Protein AF-W9C7U8-F1 (afdb_monomer_lite)

Foldseek 3Di:
DDPVVVVLVVLQLVLLVQLLLLLQQDDPDCLVVSLVSLLVSCVVNLVHQNDPNNLLSCLVSLDLSSNVSNCVSPLCLLQDADPVQAHSLLSSLLLVHDLVSNLSSLVSPRDQQRHSPPGQRNLLSCLQPPLDVSSVVSSVVSPDDLPPRCSLVSNVLNVNVSSVVVSVVVVDDDDPDDDDDDDDDDDDPPVPVVVVVVVVVVVVVVVVVVVVVVPVVPPPPDDDDDDDDDDDDDDDDDDDDDDDDDPDPCPCPPPPPDPDADDPVPADEDLAFDWDHHPPQKTKHWHKACLDPVCRVDDIKTKIKIWRAADPPFPVDAAAEAAEEPDDDGRNHTDMYIAQAQDDPMPPHLPLDDPDDDDDDDDDDPDDDADADPVVVVVVVVVVVVSVVSSCPPCVHPSNNVVSRDLLNSLVVQQSVLVNSCPDPRLVVHPLSQAYHYEAEDVGLVSQVSNCVVCVVRHDHDDYYNHDDPVCVVVVPCVSVVVVLVVLVLVLLVVLLVCPVVQFLQDDDNGSVRSVVLLVVLCVVLRLNVCVVVVPPCSVLSPLLVVLLVVLSSVCSVPVVPRSSQNRQLSVQSVVCVVVRDNVSSVVSSCRPVPDPPPPPPDPDPDDDDPDDNHDDDDDPPPPDPPDDDDDDDDD

Radius of gyration: 31.41 Å; chains: 1; bounding box: 77×72×109 Å

pLDDT: mean 70.96, std 24.02, range [21.62, 98.06]

Organism: Sclerotinia borealis (strain F-4128) (NCBI:txid1432307)

Secondary structure (DSSP, 8-state):
--HHHHHHHHHHHHHHHHHHHHHTT-SSSSHHHHHHHHHHHHHH-TTSPPPHHHHHHHHHT--HHHHHHHHHH-GGGGGPEETTTEEHHHHHHHTT--HHHHHHHHHTT--TT---TTSPPHHHHHHHH---HHHHHHHHHTT---TTS-HHHHHHHHT-HHHHHHHHHTT---------S-S------STHHHHHHHHHHHHHHHHHHHHHHHHHTTSSSS---------------------------------------B-GGG---BSS---EEETTTEEEEEEEEESSTTSTTS-EEEEEEEEEPPPTT-TT-S---EEEESS---SSSEEEEE--TBSTT-BSB----SS------------------HHHHHHHHHHHHHHHHHHHHHTSSTT--GGG-SHHHHHHHHHHHHHHHTTSHHHHTSTTTTSEEEEEETHHHHHHHHHHHH-GGGEEEEEEESPPPHHHHHHT--HHHHHHHHHHHHHHHHHHHHH-TTT-TT--SSSHHHHHHHHHHHHGGG-HHHHHHTT-TTHHHHHHHHHHHHHHHHHHHTSHHHHHHHHHHHHHHHHHHHTT--HHHHHHHHTTTTS-----------S---S-SSS----SS--S------------

InterPro domains:
  IPR000073 Alpha/beta hydrolase fold-1 [PF00561] (331-470)
  IPR029058 Alpha/Beta hydrolase fold [G3DSA:3.40.50.1820] (293-581)
  IPR029058 Alpha/Beta hydrolase fold [SSF53474] (332-541)
  IPR036770 Ankyrin repeat-containing domain superfamily [G3DSA:1.25.40.20] (29-198)
  IPR036770 Ankyrin repeat-containing domain superfamily [SSF48403] (55-173)
  IPR051601 Serine protease/Carboxylesterase S33 [PTHR43248] (328-468)

Sequence (636 aa):
MDASQISRMVEADILEQSLDQINQNSPNAAALEETIQIDYLLSKFPSVPIPEGSIRAAIYSTSTDVFSALLRKDATIINRQFDRRRTSIALAYMNKQPVEFLEFMLKAGADPNQDPDTAPPPLISVAAFYNVIRVADVLLEYGTKLEGSGALEMAVGRGNEVMVRYFTDHNLHVLDHEYSSTGSCMHVSHASRRSRKKRAEARDLRKIAETQETQEATTSAQLSVMYHHISAFSTFAVLGTSLAIASALSSNSQSSNSTKQWTFDEISSSTSLIWYPCFSDFFCAMLDVPLDYSKTNGTRASVPLIMIAAQNNSTDGPYQGMILTNPVVGTNYDIVSFDPRGMGRSIPLADCSSSLSSKIRRRNFGLSGPEFDSSYWTEEFQKSFDFGAECNAKIGGSDQAGPHMSMAVVATDMLSIVDAFAKTERGQSVETLSLLNYWGFSYGSFLGQTFASMYPDRVGRFAIDGVVDPDDYISGAELDDIYLEDAVIDSFFTYCHLAGTSLCDFYTGNSSEDIRHRFENIFLPLNASYAFAQNWTNATTIQHSLESIKSTIRLTAYTPITSFPILATQLVAYEAALSNLTIAAIESASNIGTTTTNIIGTLPELPEWLPGVFLRRNTFNLWTDVRGTQARYRND

Structure (mmCIF, N/CA/C/O backbone):
data_AF-W9C7U8-F1
#
_entry.id   AF-W9C7U8-F1
#
loop_
_atom_site.group_PDB
_atom_site.id
_atom_site.type_symbol
_atom_site.label_atom_id
_atom_site.label_alt_id
_atom_site.label_comp_id
_atom_site.label_asym_id
_atom_site.label_entity_id
_atom_site.label_seq_id
_atom_site.pdbx_PDB_ins_code
_atom_site.Cartn_x
_atom_site.Cartn_y
_atom_site.Cartn_z
_atom_site.occupancy
_atom_site.B_iso_or_equiv
_atom_site.auth_seq_id
_atom_site.auth_comp_id
_atom_site.auth_asym_id
_atom_site.auth_atom_id
_atom_site.pdbx_PDB_model_num
ATOM 1 N N . MET A 1 1 ? 3.294 8.762 -45.143 1.00 47.16 1 MET A N 1
ATOM 2 C CA . MET A 1 1 ? 2.029 8.000 -45.128 1.00 47.16 1 MET A CA 1
ATOM 3 C C . MET A 1 1 ? 1.038 8.689 -46.043 1.00 47.16 1 MET A C 1
ATOM 5 O O . MET A 1 1 ? 1.155 9.896 -46.221 1.00 47.16 1 MET A O 1
ATOM 9 N N . ASP A 1 2 ? 0.110 7.942 -46.630 1.00 42.47 2 ASP A N 1
ATOM 10 C CA . ASP A 1 2 ? -1.055 8.507 -47.319 1.00 42.47 2 ASP A CA 1
ATOM 11 C C . ASP A 1 2 ? -2.142 8.926 -46.305 1.00 42.47 2 ASP A C 1
ATOM 13 O O . ASP A 1 2 ? -2.201 8.392 -45.195 1.00 42.47 2 ASP A O 1
ATOM 17 N N . ALA A 1 3 ? -3.033 9.844 -46.689 1.00 37.72 3 ALA A N 1
ATOM 18 C CA . ALA A 1 3 ? -4.152 10.284 -45.856 1.00 37.72 3 ALA A CA 1
ATOM 19 C C . ALA A 1 3 ? -5.073 9.118 -45.444 1.00 37.72 3 ALA A C 1
ATOM 21 O O . ALA A 1 3 ? -5.572 9.106 -44.319 1.00 37.72 3 ALA A O 1
ATOM 22 N N . SER A 1 4 ? -5.232 8.087 -46.289 1.00 42.44 4 SER A N 1
ATOM 23 C CA . SER A 1 4 ? -5.998 6.884 -45.926 1.00 42.44 4 SER A CA 1
ATOM 24 C C . SER A 1 4 ? -5.332 6.029 -44.843 1.00 42.44 4 SER A C 1
ATOM 26 O O . SER A 1 4 ? -6.005 5.193 -44.244 1.00 42.44 4 SER A O 1
ATOM 28 N N . GLN A 1 5 ? -4.026 6.175 -44.596 1.00 41.69 5 GLN A N 1
ATOM 29 C CA . GLN A 1 5 ? -3.352 5.525 -43.467 1.00 41.69 5 GLN A CA 1
ATOM 30 C C . GLN A 1 5 ? -3.550 6.348 -42.193 1.00 41.69 5 GLN A C 1
ATOM 32 O O . GLN A 1 5 ? -3.904 5.786 -41.165 1.00 41.69 5 GLN A O 1
ATOM 37 N N . ILE A 1 6 ? -3.408 7.675 -42.290 1.00 41.84 6 ILE A N 1
ATOM 38 C CA . ILE A 1 6 ? -3.585 8.601 -41.162 1.00 41.84 6 ILE A CA 1
ATOM 39 C C . ILE A 1 6 ? -5.015 8.512 -40.606 1.00 41.84 6 ILE A C 1
ATOM 41 O O . ILE A 1 6 ? -5.177 8.388 -39.398 1.00 41.84 6 ILE A O 1
ATOM 45 N N . SER A 1 7 ? -6.041 8.477 -41.470 1.00 46.12 7 SER A N 1
ATOM 46 C CA . SER A 1 7 ? -7.439 8.279 -41.043 1.00 46.12 7 SER A CA 1
ATOM 47 C C . SER A 1 7 ? -7.602 6.989 -40.232 1.00 46.12 7 SER A C 1
ATOM 49 O O . SER A 1 7 ? -8.073 7.032 -39.103 1.00 46.12 7 SER A O 1
ATOM 51 N N . ARG A 1 8 ? -7.089 5.857 -40.739 1.00 51.78 8 ARG A N 1
ATOM 52 C CA . ARG A 1 8 ? -7.156 4.556 -40.047 1.00 51.78 8 ARG A CA 1
ATOM 53 C C . ARG A 1 8 ? -6.368 4.502 -38.736 1.00 51.78 8 ARG A C 1
ATOM 55 O O . ARG A 1 8 ? -6.753 3.742 -37.859 1.00 51.78 8 ARG A O 1
ATOM 62 N N . MET A 1 9 ? -5.292 5.278 -38.594 1.00 52.19 9 MET A N 1
ATOM 63 C CA . MET A 1 9 ? -4.566 5.399 -37.323 1.00 52.19 9 MET A CA 1
ATOM 64 C C . MET A 1 9 ? -5.374 6.197 -36.295 1.00 52.19 9 MET A C 1
ATOM 66 O O . MET A 1 9 ? -5.506 5.751 -35.164 1.00 52.19 9 MET A O 1
ATOM 70 N N . VAL A 1 10 ? -5.984 7.315 -36.699 1.00 52.78 10 VAL A N 1
ATOM 71 C CA . VAL A 1 10 ? -6.866 8.112 -35.826 1.00 52.78 10 VAL A CA 1
ATOM 72 C C . VAL A 1 10 ? -8.140 7.335 -35.460 1.00 52.78 10 VAL A C 1
ATOM 74 O O . VAL A 1 10 ? -8.578 7.370 -34.318 1.00 52.78 10 VAL A O 1
ATOM 77 N N . GLU A 1 11 ? -8.715 6.575 -36.395 1.00 56.88 11 GLU A N 1
ATOM 78 C CA . GLU A 1 11 ? -9.841 5.662 -36.141 1.00 56.88 11 GLU A CA 1
ATOM 79 C C . GLU A 1 11 ? -9.471 4.514 -35.180 1.00 56.88 11 GLU A C 1
ATOM 81 O O . GLU A 1 11 ? -10.334 4.044 -34.440 1.00 56.88 11 GLU A O 1
ATOM 86 N N . ALA A 1 12 ? -8.209 4.064 -35.176 1.00 57.06 12 ALA A N 1
ATOM 87 C CA . ALA A 1 12 ? -7.708 3.056 -34.241 1.00 57.06 12 ALA A CA 1
ATOM 88 C C . ALA A 1 12 ? -7.479 3.627 -32.838 1.00 57.06 12 ALA A C 1
ATOM 90 O O . ALA A 1 12 ? -7.960 3.046 -31.872 1.00 57.06 12 ALA A O 1
ATOM 91 N N . ASP A 1 13 ? -6.827 4.784 -32.743 1.00 59.50 13 ASP A N 1
ATOM 92 C CA . ASP A 1 13 ? -6.552 5.494 -31.490 1.00 59.50 13 ASP A CA 1
ATOM 93 C C . ASP A 1 13 ? -7.852 5.911 -30.770 1.00 59.50 13 ASP A C 1
ATOM 95 O O . ASP A 1 13 ? -8.036 5.637 -29.585 1.00 59.50 13 ASP A O 1
ATOM 99 N N . ILE A 1 14 ? -8.832 6.446 -31.514 1.00 59.50 14 ILE A N 1
ATOM 100 C CA . ILE A 1 14 ? -10.182 6.727 -30.993 1.00 59.50 14 ILE A CA 1
ATOM 101 C C . ILE A 1 14 ? -10.864 5.448 -30.487 1.00 59.50 14 ILE A C 1
ATOM 103 O O . ILE A 1 14 ? -11.555 5.492 -29.465 1.00 59.50 14 ILE A O 1
ATOM 107 N N . LEU A 1 15 ? -10.704 4.314 -31.181 1.00 59.53 15 LEU A N 1
ATOM 108 C CA . LEU A 1 15 ? -11.304 3.050 -30.753 1.00 59.53 15 LEU A CA 1
ATOM 109 C C . LEU A 1 15 ? -10.632 2.504 -29.484 1.00 59.53 15 LEU A C 1
ATOM 111 O O . LEU A 1 15 ? -11.352 2.113 -28.570 1.00 59.53 15 LEU A O 1
ATOM 115 N N . GLU A 1 16 ? -9.299 2.504 -29.410 1.00 61.75 16 GLU A N 1
ATOM 116 C CA . GLU A 1 16 ? -8.534 2.032 -28.245 1.00 61.75 16 GLU A CA 1
ATOM 117 C C . GLU A 1 16 ? -8.881 2.853 -26.999 1.00 61.75 16 GLU A C 1
ATOM 119 O O . GLU A 1 16 ? -9.359 2.295 -26.013 1.00 61.75 16 GLU A O 1
ATOM 124 N N . GLN A 1 17 ? -8.802 4.186 -27.081 1.00 60.78 17 GLN A N 1
ATOM 125 C CA . GLN A 1 17 ? -9.172 5.079 -25.977 1.00 60.78 17 GLN A CA 1
ATOM 126 C C . GLN A 1 17 ? -10.629 4.886 -25.523 1.00 60.78 17 GLN A C 1
ATOM 128 O O . GLN A 1 17 ? -10.906 4.888 -24.324 1.00 60.78 17 GLN A O 1
ATOM 133 N N . SER A 1 18 ? -11.566 4.694 -26.460 1.00 60.03 18 SER A N 1
ATOM 134 C CA . SER A 1 18 ? -12.987 4.508 -26.127 1.00 60.03 18 SER A CA 1
ATOM 135 C C . SER A 1 18 ? -13.268 3.156 -25.462 1.00 60.03 18 SER A C 1
ATOM 137 O O . SER A 1 18 ? -14.085 3.086 -24.546 1.00 60.03 18 SER A O 1
ATOM 139 N N . LEU A 1 19 ? -12.616 2.078 -25.910 1.00 63.09 19 LEU A N 1
ATOM 140 C CA . LEU A 1 19 ? -12.763 0.747 -25.312 1.00 63.09 19 LEU A CA 1
ATOM 141 C C . LEU A 1 19 ? -12.092 0.680 -23.937 1.00 63.09 19 LEU A C 1
ATOM 143 O O . LEU A 1 19 ? -12.685 0.165 -22.990 1.00 63.09 19 LEU A O 1
ATOM 147 N N . ASP A 1 20 ? -10.896 1.249 -23.800 1.00 59.53 20 ASP A N 1
ATOM 148 C CA . ASP A 1 20 ? -10.146 1.247 -22.545 1.00 59.53 20 ASP A CA 1
ATOM 149 C C . ASP A 1 20 ? -10.843 2.112 -21.482 1.00 59.53 20 ASP A C 1
ATOM 151 O O . ASP A 1 20 ? -10.937 1.704 -20.323 1.00 59.53 20 ASP A O 1
ATOM 155 N N . GLN A 1 21 ? -11.448 3.241 -21.879 1.00 60.31 21 GLN A N 1
ATOM 156 C CA . GLN A 1 21 ? -12.298 4.041 -20.993 1.00 60.31 21 GLN A CA 1
ATOM 157 C C . GLN A 1 21 ? -13.529 3.261 -20.500 1.00 60.31 21 GLN A C 1
ATOM 159 O O . GLN A 1 21 ? -13.914 3.417 -19.340 1.00 60.31 21 GLN A O 1
ATOM 164 N N . ILE A 1 22 ? -14.150 2.418 -21.334 1.00 59.91 22 ILE A N 1
ATOM 165 C CA . ILE A 1 22 ? -15.260 1.552 -20.898 1.00 59.91 22 ILE A CA 1
ATOM 166 C C . ILE A 1 22 ? -14.740 0.486 -19.920 1.00 59.91 22 ILE A C 1
ATOM 168 O O . ILE A 1 22 ? -15.287 0.340 -18.829 1.00 59.91 22 ILE A O 1
ATOM 172 N N . ASN A 1 23 ? -13.638 -0.191 -20.256 1.00 56.31 23 ASN A N 1
ATOM 173 C CA . ASN A 1 23 ? -13.049 -1.258 -19.439 1.00 56.31 23 ASN A CA 1
ATOM 174 C C . ASN A 1 23 ? -12.673 -0.809 -18.014 1.00 56.31 23 ASN A C 1
ATOM 176 O O . ASN A 1 23 ? -12.829 -1.582 -17.071 1.00 56.31 23 ASN A O 1
ATOM 180 N N . GLN A 1 24 ? -12.204 0.431 -17.845 1.00 56.16 24 GLN A N 1
ATOM 181 C CA . GLN A 1 24 ? -11.783 0.979 -16.546 1.00 56.16 24 GLN A CA 1
ATOM 182 C C . GLN A 1 24 ? -12.940 1.299 -15.579 1.00 56.16 24 GLN A C 1
ATOM 184 O O . GLN A 1 24 ? -12.693 1.500 -14.393 1.00 56.16 24 GLN A O 1
ATOM 189 N N . ASN A 1 25 ? -14.194 1.363 -16.045 1.00 53.03 25 ASN A N 1
ATOM 190 C CA . ASN A 1 25 ? -15.338 1.815 -15.236 1.00 53.03 25 ASN A CA 1
ATOM 191 C C . ASN A 1 25 ? -16.139 0.685 -14.553 1.00 53.03 25 ASN A C 1
ATOM 193 O O . ASN A 1 25 ? -17.127 0.985 -13.881 1.00 53.03 25 ASN A O 1
ATOM 197 N N . SER A 1 26 ? -15.755 -0.588 -14.719 1.00 49.06 26 SER A N 1
ATOM 198 C CA . SER A 1 26 ? -16.692 -1.713 -14.565 1.00 49.06 26 SER A CA 1
ATOM 199 C C . SER A 1 26 ? -16.481 -2.588 -13.310 1.00 49.06 26 SER A C 1
ATOM 201 O O . SER A 1 26 ? -15.650 -3.495 -13.312 1.00 49.06 26 SER A O 1
ATOM 203 N N . PRO A 1 27 ? -17.287 -2.392 -12.245 1.00 45.16 27 PRO A N 1
ATOM 204 C CA . PRO A 1 27 ? -17.535 -3.394 -11.212 1.00 45.16 27 PRO A CA 1
ATOM 205 C C . PRO A 1 27 ? -18.942 -4.009 -11.366 1.00 45.16 27 PRO A C 1
ATOM 207 O O . PRO A 1 27 ? -19.896 -3.600 -10.703 1.00 45.16 27 PRO A O 1
ATOM 210 N N . ASN A 1 28 ? -19.070 -5.017 -12.237 1.00 45.00 28 ASN A N 1
ATOM 211 C CA . ASN A 1 28 ? -20.161 -6.013 -12.328 1.00 45.00 28 ASN A CA 1
ATOM 212 C C . ASN A 1 28 ? -21.636 -5.555 -12.479 1.00 45.00 28 ASN A C 1
ATOM 214 O O . ASN A 1 28 ? -22.500 -6.409 -12.671 1.00 45.00 28 ASN A O 1
ATOM 218 N N . ALA A 1 29 ? -21.967 -4.261 -12.423 1.00 34.53 29 ALA A N 1
ATOM 219 C CA . ALA A 1 29 ? -23.358 -3.775 -12.433 1.00 34.53 29 ALA A CA 1
ATOM 220 C C . ALA A 1 29 ? -23.800 -3.062 -13.731 1.00 34.53 29 ALA A C 1
ATOM 222 O O . ALA A 1 29 ? -25.000 -2.885 -13.945 1.00 34.53 29 ALA A O 1
ATOM 223 N N . ALA A 1 30 ? -22.863 -2.650 -14.593 1.00 46.72 30 ALA A N 1
ATOM 224 C CA . ALA A 1 30 ? -23.130 -1.820 -15.780 1.00 46.72 30 ALA A CA 1
ATOM 225 C C . ALA A 1 30 ? -23.035 -2.569 -17.129 1.00 46.72 30 ALA A C 1
ATOM 227 O O . ALA A 1 30 ? -23.346 -1.997 -18.178 1.00 46.72 30 ALA A O 1
ATOM 228 N N . ALA A 1 31 ? -22.661 -3.854 -17.105 1.00 49.66 31 ALA A N 1
ATOM 229 C CA . ALA A 1 31 ? -22.184 -4.614 -18.264 1.00 49.66 31 ALA A CA 1
ATOM 230 C C . ALA A 1 31 ? -23.105 -4.597 -19.502 1.00 49.66 31 ALA A C 1
ATOM 232 O O . ALA A 1 31 ? -22.613 -4.610 -20.629 1.00 49.66 31 ALA A O 1
ATOM 233 N N . LEU A 1 32 ? -24.433 -4.515 -19.336 1.00 49.62 32 LEU A N 1
ATOM 234 C CA . LEU A 1 32 ? -25.369 -4.458 -20.467 1.00 49.62 32 LEU A CA 1
ATOM 235 C C . LEU A 1 32 ? -25.301 -3.122 -21.233 1.00 49.62 32 LEU A C 1
ATOM 237 O O . LEU A 1 32 ? -25.376 -3.121 -22.461 1.00 49.62 32 LEU A O 1
ATOM 241 N N . GLU A 1 33 ? -25.149 -1.990 -20.538 1.00 56.12 33 GLU A N 1
ATOM 242 C CA . GLU A 1 33 ? -25.020 -0.673 -21.183 1.00 56.12 33 GLU A CA 1
ATOM 243 C C . GLU A 1 33 ? -23.632 -0.523 -21.825 1.00 56.12 33 GLU A C 1
ATOM 245 O O . GLU A 1 33 ? -23.514 -0.043 -22.953 1.00 56.12 33 GLU A O 1
ATOM 250 N N . GLU A 1 34 ? -22.596 -1.021 -21.146 1.00 62.53 34 GLU A N 1
ATOM 251 C CA . GLU A 1 34 ? -21.212 -1.059 -21.633 1.00 62.53 34 GLU A CA 1
ATOM 252 C C . GLU A 1 34 ? -21.078 -1.944 -22.882 1.00 62.53 34 GLU A C 1
ATOM 254 O O . GLU A 1 34 ? -20.494 -1.522 -23.878 1.00 62.53 34 GLU A O 1
ATOM 259 N N . THR A 1 35 ? -21.716 -3.119 -22.899 1.00 64.06 35 THR A N 1
ATOM 260 C CA . THR A 1 35 ? -21.758 -4.008 -24.073 1.00 64.06 35 THR A CA 1
ATOM 261 C C . THR A 1 35 ? -22.404 -3.333 -25.282 1.00 64.06 35 THR A C 1
ATOM 263 O O . THR A 1 35 ? -21.887 -3.442 -26.392 1.00 64.06 35 THR A O 1
ATOM 266 N N . ILE A 1 36 ? -23.496 -2.584 -25.083 1.00 67.81 36 ILE A N 1
ATOM 267 C CA . ILE A 1 36 ? -24.154 -1.823 -26.157 1.00 67.81 36 ILE A CA 1
ATOM 268 C C . ILE A 1 36 ? -23.234 -0.710 -26.686 1.00 67.81 36 ILE A C 1
ATOM 270 O O . ILE A 1 36 ? -23.198 -0.475 -27.895 1.00 67.81 36 ILE A O 1
ATOM 274 N N . GLN A 1 37 ? -22.470 -0.044 -25.815 1.00 67.88 37 GLN A N 1
ATOM 275 C CA . GLN A 1 37 ? -21.492 0.972 -26.220 1.00 67.88 37 GLN A CA 1
ATOM 276 C C . GLN A 1 37 ? -20.312 0.354 -26.988 1.00 67.88 37 GLN A C 1
ATOM 278 O O . GLN A 1 37 ? -19.921 0.897 -28.022 1.00 67.88 37 GLN A O 1
ATOM 283 N N . ILE A 1 38 ? -19.805 -0.806 -26.556 1.00 73.12 38 ILE A N 1
ATOM 284 C CA . ILE A 1 38 ? -18.759 -1.557 -27.263 1.00 73.12 38 ILE A CA 1
ATOM 285 C C . ILE A 1 38 ? -19.266 -2.020 -28.631 1.00 73.12 38 ILE A C 1
ATOM 287 O O . ILE A 1 38 ? -18.684 -1.627 -29.638 1.00 73.12 38 ILE A O 1
ATOM 291 N N . ASP A 1 39 ? -20.372 -2.771 -28.716 1.00 75.81 39 ASP A N 1
ATOM 292 C CA . ASP A 1 39 ? -20.929 -3.227 -30.002 1.00 75.81 39 ASP A CA 1
ATOM 293 C C . ASP A 1 39 ? -21.205 -2.035 -30.949 1.00 75.81 39 ASP A C 1
ATOM 295 O O . ASP A 1 39 ? -20.949 -2.120 -32.154 1.00 75.81 39 ASP A O 1
ATOM 299 N N . TYR A 1 40 ? -21.644 -0.883 -30.420 1.00 74.81 40 TYR A N 1
ATOM 300 C CA . TYR A 1 40 ? -21.793 0.352 -31.195 1.00 74.81 40 TYR A CA 1
ATOM 301 C C . TYR A 1 40 ? -20.452 0.881 -31.730 1.00 74.81 40 TYR A C 1
ATOM 303 O O . TYR A 1 40 ? -20.345 1.104 -32.938 1.00 74.81 40 TYR A O 1
ATOM 311 N N . LEU A 1 41 ? -19.422 1.043 -30.892 1.00 72.81 41 LEU A N 1
ATOM 312 C CA . LEU A 1 41 ? -18.079 1.481 -31.310 1.00 72.81 41 LEU A CA 1
ATOM 313 C C . LEU A 1 41 ? -17.469 0.521 -32.341 1.00 72.81 41 LEU A C 1
ATOM 315 O O . LEU A 1 41 ? -17.002 0.948 -33.400 1.00 72.81 41 LEU A O 1
ATOM 319 N N . LEU A 1 42 ? -17.556 -0.785 -32.088 1.00 79.75 42 LEU A N 1
ATOM 320 C CA . LEU A 1 42 ? -17.099 -1.831 -32.998 1.00 79.75 42 LEU A CA 1
ATOM 321 C C . LEU A 1 42 ? -17.842 -1.785 -34.347 1.00 79.75 42 LEU A C 1
ATOM 323 O O . LEU A 1 42 ? -17.211 -1.988 -35.386 1.00 79.75 42 LEU A O 1
ATOM 327 N N . SER A 1 43 ? -19.137 -1.434 -34.358 1.00 78.25 43 SER A N 1
ATOM 328 C CA . SER A 1 43 ? -19.919 -1.218 -35.589 1.00 78.25 43 SER A CA 1
ATOM 329 C C . SER A 1 43 ? -19.565 0.071 -36.346 1.00 78.25 43 SER A C 1
ATOM 331 O O . SER A 1 43 ? -19.757 0.136 -37.562 1.00 78.25 43 SER A O 1
ATOM 333 N N . LYS A 1 44 ? -19.041 1.099 -35.658 1.00 78.38 44 LYS A N 1
ATOM 334 C CA . LYS A 1 44 ? -18.562 2.348 -36.280 1.00 78.38 44 LYS A CA 1
ATOM 335 C C . LYS A 1 44 ? -17.192 2.195 -36.921 1.00 78.38 44 LYS A C 1
ATOM 337 O O . LYS A 1 44 ? -16.953 2.805 -37.960 1.00 78.38 44 LYS A O 1
ATOM 342 N N . PHE A 1 45 ? -16.342 1.349 -36.346 1.00 78.31 45 PHE A N 1
ATOM 343 C CA . PHE A 1 45 ? -14.978 1.102 -36.808 1.00 78.31 45 PHE A CA 1
ATOM 344 C C . PHE A 1 45 ? -14.782 -0.376 -37.223 1.00 78.31 45 PHE A C 1
ATOM 346 O O . PHE A 1 45 ? -13.976 -1.094 -36.621 1.00 78.31 45 PHE A O 1
ATOM 353 N N . PRO A 1 46 ? -15.511 -0.878 -38.245 1.00 77.81 46 PRO A N 1
ATOM 354 C CA . PRO A 1 46 ? -15.476 -2.292 -38.633 1.00 77.81 46 PRO A CA 1
ATOM 355 C C . PRO A 1 46 ? -14.172 -2.688 -39.344 1.00 77.81 46 PRO A C 1
ATOM 357 O O . PRO A 1 46 ? -13.773 -3.846 -39.293 1.00 77.81 46 PRO A O 1
ATOM 360 N N . SER A 1 47 ? -13.495 -1.736 -39.992 1.00 78.00 47 SER A N 1
ATOM 361 C CA . SER A 1 47 ? -12.221 -1.919 -40.708 1.00 78.00 47 SER A CA 1
ATOM 362 C C . SER A 1 47 ? -10.973 -1.779 -39.829 1.00 78.00 47 SER A C 1
ATOM 364 O O . SER A 1 47 ? -9.858 -1.944 -40.323 1.00 78.00 47 SER A O 1
ATOM 366 N N . VAL A 1 48 ? -11.150 -1.451 -38.549 1.00 75.50 48 VAL A N 1
ATOM 367 C CA . VAL A 1 48 ? -10.079 -1.276 -37.562 1.00 75.50 48 VAL A CA 1
ATOM 368 C C . VAL A 1 48 ? -9.920 -2.590 -36.782 1.00 75.50 48 VAL A C 1
ATOM 370 O O . VAL A 1 48 ? -10.913 -3.043 -36.207 1.00 75.50 48 VAL A O 1
ATOM 373 N N . PRO A 1 49 ? -8.735 -3.232 -36.746 1.00 80.00 49 PRO A N 1
ATOM 374 C CA . PRO A 1 49 ? -8.485 -4.401 -35.895 1.00 80.00 49 PRO A CA 1
ATOM 375 C C . PRO A 1 49 ? -8.724 -4.091 -34.412 1.00 80.00 49 PRO A C 1
ATOM 377 O O . PRO A 1 49 ? -8.654 -2.934 -34.009 1.00 80.00 49 PRO A O 1
ATOM 380 N N . ILE A 1 50 ? -8.987 -5.102 -33.580 1.00 82.19 50 ILE A N 1
ATOM 381 C CA . ILE A 1 50 ? -9.090 -4.861 -32.132 1.00 82.19 50 ILE A CA 1
ATOM 382 C C . ILE A 1 50 ? -7.685 -4.517 -31.591 1.00 82.19 50 ILE A C 1
ATOM 384 O O . ILE A 1 50 ? -6.752 -5.293 -31.845 1.00 82.19 50 ILE A O 1
ATOM 388 N N . PRO A 1 51 ? -7.505 -3.382 -30.887 1.00 77.50 51 PRO A N 1
ATOM 389 C CA . PRO A 1 51 ? -6.212 -3.001 -30.324 1.00 77.50 51 PRO A CA 1
ATOM 390 C C . PRO A 1 51 ? -5.711 -3.999 -29.273 1.00 77.50 51 PRO A C 1
ATOM 392 O O . PRO A 1 51 ? -6.500 -4.742 -28.687 1.00 77.50 51 PRO A O 1
ATOM 395 N N . GLU A 1 52 ? -4.397 -4.048 -29.035 1.00 78.19 52 GLU A N 1
ATOM 396 C CA . GLU A 1 52 ? -3.847 -4.938 -28.003 1.00 78.19 52 GLU A CA 1
ATOM 397 C C . GLU A 1 52 ? -4.225 -4.463 -26.592 1.00 78.19 52 GLU A C 1
ATOM 399 O O . GLU A 1 52 ? -4.614 -5.299 -25.771 1.00 78.19 52 GLU A O 1
ATOM 404 N N . GLY A 1 53 ? -4.186 -3.147 -26.328 1.00 70.50 53 GLY A N 1
ATOM 405 C CA . GLY A 1 53 ? -4.540 -2.565 -25.030 1.00 70.50 53 GLY A CA 1
ATOM 406 C C . GLY A 1 53 ? -5.923 -3.013 -24.571 1.00 70.50 53 GLY A C 1
ATOM 407 O O . GLY A 1 53 ? -6.057 -3.611 -23.503 1.00 70.50 53 GLY A O 1
ATOM 408 N N . SER A 1 54 ? -6.920 -2.889 -25.445 1.00 74.00 54 SER A N 1
ATOM 409 C CA . SER A 1 54 ? -8.310 -3.236 -25.139 1.00 74.00 54 SER A CA 1
ATOM 410 C C . SER A 1 54 ? -8.562 -4.729 -24.898 1.00 74.00 54 SER A C 1
ATOM 412 O O . SER A 1 54 ? -9.456 -5.071 -24.125 1.00 74.00 54 SER A O 1
ATOM 414 N N . ILE A 1 55 ? -7.773 -5.633 -25.498 1.00 81.81 55 ILE A N 1
ATOM 415 C CA . ILE A 1 55 ? -7.852 -7.078 -25.198 1.00 81.81 55 ILE A CA 1
ATOM 416 C C . ILE A 1 55 ? -7.235 -7.355 -23.822 1.00 81.81 55 ILE A C 1
ATOM 418 O O . ILE A 1 55 ? -7.816 -8.095 -23.027 1.00 81.81 55 ILE A O 1
ATOM 422 N N . ARG A 1 56 ? -6.083 -6.740 -23.514 1.00 79.00 56 ARG A N 1
ATOM 423 C CA . ARG A 1 56 ? -5.433 -6.861 -22.199 1.00 79.00 56 ARG A CA 1
ATOM 424 C C . ARG A 1 56 ? -6.331 -6.290 -21.095 1.00 79.00 56 ARG A C 1
ATOM 426 O O . ARG A 1 56 ? -6.571 -6.973 -20.106 1.00 79.00 56 ARG A O 1
ATOM 433 N N . ALA A 1 57 ? -6.904 -5.105 -21.296 1.00 69.19 57 ALA A N 1
ATOM 434 C CA . ALA A 1 57 ? -7.831 -4.454 -20.371 1.00 69.19 57 ALA A CA 1
ATOM 435 C C . ALA A 1 57 ? -9.100 -5.288 -20.104 1.00 69.19 57 ALA A C 1
ATOM 437 O O . ALA A 1 57 ? -9.515 -5.399 -18.953 1.00 69.19 57 ALA A O 1
ATOM 438 N N . ALA A 1 58 ? -9.666 -5.946 -21.123 1.00 78.56 58 ALA A N 1
ATOM 439 C CA . ALA A 1 58 ? -10.801 -6.859 -20.954 1.00 78.56 58 ALA A CA 1
ATOM 440 C C . ALA A 1 58 ? -10.445 -8.169 -20.213 1.00 78.56 58 ALA A C 1
ATOM 442 O O . ALA A 1 58 ? -11.316 -8.782 -19.599 1.00 78.56 58 ALA A O 1
ATOM 443 N N . ILE A 1 59 ? -9.176 -8.601 -20.243 1.00 81.75 59 ILE A N 1
ATOM 444 C CA . ILE A 1 59 ? -8.668 -9.704 -19.404 1.00 81.75 59 ILE A CA 1
ATOM 445 C C . ILE A 1 59 ? -8.464 -9.226 -17.962 1.00 81.75 59 ILE A C 1
ATOM 447 O O . ILE A 1 59 ? -8.811 -9.947 -17.031 1.00 81.75 59 ILE A O 1
ATOM 451 N N . TYR A 1 60 ? -7.927 -8.017 -17.771 1.00 77.38 60 TYR A N 1
ATOM 452 C CA . TYR A 1 60 ? -7.694 -7.431 -16.448 1.00 77.38 60 TYR A CA 1
ATOM 453 C C . TYR A 1 60 ? -8.990 -7.113 -15.687 1.00 77.38 60 TYR A C 1
ATOM 455 O O . TYR A 1 60 ? -9.019 -7.285 -14.473 1.00 77.38 60 TYR A O 1
ATOM 463 N N . SER A 1 61 ? -10.063 -6.705 -16.375 1.00 71.69 61 SER A N 1
ATOM 464 C CA . SER A 1 61 ? -11.363 -6.409 -15.751 1.00 71.69 61 SER A CA 1
ATOM 465 C C . SER A 1 61 ? -12.231 -7.642 -15.471 1.00 71.69 61 SER A C 1
ATOM 467 O O . SER A 1 61 ? -13.283 -7.512 -14.849 1.00 71.69 61 SER A O 1
ATOM 469 N N . THR A 1 62 ? -11.837 -8.839 -15.928 1.00 79.62 62 THR A N 1
ATOM 470 C CA . THR A 1 62 ? -12.600 -10.107 -15.815 1.00 79.62 62 THR A CA 1
ATOM 471 C C . THR A 1 62 ? -14.001 -10.098 -16.445 1.00 79.62 62 THR A C 1
ATOM 473 O O . THR A 1 62 ? -14.781 -11.035 -16.262 1.00 79.62 62 THR A O 1
ATOM 476 N N . SER A 1 63 ? -14.347 -9.060 -17.211 1.00 78.88 63 SER A N 1
ATOM 477 C CA . SER A 1 63 ? -15.702 -8.886 -17.731 1.00 78.88 63 SER A CA 1
ATOM 478 C C . SER A 1 63 ? -15.958 -9.802 -18.932 1.00 78.88 63 SER A C 1
ATOM 480 O O . SER A 1 63 ? -15.535 -9.543 -20.063 1.00 78.88 63 SER A O 1
ATOM 482 N N . THR A 1 64 ? -16.676 -10.899 -18.683 1.00 86.50 64 THR A N 1
ATOM 483 C CA . THR A 1 64 ? -17.062 -11.889 -19.701 1.00 86.50 64 THR A CA 1
ATOM 484 C C . THR A 1 64 ? -17.939 -11.284 -20.798 1.00 86.50 64 THR A C 1
ATOM 486 O O . THR A 1 64 ? -17.805 -11.675 -21.957 1.00 86.50 64 THR A O 1
ATOM 489 N N . ASP A 1 65 ? -18.788 -10.304 -20.475 1.00 81.12 65 ASP A N 1
ATOM 490 C CA . ASP A 1 65 ? -19.648 -9.598 -21.434 1.00 81.12 65 ASP A CA 1
ATOM 491 C C . ASP A 1 65 ? -18.836 -8.705 -22.387 1.00 81.12 65 ASP A C 1
ATOM 493 O O . ASP A 1 65 ? -18.993 -8.793 -23.611 1.00 81.12 65 ASP A O 1
ATOM 497 N N . VAL A 1 66 ? -17.897 -7.919 -21.842 1.00 79.81 66 VAL A N 1
ATOM 498 C CA . VAL A 1 66 ? -16.928 -7.115 -22.611 1.00 79.81 66 VAL A CA 1
ATOM 499 C C . VAL A 1 66 ? -16.098 -8.017 -23.520 1.00 79.81 66 VAL A C 1
ATOM 501 O O . VAL A 1 66 ? -16.036 -7.795 -24.731 1.00 79.81 66 VAL A O 1
ATOM 504 N N . PHE A 1 67 ? -15.486 -9.067 -22.965 1.00 87.06 67 PHE A N 1
ATOM 505 C CA . PHE A 1 67 ? -14.638 -9.966 -23.743 1.00 87.06 67 PHE A CA 1
ATOM 506 C C . PHE A 1 67 ? -15.455 -10.712 -24.816 1.00 87.06 67 PHE A C 1
ATOM 508 O O . PHE A 1 67 ? -14.994 -10.881 -25.944 1.00 87.06 67 PHE A O 1
ATOM 515 N N . SER A 1 68 ? -16.717 -11.055 -24.528 1.00 89.19 68 SER A N 1
ATOM 516 C CA . SER A 1 68 ? -17.665 -11.585 -25.520 1.00 89.19 68 SER A CA 1
ATOM 517 C C . SER A 1 68 ? -17.982 -10.592 -26.642 1.00 89.19 68 SER A C 1
ATOM 519 O O . SER A 1 68 ? -18.181 -11.019 -27.778 1.00 89.19 68 SER A O 1
ATOM 521 N N . ALA A 1 69 ? -18.042 -9.285 -26.367 1.00 86.00 69 ALA A N 1
ATOM 522 C CA . ALA A 1 69 ? -18.243 -8.260 -27.394 1.00 86.00 69 ALA A CA 1
ATOM 523 C C . ALA A 1 69 ? -17.029 -8.136 -28.326 1.00 86.00 69 ALA A C 1
ATOM 525 O O . ALA A 1 69 ? -17.188 -8.083 -29.547 1.00 86.00 69 ALA A O 1
ATOM 526 N N . LEU A 1 70 ? -15.812 -8.204 -27.777 1.00 88.88 70 LEU A N 1
ATOM 527 C CA . LEU A 1 70 ? -14.591 -8.264 -28.582 1.00 88.88 70 LEU A CA 1
ATOM 528 C C . LEU A 1 70 ? -14.561 -9.543 -29.452 1.00 88.88 70 LEU A C 1
ATOM 530 O O . LEU A 1 70 ? -14.358 -9.455 -30.665 1.00 88.88 70 LEU A O 1
ATOM 534 N N . LEU A 1 71 ? -14.878 -10.711 -28.875 1.00 91.62 71 LEU A N 1
ATOM 535 C CA . LEU A 1 71 ? -14.953 -11.994 -29.597 1.00 91.62 71 LEU A CA 1
ATOM 536 C C . LEU A 1 71 ? -15.995 -12.008 -30.728 1.00 91.62 71 LEU A C 1
ATOM 538 O O . LEU A 1 71 ? -15.786 -12.682 -31.736 1.00 91.62 71 LEU A O 1
ATOM 542 N N . ARG A 1 72 ? -17.106 -11.263 -30.597 1.00 90.38 72 ARG A N 1
ATOM 543 C CA . ARG A 1 72 ? -18.118 -11.124 -31.665 1.00 90.38 72 ARG A CA 1
ATOM 544 C C . ARG A 1 72 ? -17.575 -10.430 -32.916 1.00 90.38 72 ARG A C 1
ATOM 546 O O . ARG A 1 72 ? -18.049 -10.733 -34.010 1.00 90.38 72 ARG A O 1
ATOM 553 N N . LYS A 1 73 ? -16.614 -9.510 -32.773 1.00 87.69 73 LYS A N 1
ATOM 554 C CA . LYS A 1 73 ? -15.950 -8.844 -33.907 1.00 87.69 73 LYS A CA 1
ATOM 555 C C . LYS A 1 73 ? -14.781 -9.664 -34.445 1.00 87.69 73 LYS A C 1
ATOM 557 O O . LYS A 1 73 ? -14.640 -9.777 -35.660 1.00 87.69 73 LYS A O 1
ATOM 562 N N . ASP A 1 74 ? -13.950 -10.209 -33.562 1.00 90.44 74 ASP A N 1
ATOM 563 C CA . ASP A 1 74 ? -12.777 -10.994 -33.938 1.00 90.44 74 ASP A CA 1
ATOM 564 C C . ASP A 1 74 ? -12.556 -12.145 -32.950 1.00 90.44 74 ASP A C 1
ATOM 566 O O . ASP A 1 74 ? -11.994 -11.974 -31.871 1.00 90.44 74 ASP A O 1
ATOM 570 N N . ALA A 1 75 ? -12.972 -13.349 -33.343 1.00 92.94 75 ALA A N 1
ATOM 571 C CA . ALA A 1 75 ? -12.787 -14.550 -32.536 1.00 92.94 75 ALA A CA 1
ATOM 572 C C . ALA A 1 75 ? -11.308 -14.968 -32.394 1.00 92.94 75 ALA A C 1
ATOM 574 O O . ALA A 1 75 ? -10.992 -15.779 -31.526 1.00 92.94 75 ALA A O 1
ATOM 575 N N . THR A 1 76 ? -10.379 -14.439 -33.205 1.00 91.25 76 THR A N 1
ATOM 576 C CA . THR A 1 76 ? -8.958 -14.826 -33.128 1.00 91.25 76 THR A CA 1
ATOM 577 C C . THR A 1 76 ? -8.262 -14.285 -31.879 1.00 91.25 76 THR A C 1
ATOM 579 O O . THR A 1 76 ? -7.269 -14.869 -31.439 1.00 91.25 76 THR A O 1
ATOM 582 N N . ILE A 1 77 ? -8.818 -13.247 -31.234 1.00 91.56 77 ILE A N 1
ATOM 583 C CA . ILE A 1 77 ? -8.260 -12.665 -30.002 1.00 91.56 77 ILE A CA 1
ATOM 584 C C . ILE A 1 77 ? -8.157 -13.669 -28.848 1.00 91.56 77 ILE A C 1
ATOM 586 O O . ILE A 1 77 ? -7.328 -13.474 -27.963 1.00 91.56 77 ILE A O 1
ATOM 590 N N . ILE A 1 78 ? -8.947 -14.751 -28.851 1.00 93.50 78 ILE A N 1
ATOM 591 C CA . ILE A 1 78 ? -8.935 -15.755 -27.776 1.00 93.50 78 ILE A CA 1
ATOM 592 C C . ILE A 1 78 ? -7.583 -16.480 -27.655 1.00 93.50 78 ILE A C 1
ATOM 594 O O . ILE A 1 78 ? -7.165 -16.819 -26.552 1.00 93.50 78 ILE A O 1
ATOM 598 N N . ASN A 1 79 ? -6.878 -16.642 -28.780 1.00 90.06 79 ASN A N 1
ATOM 599 C CA . ASN A 1 79 ? -5.569 -17.296 -28.889 1.00 90.06 79 ASN A CA 1
ATOM 600 C C . ASN A 1 79 ? -4.499 -16.356 -29.475 1.00 90.06 79 ASN A C 1
ATOM 602 O O . ASN A 1 79 ? -3.449 -16.815 -29.931 1.00 90.06 79 ASN A O 1
ATOM 606 N N . ARG A 1 80 ? -4.750 -15.041 -29.508 1.00 87.44 80 ARG A N 1
ATOM 607 C CA . ARG A 1 80 ? -3.811 -14.061 -30.064 1.00 87.44 80 ARG A CA 1
ATOM 608 C C . ARG A 1 80 ? -2.523 -14.037 -29.240 1.00 87.44 80 ARG A C 1
ATOM 610 O O . ARG A 1 80 ? -2.565 -13.923 -28.016 1.00 87.44 80 ARG A O 1
ATOM 617 N N . GLN A 1 81 ? -1.388 -14.132 -29.931 1.00 83.44 81 GLN A N 1
ATOM 618 C CA . GLN A 1 81 ? -0.104 -13.714 -29.380 1.00 83.44 81 GLN A CA 1
ATOM 619 C C . GLN A 1 81 ? -0.019 -12.185 -29.396 1.00 83.44 81 GLN A C 1
ATOM 621 O O . GLN A 1 81 ? -0.437 -11.532 -30.354 1.00 83.44 81 GLN A O 1
ATOM 626 N N . PHE A 1 82 ? 0.523 -11.645 -28.315 1.00 75.88 82 PHE A N 1
ATOM 627 C CA . PHE A 1 82 ? 0.820 -10.235 -28.109 1.00 75.88 82 PHE A CA 1
ATOM 628 C C . PHE A 1 82 ? 2.290 -9.951 -28.425 1.00 75.88 82 PHE A C 1
ATOM 630 O O . PHE A 1 82 ? 3.142 -10.817 -28.196 1.00 75.88 82 PHE A O 1
ATOM 637 N N . ASP A 1 83 ? 2.613 -8.736 -28.876 1.00 60.56 83 ASP A N 1
ATOM 638 C CA . ASP A 1 83 ? 3.983 -8.386 -29.303 1.00 60.56 83 ASP A CA 1
ATOM 639 C C . ASP A 1 83 ? 5.008 -8.543 -28.158 1.00 60.56 83 ASP A C 1
ATOM 641 O O . ASP A 1 83 ? 6.175 -8.880 -28.376 1.00 60.56 83 ASP A O 1
ATOM 645 N N . ARG A 1 84 ? 4.551 -8.422 -26.902 1.00 55.03 84 ARG A N 1
ATOM 646 C CA . ARG A 1 84 ? 5.332 -8.699 -25.679 1.00 55.03 84 ARG A CA 1
ATOM 647 C C . ARG A 1 84 ? 5.350 -10.185 -25.265 1.00 55.03 84 ARG A C 1
ATOM 649 O O . ARG A 1 84 ? 5.484 -10.487 -24.079 1.00 55.03 84 ARG A O 1
ATOM 656 N N . ARG A 1 85 ? 5.263 -11.110 -26.235 1.00 58.53 85 ARG A N 1
ATOM 657 C CA . ARG A 1 85 ? 5.487 -12.569 -26.097 1.00 58.53 85 ARG A CA 1
ATOM 658 C C . ARG A 1 85 ? 4.671 -13.222 -24.973 1.00 58.53 85 ARG A C 1
ATOM 660 O O . ARG A 1 85 ? 5.213 -13.841 -24.050 1.00 58.53 85 ARG A O 1
ATOM 667 N N . ARG A 1 86 ? 3.355 -13.024 -25.040 1.00 74.31 86 ARG A N 1
ATOM 668 C CA . ARG A 1 86 ? 2.335 -13.684 -24.209 1.00 74.31 86 ARG A CA 1
ATOM 669 C C . ARG A 1 86 ? 1.122 -14.002 -25.080 1.00 74.31 86 ARG A C 1
ATOM 671 O O . ARG A 1 86 ? 0.975 -13.418 -26.149 1.00 74.31 86 ARG A O 1
ATOM 678 N N . THR A 1 87 ? 0.236 -14.876 -24.619 1.00 85.25 87 THR A N 1
ATOM 679 C CA . THR A 1 87 ? -1.077 -15.106 -25.246 1.00 85.25 87 THR A CA 1
ATOM 680 C C . THR A 1 87 ? -2.195 -14.640 -24.322 1.00 85.25 87 THR A C 1
ATOM 682 O O . THR A 1 87 ? -1.974 -14.507 -23.117 1.00 85.25 87 THR A O 1
ATOM 685 N N . SER A 1 88 ? -3.398 -14.416 -24.853 1.00 89.00 88 SER A N 1
ATOM 686 C CA . SER A 1 88 ? -4.577 -14.028 -24.060 1.00 89.00 88 SER A CA 1
ATOM 687 C C . SER A 1 88 ? -4.824 -14.955 -22.862 1.00 89.00 88 SER A C 1
ATOM 689 O O . SER A 1 88 ? -4.971 -14.479 -21.736 1.00 89.00 88 SER A O 1
ATOM 691 N N . ILE A 1 89 ? -4.789 -16.277 -23.068 1.00 90.06 89 ILE A N 1
ATOM 692 C CA . ILE A 1 89 ? -4.941 -17.252 -21.979 1.00 90.06 89 ILE A CA 1
ATOM 693 C C . ILE A 1 89 ? -3.757 -17.226 -21.003 1.00 90.06 89 ILE A C 1
ATOM 695 O O . ILE A 1 89 ? -3.973 -17.162 -19.794 1.00 90.06 89 ILE A O 1
ATOM 699 N N . ALA A 1 90 ? -2.508 -17.204 -21.485 1.00 84.38 90 ALA A N 1
ATOM 700 C CA . ALA A 1 90 ? -1.346 -17.143 -20.597 1.00 84.38 90 ALA A CA 1
ATOM 701 C C . ALA A 1 90 ? -1.347 -15.860 -19.747 1.00 84.38 90 ALA A C 1
ATOM 703 O O . ALA A 1 90 ? -0.985 -15.902 -18.574 1.00 84.38 90 ALA A O 1
ATOM 704 N N . LEU A 1 91 ? -1.818 -14.734 -20.296 1.00 84.69 91 LEU A N 1
ATOM 705 C CA . LEU A 1 91 ? -1.989 -13.490 -19.551 1.00 84.69 91 LEU A CA 1
ATOM 706 C C . LEU A 1 91 ? -3.036 -13.640 -18.437 1.00 84.69 91 LEU A C 1
ATOM 708 O O . LEU A 1 91 ? -2.758 -13.236 -17.311 1.00 84.69 91 LEU A O 1
ATOM 712 N N . ALA A 1 92 ? -4.191 -14.254 -18.707 1.00 88.81 92 ALA A N 1
ATOM 713 C CA . ALA A 1 92 ? -5.217 -14.480 -17.686 1.00 88.81 92 ALA A CA 1
ATOM 714 C C . ALA A 1 92 ? -4.708 -15.370 -16.532 1.00 88.81 92 ALA A C 1
ATOM 716 O O . ALA A 1 92 ? -4.873 -15.016 -15.365 1.00 88.81 92 ALA A O 1
ATOM 717 N N . TYR A 1 93 ? -3.999 -16.463 -16.841 1.00 87.56 93 TYR A N 1
ATOM 718 C CA . TYR A 1 93 ? -3.392 -17.324 -15.816 1.00 87.56 93 TYR A CA 1
ATOM 719 C C . TYR A 1 93 ? -2.235 -16.647 -15.059 1.00 87.56 93 TYR A C 1
ATOM 721 O O . TYR A 1 93 ? -2.078 -16.860 -13.861 1.00 87.56 93 TYR A O 1
ATOM 729 N N . MET A 1 94 ? -1.420 -15.807 -15.705 1.00 78.56 94 MET A N 1
ATOM 730 C CA . MET A 1 94 ? -0.357 -15.070 -15.003 1.00 78.56 94 MET A CA 1
ATOM 731 C C . MET A 1 94 ? -0.897 -14.029 -14.011 1.00 78.56 94 MET A C 1
ATOM 733 O O . MET A 1 94 ? -0.223 -13.745 -13.028 1.00 78.56 94 MET A O 1
ATOM 737 N N . ASN A 1 95 ? -2.090 -13.476 -14.251 1.00 77.19 95 ASN A N 1
ATOM 738 C CA . ASN A 1 95 ? -2.706 -12.439 -13.413 1.00 77.19 95 ASN A CA 1
ATOM 739 C C . ASN A 1 95 ? -3.783 -13.011 -12.471 1.00 77.19 95 ASN A C 1
ATOM 741 O O . ASN A 1 95 ? -4.740 -12.319 -12.144 1.00 77.19 95 ASN A O 1
ATOM 745 N N . LYS A 1 96 ? -3.644 -14.283 -12.062 1.00 84.19 96 LYS A N 1
ATOM 746 C CA . LYS A 1 96 ? -4.482 -14.957 -11.049 1.00 84.19 96 LYS A CA 1
ATOM 747 C C . LYS A 1 96 ? -6.005 -14.893 -11.297 1.00 84.19 96 LYS A C 1
ATOM 749 O O . LYS A 1 96 ? -6.770 -15.015 -10.344 1.00 84.19 96 LYS A O 1
ATOM 754 N N . GLN A 1 97 ? -6.461 -14.718 -12.543 1.00 86.12 97 GLN A N 1
ATOM 755 C CA . GLN A 1 97 ? -7.861 -14.347 -12.798 1.00 86.12 97 GLN A CA 1
ATOM 756 C C . GLN A 1 97 ? -8.873 -15.400 -12.289 1.00 86.12 97 GLN A C 1
ATOM 758 O O . GLN A 1 97 ? -8.526 -16.587 -12.237 1.00 86.12 97 GLN A O 1
ATOM 763 N N . PRO A 1 98 ? -10.111 -14.998 -11.914 1.00 86.75 98 PRO A N 1
ATOM 764 C CA . PRO A 1 98 ? -11.115 -15.884 -11.323 1.00 86.75 98 PRO A CA 1
ATOM 765 C C . PRO A 1 98 ? -11.408 -17.116 -12.178 1.00 86.75 98 PRO A C 1
ATOM 767 O O . PRO A 1 98 ? -11.422 -17.051 -13.411 1.00 86.75 98 PRO A O 1
ATOM 770 N N . VAL A 1 99 ? -11.679 -18.248 -11.525 1.00 90.75 99 VAL A N 1
ATOM 771 C CA . VAL A 1 99 ? -11.831 -19.540 -12.209 1.00 90.75 99 VAL A CA 1
ATOM 772 C C . VAL A 1 99 ? -13.006 -19.545 -13.189 1.00 90.75 99 VAL A C 1
ATOM 774 O O . VAL A 1 99 ? -12.932 -20.183 -14.233 1.00 90.75 99 VAL A O 1
ATOM 777 N N . GLU A 1 100 ? -14.040 -18.756 -12.910 1.00 90.69 100 GLU A N 1
ATOM 778 C CA . GLU A 1 100 ? -15.202 -18.522 -13.762 1.00 90.69 100 GLU A CA 1
ATOM 779 C C . GLU A 1 100 ? -14.820 -17.822 -15.077 1.00 90.69 100 GLU A C 1
ATOM 781 O O . GLU A 1 100 ? -15.329 -18.184 -16.141 1.00 90.69 100 GLU A O 1
ATOM 786 N N . PHE A 1 101 ? -13.896 -16.853 -15.024 1.00 91.88 101 PHE A N 1
ATOM 787 C CA . PHE A 1 101 ? -13.389 -16.145 -16.204 1.00 91.88 101 PHE A CA 1
ATOM 788 C C . PHE A 1 101 ? -12.436 -17.029 -17.018 1.00 91.88 101 PHE A C 1
ATOM 790 O O . PHE A 1 101 ? -12.525 -17.076 -18.246 1.00 91.88 101 PHE A O 1
ATOM 797 N N . LEU A 1 102 ? -11.575 -17.798 -16.345 1.00 93.88 102 LEU A N 1
ATOM 798 C CA . LEU A 1 102 ? -10.693 -18.774 -16.993 1.00 93.88 102 LEU A CA 1
ATOM 799 C C . LEU A 1 102 ? -11.497 -19.877 -17.703 1.00 93.88 102 LEU A C 1
ATOM 801 O O . LEU A 1 102 ? -11.243 -20.176 -18.870 1.00 93.88 102 LEU A O 1
ATOM 805 N N . GLU A 1 103 ? -12.520 -20.433 -17.045 1.00 94.62 103 GLU A N 1
ATOM 806 C CA . GLU A 1 103 ? -13.417 -21.422 -17.650 1.00 94.62 103 GLU A CA 1
ATOM 807 C C . GLU A 1 103 ? -14.240 -20.809 -18.800 1.00 94.62 103 GLU A C 1
ATOM 809 O O . GLU A 1 103 ? -14.490 -21.478 -19.801 1.00 94.62 103 GLU A O 1
ATOM 814 N N . PHE A 1 104 ? -14.621 -19.528 -18.715 1.00 95.62 104 PHE A N 1
ATOM 815 C CA . PHE A 1 104 ? -15.223 -18.794 -19.834 1.00 95.62 104 PHE A CA 1
ATOM 816 C C . PHE A 1 104 ? -14.273 -18.687 -21.042 1.00 95.62 104 PHE A C 1
ATOM 818 O O . PHE A 1 104 ? -14.697 -18.984 -22.160 1.00 95.62 104 PHE A O 1
ATOM 825 N N . MET A 1 105 ? -12.996 -18.336 -20.847 1.00 95.44 105 MET A N 1
ATOM 826 C CA . MET A 1 105 ? -12.024 -18.272 -21.950 1.00 95.44 105 MET A CA 1
ATOM 827 C C . MET A 1 105 ? -11.818 -19.646 -22.608 1.00 95.44 105 MET A C 1
ATOM 829 O O . MET A 1 105 ? -11.778 -19.751 -23.835 1.00 95.44 105 MET A O 1
ATOM 833 N N . LEU A 1 106 ? -11.760 -20.715 -21.812 1.00 95.62 106 LEU A N 1
ATOM 834 C CA . LEU A 1 106 ? -11.662 -22.088 -22.316 1.00 95.62 106 LEU A CA 1
ATOM 835 C C . LEU A 1 106 ? -12.920 -22.511 -23.096 1.00 95.62 106 LEU A C 1
ATOM 837 O O . LEU A 1 106 ? -12.806 -23.047 -24.200 1.00 95.62 106 LEU A O 1
ATOM 841 N N . LYS A 1 107 ? -14.124 -22.179 -22.606 1.00 95.25 107 LYS A N 1
ATOM 842 C CA . LYS A 1 107 ? -15.395 -22.357 -23.342 1.00 95.25 107 LYS A CA 1
ATOM 843 C C . LYS A 1 107 ? -15.443 -21.566 -24.652 1.00 95.25 107 LYS A C 1
ATOM 845 O O . LYS A 1 107 ? -16.058 -22.027 -25.611 1.00 95.25 107 LYS A O 1
ATOM 850 N N . ALA A 1 108 ? -14.792 -20.405 -24.705 1.00 94.75 108 ALA A N 1
ATOM 851 C CA . ALA A 1 108 ? -14.660 -19.582 -25.906 1.00 94.75 108 ALA A CA 1
ATOM 852 C C . ALA A 1 108 ? -13.603 -20.101 -26.909 1.00 94.75 108 ALA A C 1
ATOM 854 O O . ALA A 1 108 ? -13.457 -19.524 -27.986 1.00 94.75 108 ALA A O 1
ATOM 855 N N . GLY A 1 109 ? -12.895 -21.194 -26.597 1.00 94.50 109 GLY A N 1
ATOM 856 C CA . GLY A 1 109 ? -11.929 -21.832 -27.496 1.00 94.50 109 GLY A CA 1
ATOM 857 C C . GLY A 1 109 ? -10.474 -21.400 -27.299 1.00 94.50 109 GLY A C 1
ATOM 858 O O . GLY A 1 109 ? -9.674 -21.546 -28.226 1.00 94.50 109 GLY A O 1
ATOM 859 N N . ALA A 1 110 ? -10.115 -20.877 -26.122 1.00 93.81 110 ALA A N 1
ATOM 860 C CA . ALA A 1 110 ? -8.713 -20.712 -25.746 1.00 93.81 110 ALA A CA 1
ATOM 861 C C . ALA A 1 110 ? -8.005 -22.078 -25.667 1.00 93.81 110 ALA A C 1
ATOM 863 O O . ALA A 1 110 ? -8.569 -23.025 -25.124 1.00 93.81 110 ALA A O 1
ATOM 864 N N . ASP A 1 111 ? -6.778 -22.190 -26.182 1.00 91.62 111 ASP A N 1
ATOM 865 C CA . ASP A 1 111 ? -5.997 -23.431 -26.127 1.00 91.62 111 ASP A CA 1
ATOM 866 C C . ASP A 1 111 ? -5.341 -23.607 -24.736 1.00 91.62 111 ASP A C 1
ATOM 868 O O . ASP A 1 111 ? -4.415 -22.865 -24.391 1.00 91.62 111 ASP A O 1
ATOM 872 N N . PRO A 1 112 ? -5.755 -24.607 -23.929 1.00 91.31 112 PRO A N 1
ATOM 873 C CA . PRO A 1 112 ? -5.222 -24.843 -22.583 1.00 91.31 112 PRO A CA 1
ATOM 874 C C . PRO A 1 112 ? -3.776 -25.373 -22.567 1.00 91.31 112 PRO A C 1
ATOM 876 O O . PRO A 1 112 ? -3.197 -25.575 -21.496 1.00 91.31 112 PRO A O 1
ATOM 879 N N . ASN A 1 113 ? -3.185 -25.622 -23.739 1.00 87.88 113 ASN A N 1
ATOM 880 C CA . ASN A 1 113 ? -1.787 -26.001 -23.923 1.00 87.88 113 ASN A CA 1
ATOM 881 C C . ASN A 1 113 ? -0.993 -24.947 -24.720 1.00 87.88 113 ASN A C 1
ATOM 883 O O . ASN A 1 113 ? 0.137 -25.244 -25.111 1.00 87.88 113 ASN A O 1
ATOM 887 N N . GLN A 1 114 ? -1.552 -23.755 -24.981 1.00 86.12 114 GLN A N 1
ATOM 888 C CA . GLN A 1 114 ? -0.914 -22.777 -25.862 1.00 86.12 114 GLN A CA 1
ATOM 889 C C . GLN A 1 114 ? 0.467 -22.369 -25.335 1.00 86.12 114 GLN A C 1
ATOM 891 O O . GLN A 1 114 ? 0.586 -21.888 -24.206 1.00 86.12 114 GLN A O 1
ATOM 896 N N . ASP A 1 115 ? 1.495 -22.527 -26.169 1.00 80.19 115 ASP A N 1
ATOM 897 C CA . ASP A 1 115 ? 2.841 -22.031 -25.887 1.00 80.19 115 ASP A CA 1
ATOM 898 C C . ASP A 1 115 ? 2.892 -20.510 -26.148 1.00 80.19 115 ASP A C 1
ATOM 900 O O . ASP A 1 115 ? 2.591 -20.068 -27.264 1.00 80.19 115 ASP A O 1
ATOM 904 N N . PRO A 1 116 ? 3.216 -19.682 -25.138 1.00 71.62 116 PRO A N 1
ATOM 905 C CA . PRO A 1 116 ? 3.256 -18.234 -25.272 1.00 71.62 116 PRO A CA 1
ATOM 906 C C . PRO A 1 116 ? 4.681 -17.691 -25.520 1.00 71.62 116 PRO A C 1
ATOM 908 O O . PRO A 1 116 ? 4.932 -16.524 -25.223 1.00 71.62 116 PRO A O 1
ATOM 911 N N . ASP A 1 117 ? 5.612 -18.519 -26.012 1.00 70.88 117 ASP A N 1
ATOM 912 C CA . ASP A 1 117 ? 7.031 -18.247 -26.328 1.00 70.88 117 ASP A CA 1
ATOM 913 C C . ASP A 1 117 ? 7.940 -17.855 -25.144 1.00 70.88 117 ASP A C 1
ATOM 915 O O . ASP A 1 117 ? 9.067 -18.345 -25.054 1.00 70.88 117 ASP A O 1
ATOM 919 N N . THR A 1 118 ? 7.514 -16.964 -24.236 1.00 66.12 118 THR A N 1
ATOM 920 C CA . THR A 1 118 ? 8.313 -16.593 -23.042 1.00 66.12 118 THR A CA 1
ATOM 921 C C . THR A 1 118 ? 7.548 -16.418 -21.730 1.00 66.12 118 THR A C 1
ATOM 923 O O . THR A 1 118 ? 8.180 -16.236 -20.689 1.00 66.12 118 THR A O 1
ATOM 926 N N . ALA A 1 119 ? 6.217 -16.510 -21.728 1.00 66.75 119 ALA A N 1
ATOM 927 C CA . ALA A 1 119 ? 5.479 -16.756 -20.487 1.00 66.75 119 ALA A CA 1
ATOM 928 C C . ALA A 1 119 ? 5.497 -18.260 -20.123 1.00 66.75 119 ALA A C 1
ATOM 930 O O . ALA A 1 119 ? 5.761 -19.103 -20.981 1.00 66.75 119 ALA A O 1
ATOM 931 N N . PRO A 1 120 ? 5.209 -18.646 -18.868 1.00 74.31 120 PRO A N 1
ATOM 932 C CA . PRO A 1 120 ? 4.976 -20.047 -18.539 1.00 74.31 120 PRO A CA 1
ATOM 933 C C . PRO A 1 120 ? 3.631 -20.508 -19.139 1.00 74.31 120 PRO A C 1
ATOM 935 O O . PRO A 1 120 ? 2.643 -19.780 -18.997 1.00 74.31 120 PRO A O 1
ATOM 938 N N . PRO A 1 121 ? 3.540 -21.711 -19.744 1.00 83.94 121 PRO A N 1
ATOM 939 C CA . PRO A 1 121 ? 2.265 -22.278 -20.193 1.00 83.94 121 PRO A CA 1
ATOM 940 C C . PRO A 1 121 ? 1.212 -22.320 -19.068 1.00 83.94 121 PRO A C 1
ATOM 942 O O . PRO A 1 121 ? 1.598 -22.378 -17.893 1.00 83.94 121 PRO A O 1
ATOM 945 N N . PRO A 1 122 ? -0.102 -22.347 -19.376 1.00 89.19 122 PRO A N 1
ATOM 946 C CA . PRO A 1 122 ? -1.169 -22.213 -18.378 1.00 89.19 122 PRO A CA 1
ATOM 947 C C . PRO A 1 122 ? -0.998 -23.104 -17.137 1.00 89.19 122 PRO A C 1
ATOM 949 O O . PRO A 1 122 ? -1.014 -22.600 -16.016 1.00 89.19 122 PRO A O 1
ATOM 952 N N . LEU A 1 123 ? -0.708 -24.400 -17.311 1.00 90.19 123 LEU A N 1
ATOM 953 C CA . LEU A 1 123 ? -0.514 -25.327 -16.186 1.00 90.19 123 LEU A CA 1
ATOM 954 C C . LEU A 1 123 ? 0.722 -25.010 -15.326 1.00 90.19 123 LEU A C 1
ATOM 956 O O . LEU A 1 123 ? 0.700 -25.228 -14.116 1.00 90.19 123 LEU A O 1
ATOM 960 N N . ILE A 1 124 ? 1.791 -24.475 -15.923 1.00 87.12 124 ILE A N 1
ATOM 961 C CA . ILE A 1 124 ? 2.987 -24.045 -15.185 1.00 87.12 124 ILE A CA 1
ATOM 962 C C . ILE A 1 124 ? 2.682 -22.791 -14.365 1.00 87.12 124 ILE A C 1
ATOM 964 O O . ILE A 1 124 ? 3.144 -22.683 -13.230 1.00 87.12 124 ILE A O 1
ATOM 968 N N . SER A 1 125 ? 1.857 -21.885 -14.893 1.00 85.50 125 SER A N 1
ATOM 969 C CA . SER A 1 125 ? 1.352 -20.732 -14.140 1.00 85.50 125 SER A CA 1
ATOM 970 C C . SER A 1 125 ? 0.441 -21.171 -12.981 1.00 85.50 125 SER A C 1
ATOM 972 O O . SER A 1 125 ? 0.622 -20.694 -11.862 1.00 85.50 125 SER A O 1
ATOM 974 N N . VAL A 1 126 ? -0.442 -22.159 -13.183 1.00 89.12 126 VAL A N 1
ATOM 975 C CA . VAL A 1 126 ? -1.236 -22.770 -12.094 1.00 89.12 126 VAL A CA 1
ATOM 976 C C . VAL A 1 126 ? -0.341 -23.381 -11.015 1.00 89.12 126 VAL A C 1
ATOM 978 O O . VAL A 1 126 ? -0.460 -23.028 -9.843 1.00 89.12 126 VAL A O 1
ATOM 981 N N . ALA A 1 127 ? 0.616 -24.223 -11.408 1.00 86.31 127 ALA A N 1
ATOM 982 C CA . ALA A 1 127 ? 1.577 -24.842 -10.499 1.00 86.31 127 ALA A CA 1
ATOM 983 C C . ALA A 1 127 ? 2.412 -23.825 -9.696 1.00 86.31 127 ALA A C 1
ATOM 985 O O . ALA A 1 127 ? 2.759 -24.076 -8.538 1.00 86.31 127 ALA A O 1
ATOM 986 N N . ALA A 1 128 ? 2.754 -22.689 -10.311 1.00 76.88 128 ALA A N 1
ATOM 987 C CA . ALA A 1 128 ? 3.609 -21.672 -9.713 1.00 76.88 128 ALA A CA 1
ATOM 988 C C . ALA A 1 128 ? 2.880 -20.694 -8.783 1.00 76.88 128 ALA A C 1
ATOM 990 O O . ALA A 1 128 ? 3.501 -20.237 -7.821 1.00 76.88 128 ALA A O 1
ATOM 991 N N . PHE A 1 129 ? 1.622 -20.348 -9.085 1.00 77.75 129 PHE A N 1
ATOM 992 C CA . PHE A 1 129 ? 0.966 -19.157 -8.525 1.00 77.75 129 PHE A CA 1
ATOM 993 C C . PHE A 1 129 ? -0.414 -19.396 -7.892 1.00 77.75 129 PHE A C 1
ATOM 995 O O . PHE A 1 129 ? -0.885 -18.521 -7.170 1.00 77.75 129 PHE A O 1
ATOM 1002 N N . TYR A 1 130 ? -1.062 -20.546 -8.117 1.00 84.06 130 TYR A N 1
ATOM 1003 C CA . TYR A 1 130 ? -2.403 -20.814 -7.585 1.00 84.06 130 TYR A CA 1
ATOM 1004 C C . TYR A 1 130 ? -2.383 -21.820 -6.431 1.00 84.06 130 TYR A C 1
ATOM 1006 O O . TYR A 1 130 ? -1.782 -22.889 -6.525 1.00 84.06 130 TYR A O 1
ATOM 1014 N N . ASN A 1 131 ? -3.147 -21.517 -5.380 1.00 84.88 131 ASN A N 1
ATOM 1015 C CA . ASN A 1 131 ? -3.443 -22.438 -4.274 1.00 84.88 131 ASN A CA 1
ATOM 1016 C C . ASN A 1 131 ? -4.844 -23.082 -4.398 1.00 84.88 131 ASN A C 1
ATOM 1018 O O . ASN A 1 131 ? -5.253 -23.851 -3.532 1.00 84.88 131 ASN A O 1
ATOM 1022 N N . VAL A 1 132 ? -5.593 -22.778 -5.467 1.00 83.94 132 VAL A N 1
ATOM 1023 C CA . VAL A 1 132 ? -6.977 -23.236 -5.680 1.00 83.94 132 VAL A CA 1
ATOM 1024 C C . VAL A 1 132 ? -7.004 -24.413 -6.655 1.00 83.94 132 VAL A C 1
ATOM 1026 O O . VAL A 1 132 ? -6.843 -24.233 -7.861 1.00 83.94 132 VAL A O 1
ATOM 1029 N N . ILE A 1 133 ? -7.252 -25.618 -6.133 1.00 89.44 133 ILE A N 1
ATOM 1030 C CA . ILE A 1 133 ? -7.287 -26.881 -6.898 1.00 89.44 133 ILE A CA 1
ATOM 1031 C C . ILE A 1 133 ? -8.216 -26.810 -8.123 1.00 89.44 133 ILE A C 1
ATOM 1033 O O . ILE A 1 133 ? -7.816 -27.227 -9.207 1.00 89.44 133 ILE A O 1
ATOM 1037 N N . ARG A 1 134 ? -9.392 -26.173 -7.996 1.00 90.25 134 ARG A N 1
ATOM 1038 C CA . ARG A 1 134 ? -10.379 -26.049 -9.087 1.00 90.25 134 ARG A CA 1
ATOM 1039 C C . ARG A 1 134 ? -9.816 -25.416 -10.367 1.00 90.25 134 ARG A C 1
ATOM 1041 O O . ARG A 1 134 ? -10.288 -25.727 -11.454 1.00 90.25 134 ARG A O 1
ATOM 1048 N N . VAL A 1 135 ? -8.796 -24.561 -10.262 1.00 89.88 135 VAL A N 1
ATOM 1049 C CA . VAL A 1 135 ? -8.148 -23.935 -11.428 1.00 89.88 135 VAL A CA 1
ATOM 1050 C C . VAL A 1 135 ? -7.280 -24.940 -12.201 1.00 89.88 135 VAL A C 1
ATOM 1052 O O . VAL A 1 135 ? -7.187 -24.862 -13.426 1.00 89.88 135 VAL A O 1
ATOM 1055 N N . ALA A 1 136 ? -6.685 -25.914 -11.505 1.00 90.38 136 ALA A N 1
ATOM 1056 C CA . ALA A 1 136 ? -5.993 -27.034 -12.132 1.00 90.38 136 ALA A CA 1
ATOM 1057 C C . ALA A 1 136 ? -6.989 -28.041 -12.730 1.00 90.38 136 ALA A C 1
ATOM 1059 O O . ALA A 1 136 ? -6.782 -28.474 -13.863 1.00 90.38 136 ALA A O 1
ATOM 1060 N N . ASP A 1 137 ? -8.084 -28.352 -12.020 1.00 90.50 137 ASP A N 1
ATOM 1061 C CA . ASP A 1 137 ? -9.160 -29.218 -12.532 1.00 90.50 137 ASP A CA 1
ATOM 1062 C C . ASP A 1 137 ? -9.699 -28.686 -13.870 1.00 90.50 137 ASP A C 1
ATOM 1064 O O . ASP A 1 137 ? -9.759 -29.422 -14.850 1.00 90.50 137 ASP A O 1
ATOM 1068 N N . VAL A 1 138 ? -10.019 -27.386 -13.939 1.00 92.19 138 VAL A N 1
ATOM 1069 C CA . VAL A 1 138 ? -10.549 -26.727 -15.146 1.00 92.19 138 VAL A CA 1
ATOM 1070 C C . VAL A 1 138 ? -9.572 -26.790 -16.327 1.00 92.19 138 VAL A C 1
ATOM 1072 O O . VAL A 1 138 ? -10.002 -26.992 -17.458 1.00 92.19 138 VAL A O 1
ATOM 1075 N N . LEU A 1 139 ? -8.257 -26.697 -16.112 1.00 91.31 139 LEU A N 1
ATOM 1076 C CA . LEU A 1 139 ? -7.292 -26.917 -17.199 1.00 91.31 139 LEU A CA 1
ATOM 1077 C C . LEU A 1 139 ? -7.322 -28.367 -17.716 1.00 91.31 139 LEU A C 1
ATOM 1079 O O . LEU A 1 139 ? -7.314 -28.601 -18.928 1.00 91.31 139 LEU A O 1
ATOM 1083 N N . LEU A 1 140 ? -7.388 -29.350 -16.814 1.00 90.00 140 LEU A N 1
ATOM 1084 C CA . LEU A 1 140 ? -7.440 -30.767 -17.188 1.00 90.00 140 LEU A CA 1
ATOM 1085 C C . LEU A 1 140 ? -8.771 -31.143 -17.864 1.00 90.00 140 LEU A C 1
ATOM 1087 O O . LEU A 1 140 ? -8.754 -31.881 -18.849 1.00 90.00 140 LEU A O 1
ATOM 1091 N N . GLU A 1 141 ? -9.899 -30.586 -17.410 1.00 93.25 141 GLU A N 1
ATOM 1092 C CA . GLU A 1 141 ? -11.234 -30.761 -18.008 1.00 93.25 141 GLU A CA 1
ATOM 1093 C C . GLU A 1 141 ? -11.276 -30.353 -19.490 1.00 93.25 141 GLU A C 1
ATOM 1095 O O . GLU A 1 141 ? -11.949 -31.009 -20.287 1.00 93.25 141 GLU A O 1
ATOM 1100 N N . TYR A 1 142 ? -10.522 -29.317 -19.878 1.00 93.81 142 TYR A N 1
ATOM 1101 C CA . TYR A 1 142 ? -10.457 -28.821 -21.260 1.00 93.81 142 TYR A CA 1
ATOM 1102 C C . TYR A 1 142 ? -9.272 -29.397 -22.062 1.00 93.81 142 TYR A C 1
ATOM 1104 O O . TYR A 1 142 ? -9.104 -29.074 -23.238 1.00 93.81 142 TYR A O 1
ATOM 1112 N N . GLY A 1 143 ? -8.489 -30.315 -21.480 1.00 88.75 143 GLY A N 1
ATOM 1113 C CA . GLY A 1 143 ? -7.482 -31.100 -22.203 1.00 88.75 143 GLY A CA 1
ATOM 1114 C C . GLY A 1 143 ? -6.037 -30.604 -22.096 1.00 88.75 143 GLY A C 1
ATOM 1115 O O . GLY A 1 143 ? -5.227 -30.894 -22.983 1.00 88.75 143 GLY A O 1
ATOM 1116 N N . THR A 1 144 ? -5.670 -29.887 -21.030 1.00 89.38 144 THR A N 1
ATOM 1117 C CA . THR A 1 144 ? -4.255 -29.714 -20.659 1.00 89.38 144 THR A CA 1
ATOM 1118 C C . THR A 1 144 ? -3.568 -31.070 -20.468 1.00 89.38 144 THR A C 1
ATOM 1120 O O . THR A 1 144 ? -4.081 -31.963 -19.792 1.00 89.38 144 THR A O 1
ATOM 1123 N N . LYS A 1 145 ? -2.351 -31.213 -21.000 1.00 82.94 145 LYS A N 1
ATOM 1124 C CA . LYS A 1 145 ? -1.501 -32.388 -20.762 1.00 82.94 145 LYS A CA 1
ATOM 1125 C C . LYS A 1 145 ? -0.762 -32.265 -19.432 1.00 82.94 145 LYS A C 1
ATOM 1127 O O . LYS A 1 145 ? 0.059 -31.371 -19.250 1.00 82.94 145 LYS A O 1
ATOM 1132 N N . LEU A 1 146 ? -1.042 -33.193 -18.518 1.00 82.62 146 LEU A N 1
ATOM 1133 C CA . LEU A 1 146 ? -0.413 -33.242 -17.198 1.00 82.62 146 LEU A CA 1
ATOM 1134 C C . LEU A 1 146 ? 0.997 -33.864 -17.249 1.00 82.62 146 LEU A C 1
ATOM 1136 O O . LEU A 1 146 ? 1.946 -33.297 -16.706 1.00 82.62 146 LEU A O 1
ATOM 1140 N N . GLU A 1 147 ? 1.155 -34.997 -17.941 1.00 79.69 147 GLU A N 1
ATOM 1141 C CA . GLU A 1 147 ? 2.454 -35.653 -18.154 1.00 79.69 147 GLU A CA 1
ATOM 1142 C C . GLU A 1 147 ? 3.398 -34.801 -19.016 1.00 79.69 147 GLU A C 1
ATOM 1144 O O . GLU A 1 147 ? 2.986 -34.188 -20.000 1.00 79.69 147 GLU A O 1
ATOM 1149 N N . GLY A 1 148 ? 4.686 -34.770 -18.655 1.00 74.19 148 GLY A N 1
ATOM 1150 C CA . GLY A 1 148 ? 5.722 -34.031 -19.393 1.00 74.19 148 GLY A CA 1
ATOM 1151 C C . GLY A 1 148 ? 5.638 -32.501 -19.295 1.00 74.19 148 GLY A C 1
ATOM 1152 O O . GLY A 1 148 ? 6.496 -31.820 -19.847 1.00 74.19 148 GLY A O 1
ATOM 1153 N N . SER A 1 149 ? 4.649 -31.958 -18.579 1.00 81.25 149 SER A N 1
ATOM 1154 C CA . SER A 1 149 ? 4.412 -30.514 -18.449 1.00 81.25 149 SER A CA 1
ATOM 1155 C C . SER A 1 149 ? 5.502 -29.751 -17.686 1.00 81.25 149 SER A C 1
ATOM 1157 O O . SER A 1 149 ? 5.711 -28.573 -17.951 1.00 81.25 149 SER A O 1
ATOM 1159 N N . GLY A 1 150 ? 6.166 -30.394 -16.717 1.00 84.88 150 GLY A N 1
ATOM 1160 C CA . GLY A 1 150 ? 7.025 -29.730 -15.725 1.00 84.88 150 GLY A CA 1
ATOM 1161 C C . GLY A 1 150 ? 6.261 -29.086 -14.555 1.00 84.88 150 GLY A C 1
ATOM 1162 O O . GLY A 1 150 ? 6.851 -28.352 -13.760 1.00 84.88 150 GLY A O 1
ATOM 1163 N N . ALA A 1 151 ? 4.947 -29.322 -14.442 1.00 86.81 151 ALA A N 1
ATOM 1164 C CA . ALA A 1 151 ? 4.096 -28.692 -13.431 1.00 86.81 151 ALA A CA 1
ATOM 1165 C C . ALA A 1 151 ? 4.456 -29.110 -11.996 1.00 86.81 151 ALA A C 1
ATOM 1167 O O . ALA A 1 151 ? 4.532 -28.263 -11.106 1.00 86.81 151 ALA A O 1
ATOM 1168 N N . LEU A 1 152 ? 4.755 -30.394 -11.767 1.00 85.00 152 LEU A N 1
ATOM 1169 C CA . LEU A 1 152 ? 5.186 -30.876 -10.454 1.00 85.00 152 LEU A CA 1
ATOM 1170 C C . LEU A 1 152 ? 6.552 -30.288 -10.067 1.00 85.00 152 LEU A C 1
ATOM 1172 O O . LEU A 1 152 ? 6.729 -29.827 -8.941 1.00 85.00 152 LEU A O 1
ATOM 1176 N N . GLU A 1 153 ? 7.499 -30.234 -11.002 1.00 81.31 153 GLU A N 1
ATOM 1177 C CA . GLU A 1 153 ? 8.817 -29.625 -10.811 1.00 81.31 153 GLU A CA 1
ATOM 1178 C C . GLU A 1 153 ? 8.709 -28.128 -10.480 1.00 81.31 153 GLU A C 1
ATOM 1180 O O . GLU A 1 153 ? 9.421 -27.645 -9.596 1.00 81.31 153 GLU A O 1
ATOM 1185 N N . MET A 1 154 ? 7.788 -27.403 -11.129 1.00 84.06 154 MET A N 1
ATOM 1186 C CA . MET A 1 154 ? 7.501 -26.000 -10.821 1.00 84.06 154 MET A CA 1
ATOM 1187 C C . MET A 1 154 ? 6.877 -25.836 -9.429 1.00 84.06 154 MET A C 1
ATOM 1189 O O . MET A 1 154 ? 7.363 -25.018 -8.647 1.00 84.06 154 MET A O 1
ATOM 1193 N N . ALA A 1 155 ? 5.861 -26.632 -9.080 1.00 79.56 155 ALA A N 1
ATOM 1194 C CA . ALA A 1 155 ? 5.214 -26.575 -7.767 1.00 79.56 155 ALA A CA 1
ATOM 1195 C C . ALA A 1 155 ? 6.205 -26.896 -6.629 1.00 79.56 155 ALA A C 1
ATOM 1197 O O . ALA A 1 155 ? 6.277 -26.162 -5.641 1.00 79.56 155 ALA A O 1
ATOM 1198 N N . VAL A 1 156 ? 7.048 -27.925 -6.798 1.00 74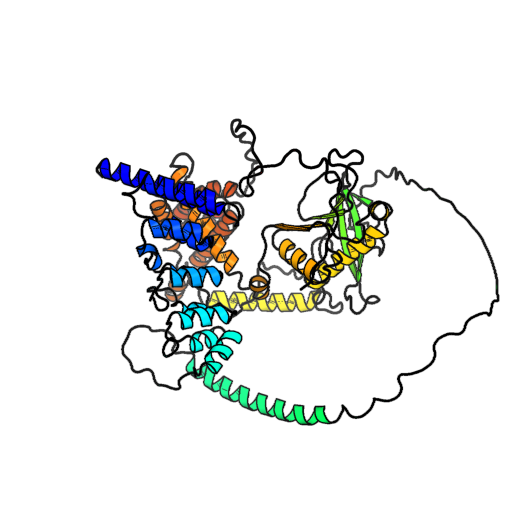.31 156 VAL A N 1
ATOM 1199 C CA . VAL A 1 156 ? 8.140 -28.263 -5.864 1.00 74.31 156 VAL A CA 1
ATOM 1200 C C . VAL A 1 156 ? 9.194 -27.150 -5.806 1.00 74.31 156 VAL A C 1
ATOM 1202 O O . VAL A 1 156 ? 9.687 -26.829 -4.724 1.00 74.31 156 VAL A O 1
ATOM 1205 N N . GLY A 1 157 ? 9.541 -26.542 -6.944 1.00 67.69 157 GLY A N 1
ATOM 1206 C CA . GLY A 1 157 ? 10.510 -25.445 -7.028 1.00 67.69 157 GLY A CA 1
ATOM 1207 C C . GLY A 1 157 ? 10.033 -24.143 -6.374 1.00 67.69 157 GLY A C 1
ATOM 1208 O O . GLY A 1 157 ? 10.844 -23.425 -5.788 1.00 67.69 157 GLY A O 1
ATOM 1209 N N . ARG A 1 158 ? 8.726 -23.863 -6.440 1.00 75.06 158 ARG A N 1
ATOM 1210 C CA . ARG A 1 158 ? 8.051 -22.708 -5.820 1.00 75.06 158 ARG A CA 1
ATOM 1211 C C . ARG A 1 158 ? 7.641 -22.953 -4.362 1.00 75.06 158 ARG A C 1
ATOM 1213 O O . ARG A 1 158 ? 7.402 -21.990 -3.644 1.00 75.06 158 ARG A O 1
ATOM 1220 N N . GLY A 1 159 ? 7.593 -24.209 -3.913 1.00 74.06 159 GLY A N 1
ATOM 1221 C CA . GLY A 1 159 ? 7.147 -24.580 -2.565 1.00 74.06 159 GLY A CA 1
ATOM 1222 C C . GLY A 1 159 ? 5.623 -24.598 -2.392 1.00 74.06 159 GLY A C 1
ATOM 1223 O O . GLY A 1 159 ? 5.141 -24.507 -1.266 1.00 74.06 159 GLY A O 1
ATOM 1224 N N . ASN A 1 160 ? 4.866 -24.713 -3.486 1.00 77.62 160 ASN A N 1
ATOM 1225 C CA . ASN A 1 160 ? 3.404 -24.756 -3.479 1.00 77.62 160 ASN A CA 1
ATOM 1226 C C . ASN A 1 160 ? 2.914 -26.133 -2.995 1.00 77.62 160 ASN A C 1
ATOM 1228 O O . ASN A 1 160 ? 2.646 -27.029 -3.795 1.00 77.62 160 ASN A O 1
ATOM 1232 N N . GLU A 1 161 ? 2.828 -26.328 -1.675 1.00 83.94 161 GLU A N 1
ATOM 1233 C CA . GLU A 1 161 ? 2.433 -27.618 -1.089 1.00 83.94 161 GLU A CA 1
ATOM 1234 C C . GLU A 1 161 ? 1.054 -28.111 -1.545 1.00 83.94 161 GLU A C 1
ATOM 1236 O O . GLU A 1 161 ? 0.859 -29.323 -1.639 1.00 83.94 161 GLU A O 1
ATOM 1241 N N . VAL A 1 162 ? 0.113 -27.210 -1.848 1.00 84.62 162 VAL A N 1
ATOM 1242 C CA . VAL A 1 162 ? -1.231 -27.590 -2.310 1.00 84.62 162 VAL A CA 1
ATOM 1243 C C . VAL A 1 162 ? -1.142 -28.250 -3.684 1.00 84.62 162 VAL A C 1
ATOM 1245 O O . VAL A 1 162 ? -1.611 -29.376 -3.853 1.00 84.62 162 VAL A O 1
ATOM 1248 N N . MET A 1 163 ? -0.463 -27.606 -4.638 1.00 86.19 163 MET A N 1
ATOM 1249 C CA . MET A 1 163 ? -0.289 -28.160 -5.984 1.00 86.19 163 MET A CA 1
ATOM 1250 C C . MET A 1 163 ? 0.662 -29.363 -6.007 1.00 86.19 163 MET A C 1
ATOM 1252 O O . MET A 1 163 ? 0.427 -30.302 -6.762 1.00 86.19 163 MET A O 1
ATOM 1256 N N . VAL A 1 164 ? 1.681 -29.414 -5.138 1.00 85.75 164 VAL A N 1
ATOM 1257 C CA . VAL A 1 164 ? 2.533 -30.611 -4.989 1.00 85.75 164 VAL A CA 1
ATOM 1258 C C . VAL A 1 164 ? 1.715 -31.827 -4.549 1.00 85.75 164 VAL A C 1
ATOM 1260 O O . VAL A 1 164 ? 1.894 -32.902 -5.123 1.00 85.75 164 VAL A O 1
ATOM 1263 N N . ARG A 1 165 ? 0.809 -31.681 -3.570 1.00 87.19 165 ARG A N 1
ATOM 1264 C CA . ARG A 1 165 ? -0.090 -32.770 -3.147 1.00 87.19 165 ARG A CA 1
ATOM 1265 C C . ARG A 1 165 ? -1.036 -33.153 -4.284 1.00 87.19 165 ARG A C 1
ATOM 1267 O O . ARG A 1 165 ? -0.980 -34.287 -4.741 1.00 87.19 165 ARG A O 1
ATOM 1274 N N . TYR A 1 166 ? -1.772 -32.182 -4.830 1.00 89.69 166 TYR A N 1
ATOM 1275 C CA . TYR A 1 166 ? -2.717 -32.387 -5.933 1.00 89.69 166 TYR A CA 1
ATOM 1276 C C . TYR A 1 166 ? -2.103 -33.127 -7.136 1.00 89.69 166 TYR A C 1
ATOM 1278 O O . TYR A 1 166 ? -2.675 -34.108 -7.610 1.00 89.69 166 TYR A O 1
ATOM 1286 N N . PHE A 1 167 ? -0.921 -32.718 -7.611 1.00 88.50 167 PHE A N 1
ATOM 1287 C CA . PHE A 1 167 ? -0.246 -33.398 -8.722 1.00 88.50 167 PHE A CA 1
ATOM 1288 C C . PHE A 1 167 ? 0.258 -34.800 -8.343 1.00 88.50 167 PHE A C 1
ATOM 1290 O O . PHE A 1 167 ? 0.209 -35.702 -9.180 1.00 88.50 167 PHE A O 1
ATOM 1297 N N . THR A 1 168 ? 0.693 -35.008 -7.095 1.00 85.06 168 THR A N 1
ATOM 1298 C CA . THR A 1 168 ? 1.090 -36.339 -6.597 1.00 85.06 168 THR A CA 1
ATOM 1299 C C . THR A 1 168 ? -0.108 -37.292 -6.539 1.00 85.06 168 THR A C 1
ATOM 1301 O O . THR A 1 168 ? 0.007 -38.440 -6.969 1.00 85.06 168 THR A O 1
ATOM 1304 N N . ASP A 1 169 ? -1.265 -36.805 -6.084 1.00 87.38 169 ASP A N 1
ATOM 1305 C CA . ASP A 1 169 ? -2.524 -37.558 -6.030 1.00 87.38 169 ASP A CA 1
ATOM 1306 C C . ASP A 1 169 ? -3.057 -37.884 -7.444 1.00 87.38 169 ASP A C 1
ATOM 1308 O O . ASP A 1 169 ? -3.665 -38.932 -7.661 1.00 87.38 169 ASP A O 1
ATOM 1312 N N . HIS A 1 170 ? -2.730 -37.050 -8.439 1.00 84.19 170 HIS A N 1
ATOM 1313 C CA . HIS A 1 170 ? -2.950 -37.310 -9.870 1.00 84.19 170 HIS A CA 1
ATOM 1314 C C . HIS A 1 170 ? -1.859 -38.183 -10.529 1.00 84.19 170 HIS A C 1
ATOM 1316 O O . HIS A 1 170 ? -1.777 -38.261 -11.753 1.00 84.19 170 HIS A O 1
ATOM 1322 N N . ASN A 1 171 ? -1.057 -38.899 -9.734 1.00 78.88 171 ASN A N 1
ATOM 1323 C CA . ASN A 1 171 ? 0.007 -39.819 -10.163 1.00 78.88 171 ASN A CA 1
ATOM 1324 C C . ASN A 1 171 ? 1.192 -39.173 -10.912 1.00 78.88 171 ASN A C 1
ATOM 1326 O O . ASN A 1 171 ? 2.013 -39.904 -11.470 1.00 78.88 171 ASN A O 1
ATOM 1330 N N . LEU A 1 172 ? 1.366 -37.842 -10.887 1.00 72.38 172 LEU A N 1
ATOM 1331 C CA . LEU A 1 172 ? 2.666 -37.277 -11.258 1.00 72.38 172 LEU A CA 1
ATOM 1332 C C . LEU A 1 172 ? 3.691 -37.595 -10.172 1.00 72.38 172 LEU A C 1
ATOM 1334 O O . LEU A 1 172 ? 3.479 -37.363 -8.980 1.00 72.38 172 LEU A O 1
ATOM 1338 N N . HIS A 1 173 ? 4.845 -38.091 -10.595 1.00 68.75 173 HIS A N 1
ATOM 1339 C CA . HIS A 1 173 ? 6.001 -38.324 -9.742 1.00 68.75 173 HIS A CA 1
ATOM 1340 C C . HIS A 1 173 ? 7.221 -37.678 -10.398 1.00 68.75 173 HIS A C 1
ATOM 1342 O O . HIS A 1 173 ? 7.393 -37.787 -11.610 1.00 68.75 173 HIS A O 1
ATOM 1348 N N . VAL A 1 174 ? 8.077 -37.029 -9.601 1.00 56.00 174 VAL A N 1
ATOM 1349 C CA . VAL A 1 174 ? 9.323 -36.424 -10.099 1.00 56.00 174 VAL A CA 1
ATOM 1350 C C . VAL A 1 174 ? 10.199 -37.532 -10.686 1.00 56.00 174 VAL A C 1
ATOM 1352 O O . VAL A 1 174 ? 10.685 -38.396 -9.952 1.00 56.00 174 VAL A O 1
ATOM 1355 N N . LEU A 1 175 ? 10.374 -37.526 -12.008 1.00 50.03 175 LEU A N 1
ATOM 1356 C CA . LEU A 1 175 ? 11.054 -38.601 -12.726 1.00 50.03 175 LEU A CA 1
ATOM 1357 C C . LEU A 1 175 ? 12.573 -38.543 -12.491 1.00 50.03 175 LEU A C 1
ATOM 1359 O O . LEU A 1 175 ? 13.241 -37.597 -12.906 1.00 50.03 175 LEU A O 1
ATOM 1363 N N . ASP A 1 176 ? 13.141 -39.596 -11.893 1.00 33.59 176 ASP A N 1
ATOM 1364 C CA . ASP A 1 176 ? 14.594 -39.832 -11.857 1.00 33.59 176 ASP A CA 1
ATOM 1365 C C . ASP A 1 176 ? 15.079 -40.283 -13.264 1.00 33.59 176 ASP A C 1
ATOM 1367 O O . ASP A 1 176 ? 15.457 -41.436 -13.467 1.00 33.59 176 ASP A O 1
ATOM 1371 N N . HIS A 1 177 ? 15.051 -39.379 -14.256 1.00 34.41 177 HIS A N 1
ATOM 1372 C CA . HIS A 1 177 ? 15.538 -39.626 -15.623 1.00 34.41 177 HIS A CA 1
ATOM 1373 C C . HIS A 1 177 ? 16.611 -38.625 -16.084 1.00 34.41 177 HIS A C 1
ATOM 1375 O O . HIS A 1 177 ? 16.563 -37.428 -15.804 1.00 34.41 177 HIS A O 1
ATOM 1381 N N . GLU A 1 178 ? 17.607 -39.141 -16.806 1.00 31.61 178 GLU A N 1
ATOM 1382 C CA . GLU A 1 178 ? 18.744 -38.371 -17.315 1.00 31.61 178 GLU A CA 1
ATOM 1383 C C . GLU A 1 178 ? 18.361 -37.536 -18.548 1.00 31.61 178 GLU A C 1
ATOM 1385 O O . GLU A 1 178 ? 17.732 -38.034 -19.481 1.00 31.61 178 GLU A O 1
ATOM 1390 N N . TYR A 1 179 ? 18.784 -36.268 -18.575 1.00 29.19 179 TYR A N 1
ATOM 1391 C CA . TYR A 1 179 ? 18.570 -35.360 -19.707 1.00 29.19 179 TYR A CA 1
ATOM 1392 C C . TYR A 1 179 ? 19.339 -35.839 -20.951 1.00 29.19 179 TYR A C 1
ATOM 1394 O O . TYR A 1 179 ? 20.558 -35.673 -21.042 1.00 29.19 179 TYR A O 1
ATOM 1402 N N . SER A 1 180 ? 18.629 -36.390 -21.939 1.00 26.19 180 SER A N 1
ATOM 1403 C CA . SER A 1 180 ? 19.180 -36.631 -23.273 1.00 26.19 180 SER A CA 1
ATOM 1404 C C . SER A 1 180 ? 19.274 -35.309 -24.045 1.00 26.19 180 SER A C 1
ATOM 1406 O O . SER A 1 180 ? 18.322 -34.540 -24.156 1.00 26.19 180 SER A O 1
ATOM 1408 N N . SER A 1 181 ? 20.466 -34.991 -24.545 1.00 35.06 181 SER A N 1
ATOM 1409 C CA . SER A 1 181 ? 20.784 -33.651 -25.039 1.00 35.06 181 SER A CA 1
ATOM 1410 C C . SER A 1 181 ? 20.347 -33.403 -26.490 1.00 35.06 181 SER A C 1
ATOM 1412 O O . SER A 1 181 ? 21.114 -33.695 -27.405 1.00 35.06 181 SER A O 1
ATOM 1414 N N . THR A 1 182 ? 19.193 -32.761 -26.694 1.00 28.52 182 THR A N 1
ATOM 1415 C CA . THR A 1 182 ? 18.888 -31.905 -27.866 1.00 28.52 182 THR A CA 1
ATOM 1416 C C . THR A 1 182 ? 17.702 -30.990 -27.545 1.00 28.52 182 THR A C 1
ATOM 1418 O O . THR A 1 182 ? 16.681 -31.483 -27.085 1.00 28.52 182 THR A O 1
ATOM 1421 N N . GLY A 1 183 ? 17.806 -29.686 -27.835 1.00 26.38 183 GLY A N 1
ATOM 1422 C CA . GLY A 1 183 ? 16.734 -28.700 -27.601 1.00 26.38 183 GLY A CA 1
ATOM 1423 C C . GLY A 1 183 ? 17.145 -27.607 -26.608 1.00 26.38 183 GLY A C 1
ATOM 1424 O O . GLY A 1 183 ? 17.357 -27.865 -25.430 1.00 26.38 183 GLY A O 1
ATOM 1425 N N . SER A 1 184 ? 17.316 -26.383 -27.105 1.00 29.56 184 SER A N 1
ATOM 1426 C CA . SER A 1 184 ? 17.906 -25.251 -26.379 1.00 29.56 184 SER A CA 1
ATOM 1427 C C . SER A 1 184 ? 17.086 -24.759 -25.176 1.00 29.56 184 SER A C 1
ATOM 1429 O O . SER A 1 184 ? 16.132 -24.013 -25.369 1.00 29.56 184 SER A O 1
ATOM 1431 N N . CYS A 1 185 ? 17.554 -25.019 -23.949 1.00 24.95 185 CYS A N 1
ATOM 1432 C CA . CYS A 1 185 ? 17.455 -24.045 -22.850 1.00 24.95 185 CYS A CA 1
ATOM 1433 C C . CYS A 1 185 ? 18.497 -24.326 -21.744 1.00 24.95 185 CYS A C 1
ATOM 1435 O O . CYS A 1 185 ? 18.358 -25.264 -20.960 1.00 24.95 185 CYS A O 1
ATOM 1437 N N . MET A 1 186 ? 19.578 -23.539 -21.680 1.00 26.14 186 MET A N 1
ATOM 1438 C CA . MET A 1 186 ? 20.617 -23.669 -20.644 1.00 26.14 186 MET A CA 1
ATOM 1439 C C . MET A 1 186 ? 20.449 -22.603 -19.557 1.00 26.14 186 MET A C 1
ATOM 1441 O O . MET A 1 186 ? 20.533 -21.429 -19.902 1.00 26.14 186 MET A O 1
ATOM 1445 N N . HIS A 1 187 ? 20.303 -23.015 -18.281 1.00 30.56 187 HIS A N 1
ATOM 1446 C CA . HIS A 1 187 ? 21.058 -22.509 -17.100 1.00 30.56 187 HIS A CA 1
ATOM 1447 C C . HIS A 1 187 ? 20.568 -23.057 -15.723 1.00 30.56 187 HIS A C 1
ATOM 1449 O O . HIS A 1 187 ? 20.357 -22.301 -14.780 1.00 30.56 187 HIS A O 1
ATOM 1455 N N . VAL A 1 188 ? 20.437 -24.385 -15.532 1.00 35.56 188 VAL A N 1
ATOM 1456 C CA . VAL A 1 188 ? 20.108 -24.975 -14.199 1.00 35.56 188 VAL A CA 1
ATOM 1457 C C . VAL A 1 188 ? 21.009 -26.167 -13.818 1.00 35.56 188 VAL A C 1
ATOM 1459 O O . VAL A 1 188 ? 20.550 -27.264 -13.518 1.00 35.56 188 VAL A O 1
ATOM 1462 N N . SER A 1 189 ? 22.333 -25.976 -13.804 1.00 29.38 189 SER A N 1
ATOM 1463 C CA . SER A 1 189 ? 23.302 -27.052 -13.500 1.00 29.38 189 SER A CA 1
ATOM 1464 C C . SER A 1 189 ? 23.693 -27.190 -12.014 1.00 29.38 189 SER A C 1
ATOM 1466 O O . SER A 1 189 ? 24.180 -28.243 -11.600 1.00 29.38 189 SER A O 1
ATOM 1468 N N . HIS A 1 190 ? 23.465 -26.171 -11.175 1.00 34.31 190 HIS A N 1
ATOM 1469 C CA . HIS A 1 190 ? 23.950 -26.157 -9.781 1.00 34.31 190 HIS A CA 1
ATOM 1470 C C . HIS A 1 190 ? 23.037 -26.841 -8.741 1.00 34.31 190 HIS A C 1
ATOM 1472 O O . HIS A 1 190 ? 23.481 -27.104 -7.619 1.00 34.31 190 HIS A O 1
ATOM 1478 N N . ALA A 1 191 ? 21.785 -27.171 -9.076 1.00 37.38 191 ALA A N 1
ATOM 1479 C CA . ALA A 1 191 ? 20.806 -27.681 -8.106 1.00 37.38 191 ALA A CA 1
ATOM 1480 C C . ALA A 1 191 ? 21.100 -29.112 -7.594 1.00 37.38 191 ALA A C 1
ATOM 1482 O O . ALA A 1 191 ? 20.901 -29.409 -6.411 1.00 37.38 191 ALA A O 1
ATOM 1483 N N . SER A 1 192 ? 21.616 -30.000 -8.453 1.00 37.50 192 SER A N 1
ATOM 1484 C CA . SER A 1 192 ? 21.682 -31.454 -8.201 1.00 37.50 192 SER A CA 1
ATOM 1485 C C . SER A 1 192 ? 22.612 -31.878 -7.052 1.00 37.50 192 SER A C 1
ATOM 1487 O O . SER A 1 192 ? 22.398 -32.918 -6.425 1.00 37.50 192 SER A O 1
ATOM 1489 N N . ARG A 1 193 ? 23.622 -31.065 -6.709 1.00 35.97 193 ARG A N 1
ATOM 1490 C CA . ARG A 1 193 ? 24.472 -31.302 -5.524 1.00 35.97 193 ARG A CA 1
ATOM 1491 C C . ARG A 1 193 ? 23.771 -30.944 -4.207 1.00 35.97 193 ARG A C 1
ATOM 1493 O O . ARG A 1 193 ? 24.101 -31.526 -3.176 1.00 35.97 193 ARG A O 1
ATOM 1500 N N . ARG A 1 194 ? 22.795 -30.027 -4.222 1.00 40.78 194 ARG A N 1
ATOM 1501 C CA . ARG A 1 194 ? 22.104 -29.538 -3.013 1.00 40.78 194 ARG A CA 1
ATOM 1502 C C . ARG A 1 194 ? 20.990 -30.489 -2.556 1.00 40.78 194 ARG A C 1
ATOM 1504 O O . ARG A 1 194 ? 20.833 -30.701 -1.355 1.00 40.78 194 ARG A O 1
ATOM 1511 N N . SER A 1 195 ? 20.278 -31.128 -3.491 1.00 41.94 195 SER A N 1
ATOM 1512 C CA . SER A 1 195 ? 19.226 -32.115 -3.183 1.00 41.94 195 SER A CA 1
ATOM 1513 C C . SER A 1 195 ? 19.770 -33.366 -2.481 1.00 41.94 195 SER A C 1
ATOM 1515 O O . SER A 1 195 ? 19.166 -33.845 -1.520 1.00 41.94 195 SER A O 1
ATOM 1517 N N . ARG A 1 196 ? 20.952 -33.856 -2.888 1.00 41.34 196 ARG A N 1
ATOM 1518 C CA . ARG A 1 196 ? 21.620 -35.006 -2.250 1.00 41.34 196 ARG A CA 1
ATOM 1519 C C . ARG A 1 196 ? 21.970 -34.752 -0.778 1.00 41.34 196 ARG A C 1
ATOM 1521 O O . ARG A 1 196 ? 21.858 -35.680 0.016 1.00 41.34 196 ARG A O 1
ATOM 1528 N N . LYS A 1 197 ? 22.325 -33.514 -0.398 1.00 41.19 197 LYS A N 1
ATOM 1529 C CA . LYS A 1 197 ? 22.575 -33.156 1.010 1.00 41.19 197 LYS A CA 1
ATOM 1530 C C . LYS A 1 197 ? 21.273 -33.102 1.821 1.00 41.19 197 LYS A C 1
ATOM 1532 O O . LYS A 1 197 ? 21.184 -33.758 2.856 1.00 41.19 197 LYS A O 1
ATOM 1537 N N . LYS A 1 198 ? 20.227 -32.450 1.292 1.00 41.00 198 LYS A N 1
ATOM 1538 C CA . LYS A 1 198 ? 18.900 -32.409 1.939 1.00 41.00 198 LYS A CA 1
ATOM 1539 C C . LYS A 1 198 ? 18.277 -33.804 2.133 1.00 41.00 198 LYS A C 1
ATOM 1541 O O . LYS A 1 198 ? 17.691 -34.057 3.180 1.00 41.00 198 LYS A O 1
ATOM 1546 N N . ARG A 1 199 ? 18.443 -34.738 1.179 1.00 43.91 199 ARG A N 1
ATOM 1547 C CA . ARG A 1 199 ? 17.996 -36.148 1.322 1.00 43.91 199 ARG A CA 1
ATOM 1548 C C . ARG A 1 199 ? 18.729 -36.918 2.442 1.00 43.91 199 ARG A C 1
ATOM 1550 O O . ARG A 1 199 ? 18.213 -37.950 2.868 1.00 43.91 199 ARG A O 1
ATOM 1557 N N . ALA A 1 200 ? 19.889 -36.454 2.919 1.00 41.22 200 ALA A N 1
ATOM 1558 C CA . ALA A 1 200 ? 20.555 -37.011 4.102 1.00 41.22 200 ALA A CA 1
ATOM 1559 C C . ALA A 1 200 ? 20.006 -36.379 5.392 1.00 41.22 200 ALA A C 1
ATOM 1561 O O . ALA A 1 200 ? 19.500 -37.093 6.251 1.00 41.22 200 ALA A O 1
ATOM 1562 N N . GLU A 1 201 ? 20.001 -35.045 5.469 1.00 41.25 201 GLU A N 1
ATOM 1563 C CA . GLU A 1 201 ? 19.516 -34.271 6.627 1.00 41.25 201 GLU A CA 1
ATOM 1564 C C . GLU A 1 201 ? 18.060 -34.642 7.000 1.00 41.25 201 GLU A C 1
ATOM 1566 O O . GLU A 1 201 ? 17.738 -34.832 8.172 1.00 41.25 201 GLU A O 1
ATOM 1571 N N . ALA A 1 202 ? 17.195 -34.874 6.005 1.00 39.75 202 ALA A N 1
ATOM 1572 C CA . ALA A 1 202 ? 15.813 -35.316 6.216 1.00 39.75 202 ALA A CA 1
ATOM 1573 C C . ALA A 1 202 ? 15.666 -36.758 6.757 1.00 39.75 202 ALA A C 1
ATOM 1575 O O . ALA A 1 202 ? 14.640 -37.080 7.355 1.00 39.75 202 ALA A O 1
ATOM 1576 N N . ARG A 1 203 ? 16.659 -37.644 6.569 1.00 43.50 203 ARG A N 1
ATOM 1577 C CA . ARG A 1 203 ? 16.618 -39.017 7.114 1.00 43.50 203 ARG A CA 1
ATOM 1578 C C . ARG A 1 203 ? 16.957 -39.061 8.598 1.00 43.50 203 ARG A C 1
ATOM 1580 O O . ARG A 1 203 ? 16.371 -39.865 9.318 1.00 43.50 203 ARG A O 1
ATOM 1587 N N . ASP A 1 204 ? 17.869 -38.207 9.050 1.00 43.16 204 ASP A N 1
ATOM 1588 C CA . ASP A 1 204 ? 18.232 -38.143 10.466 1.00 43.16 204 ASP A CA 1
ATOM 1589 C C . ASP A 1 204 ? 17.155 -37.410 11.282 1.00 43.16 204 ASP A C 1
ATOM 1591 O O . ASP A 1 204 ? 16.788 -37.880 12.356 1.00 43.16 204 ASP A O 1
ATOM 1595 N N . LEU A 1 205 ? 16.532 -36.360 10.726 1.00 40.31 205 LEU A N 1
ATOM 1596 C CA . LEU A 1 205 ? 15.351 -35.721 11.330 1.00 40.31 205 LEU A CA 1
ATOM 1597 C C . LEU A 1 205 ? 14.165 -36.688 11.491 1.00 40.31 205 LEU A C 1
ATOM 1599 O O . LEU A 1 205 ? 13.500 -36.671 12.524 1.00 40.31 205 LEU A O 1
ATOM 1603 N N . ARG A 1 206 ? 13.922 -37.574 10.515 1.00 40.53 206 ARG A N 1
ATOM 1604 C CA . ARG A 1 206 ? 12.827 -38.554 10.600 1.00 40.53 206 ARG A CA 1
ATOM 1605 C C . ARG A 1 206 ? 13.017 -39.558 11.746 1.00 40.53 206 ARG A C 1
ATOM 1607 O O . ARG A 1 206 ? 12.062 -39.843 12.457 1.00 40.53 206 ARG A O 1
ATOM 1614 N N . LYS A 1 207 ? 14.253 -40.011 11.994 1.00 40.81 207 LYS A N 1
ATOM 1615 C CA . LYS A 1 207 ? 14.574 -40.863 13.157 1.00 40.81 207 LYS A CA 1
ATOM 1616 C C . LYS A 1 207 ? 14.353 -40.154 14.493 1.00 40.81 207 LYS A C 1
ATOM 1618 O O . LYS A 1 207 ? 13.975 -40.801 15.464 1.00 40.81 207 LYS A O 1
ATOM 1623 N N . ILE A 1 208 ? 14.605 -38.844 14.555 1.00 42.78 208 ILE A N 1
ATOM 1624 C CA . ILE A 1 208 ? 14.360 -38.047 15.765 1.00 42.78 208 ILE A CA 1
ATOM 1625 C C . ILE A 1 208 ? 12.851 -37.995 16.046 1.00 42.78 208 ILE A C 1
ATOM 1627 O O . ILE A 1 208 ? 12.445 -38.317 17.158 1.00 42.78 208 ILE A O 1
ATOM 1631 N N . ALA A 1 209 ? 12.022 -37.719 15.032 1.00 36.53 209 ALA A N 1
ATOM 1632 C CA . ALA A 1 209 ? 10.561 -37.723 15.162 1.00 36.53 209 ALA A CA 1
ATOM 1633 C C . ALA A 1 209 ? 9.998 -39.093 15.599 1.00 36.53 209 ALA A C 1
ATOM 1635 O O . ALA A 1 209 ? 9.258 -39.168 16.579 1.00 36.53 209 ALA A O 1
ATOM 1636 N N . GLU A 1 210 ? 10.436 -40.186 14.961 1.00 38.88 210 GLU A N 1
ATOM 1637 C CA . GLU A 1 210 ? 10.047 -41.569 15.311 1.00 38.88 210 GLU A CA 1
ATOM 1638 C C . GLU A 1 210 ? 10.473 -41.965 16.753 1.00 38.88 210 GLU A C 1
ATOM 1640 O O . GLU A 1 210 ? 9.910 -42.886 17.349 1.00 38.88 210 GLU A O 1
ATOM 1645 N N . THR A 1 211 ? 11.425 -41.239 17.359 1.00 38.00 211 THR A N 1
ATOM 1646 C CA . THR A 1 211 ? 11.832 -41.403 18.772 1.00 38.00 211 THR A CA 1
ATOM 1647 C C . THR A 1 211 ? 10.994 -40.551 19.744 1.00 38.00 211 THR A C 1
ATOM 1649 O O . THR A 1 211 ? 10.976 -40.836 20.938 1.00 38.00 211 THR A O 1
ATOM 1652 N N . GLN A 1 212 ? 10.283 -39.521 19.269 1.00 36.75 212 GLN A N 1
ATOM 1653 C CA . GLN A 1 212 ? 9.446 -38.649 20.110 1.00 36.75 212 GLN A CA 1
ATOM 1654 C C . GLN A 1 212 ? 7.990 -39.133 20.205 1.00 36.75 212 GLN A C 1
ATOM 1656 O O . GLN A 1 212 ? 7.424 -39.120 21.299 1.00 36.75 212 GLN A O 1
ATOM 1661 N N . GLU A 1 213 ? 7.406 -39.662 19.120 1.00 34.66 213 GLU A N 1
ATOM 1662 C CA . GLU A 1 213 ? 6.045 -40.244 19.147 1.00 34.66 213 GLU A CA 1
ATOM 1663 C C . GLU A 1 213 ? 5.913 -41.402 20.157 1.00 34.66 213 GLU A C 1
ATOM 1665 O O . GLU A 1 213 ? 4.852 -41.617 20.744 1.00 34.66 213 GLU A O 1
ATOM 1670 N N . THR A 1 214 ? 7.007 -42.121 20.430 1.00 33.62 214 THR A N 1
ATOM 1671 C CA . THR A 1 214 ? 7.045 -43.201 21.431 1.00 33.62 214 THR A CA 1
ATOM 1672 C C . THR A 1 214 ? 7.113 -42.719 22.886 1.00 33.62 214 THR A C 1
ATOM 1674 O O . THR A 1 214 ? 7.036 -43.551 23.790 1.00 33.62 214 THR A O 1
ATOM 1677 N N . GLN A 1 215 ? 7.206 -41.407 23.145 1.00 31.92 215 GLN A N 1
ATOM 1678 C CA . GLN A 1 215 ? 7.224 -40.840 24.502 1.00 31.92 215 GLN A CA 1
ATOM 1679 C C . GLN A 1 215 ? 5.891 -40.194 24.918 1.00 31.92 215 GLN A C 1
ATOM 1681 O O . GLN A 1 215 ? 5.467 -40.365 26.065 1.00 31.92 215 GLN A O 1
ATOM 1686 N N . GLU A 1 216 ? 5.184 -39.520 24.005 1.00 32.03 216 GLU A N 1
ATOM 1687 C CA . GLU A 1 216 ? 3.920 -38.825 24.321 1.00 32.03 216 GLU A CA 1
ATOM 1688 C C . GLU A 1 216 ? 2.727 -39.777 24.538 1.00 32.03 216 GLU A C 1
ATOM 1690 O O . GLU A 1 216 ? 1.789 -39.450 25.269 1.00 32.03 216 GLU A O 1
ATOM 1695 N N . ALA A 1 217 ? 2.798 -41.005 24.010 1.00 30.89 217 ALA A N 1
ATOM 1696 C CA . ALA A 1 217 ? 1.763 -42.037 24.142 1.00 30.89 217 ALA A CA 1
ATOM 1697 C C . ALA A 1 217 ? 1.488 -42.522 25.589 1.00 30.89 217 ALA A C 1
ATOM 1699 O O . ALA A 1 217 ? 0.582 -43.328 25.806 1.00 30.89 217 ALA A O 1
ATOM 1700 N N . THR A 1 218 ? 2.247 -42.053 26.587 1.00 30.08 218 THR A N 1
ATOM 1701 C CA . THR A 1 218 ? 2.217 -42.576 27.969 1.00 30.08 218 THR A CA 1
ATOM 1702 C C . THR A 1 218 ? 1.450 -41.700 28.971 1.00 30.08 218 THR A C 1
ATOM 1704 O O . THR A 1 218 ? 1.267 -42.110 30.116 1.00 30.08 218 THR A O 1
ATOM 1707 N N . THR A 1 219 ? 0.985 -40.508 28.574 1.00 31.23 219 THR A N 1
ATOM 1708 C CA . THR A 1 219 ? 0.510 -39.472 29.526 1.00 31.23 219 THR A CA 1
ATOM 1709 C C . THR A 1 219 ? -0.977 -39.108 29.391 1.00 31.23 219 THR A C 1
ATOM 1711 O O . THR A 1 219 ? -1.443 -38.171 30.032 1.00 31.23 219 THR A O 1
ATOM 1714 N N . SER A 1 220 ? -1.754 -39.866 28.607 1.00 29.64 220 SER A N 1
ATOM 1715 C CA . SER A 1 220 ? -3.191 -39.626 28.352 1.00 29.64 220 SER A CA 1
ATOM 1716 C C . SER A 1 220 ? -4.107 -40.665 29.032 1.00 29.64 220 SER A C 1
ATOM 1718 O O . SER A 1 220 ? -5.040 -41.195 28.434 1.00 29.64 220 SER A O 1
ATOM 1720 N N . ALA A 1 221 ? -3.802 -41.028 30.285 1.00 29.30 221 ALA A N 1
ATOM 1721 C CA . ALA A 1 221 ? -4.446 -42.158 30.973 1.00 29.30 221 ALA A CA 1
ATOM 1722 C C . ALA A 1 221 ? -4.820 -41.910 32.451 1.00 29.30 221 ALA A C 1
ATOM 1724 O O . ALA A 1 221 ? -4.985 -42.867 33.207 1.00 29.30 221 ALA A O 1
ATOM 1725 N N . GLN A 1 222 ? -4.979 -40.652 32.886 1.00 28.97 222 GLN A N 1
ATOM 1726 C CA . GLN A 1 222 ? -5.533 -40.328 34.213 1.00 28.97 222 GLN A CA 1
ATOM 1727 C C . GLN A 1 222 ? -6.061 -38.882 34.292 1.00 28.97 222 GLN A C 1
ATOM 1729 O O . GLN A 1 222 ? -5.277 -37.968 34.513 1.00 28.97 222 GLN A O 1
ATOM 1734 N N . LEU A 1 223 ? -7.382 -38.696 34.115 1.00 25.20 223 LEU A N 1
ATOM 1735 C CA . LEU A 1 223 ? -8.256 -37.672 34.748 1.00 25.20 223 LEU A CA 1
ATOM 1736 C C . LEU A 1 223 ? -9.630 -37.605 34.042 1.00 25.20 223 LEU A C 1
ATOM 1738 O O . LEU A 1 223 ? -9.945 -36.672 33.311 1.00 25.20 223 LEU A O 1
ATOM 1742 N N . SER A 1 224 ? -10.478 -38.612 34.278 1.00 23.78 224 SER A N 1
ATOM 1743 C CA . SER A 1 224 ? -11.896 -38.595 33.878 1.00 23.78 224 SER A CA 1
ATOM 1744 C C . SER A 1 224 ? -12.776 -39.060 35.043 1.00 23.78 224 SER A C 1
ATOM 1746 O O . SER A 1 224 ? -13.306 -40.168 35.056 1.00 23.78 224 SER A O 1
ATOM 1748 N N . VAL A 1 225 ? -12.853 -38.228 36.086 1.00 24.08 225 VAL A N 1
ATOM 1749 C CA . VAL A 1 225 ? -13.685 -38.449 37.281 1.00 24.08 225 VAL A CA 1
ATOM 1750 C C . VAL A 1 225 ? -14.231 -37.101 37.771 1.00 24.08 225 VAL A C 1
ATOM 1752 O O . VAL A 1 225 ? -13.476 -36.147 37.914 1.00 24.08 225 VAL A O 1
ATOM 1755 N N . MET A 1 226 ? -15.535 -37.059 38.070 1.00 24.25 226 MET A N 1
ATOM 1756 C CA . MET A 1 226 ? -16.257 -35.976 38.769 1.00 24.25 226 MET A CA 1
ATOM 1757 C C . MET A 1 226 ? -16.311 -34.583 38.106 1.00 24.25 226 MET A C 1
ATOM 1759 O O . MET A 1 226 ? -15.829 -33.589 38.642 1.00 24.25 226 MET A O 1
ATOM 1763 N N . TYR A 1 227 ? -17.125 -34.482 37.053 1.00 21.62 227 TYR A N 1
ATOM 1764 C CA . TYR A 1 227 ? -18.139 -33.417 37.001 1.00 21.62 227 TYR A CA 1
ATOM 1765 C C . TYR A 1 227 ? -19.415 -33.925 37.692 1.00 21.62 227 TYR A C 1
ATOM 1767 O O . TYR A 1 227 ? -19.931 -34.945 37.238 1.00 21.62 227 TYR A O 1
ATOM 1775 N N . HIS A 1 228 ? -19.912 -33.241 38.738 1.00 22.88 228 HIS A N 1
ATOM 1776 C CA . HIS A 1 228 ? -21.337 -33.019 39.102 1.00 22.88 228 HIS A CA 1
ATOM 1777 C C . HIS A 1 228 ? -21.486 -32.489 40.547 1.00 22.88 228 HIS A C 1
ATOM 1779 O O . HIS A 1 228 ? -20.710 -32.865 41.421 1.00 22.88 228 HIS A O 1
ATOM 1785 N N . HIS A 1 229 ? -22.554 -31.705 40.789 1.00 23.16 229 HIS A N 1
ATOM 1786 C CA . HIS A 1 229 ? -22.961 -31.085 42.074 1.00 23.16 229 HIS A CA 1
ATOM 1787 C C . HIS A 1 229 ? -22.029 -29.942 42.573 1.00 23.16 229 HIS A C 1
ATOM 1789 O O . HIS A 1 229 ? -20.823 -30.010 42.386 1.00 23.16 229 HIS A O 1
ATOM 1795 N N . ILE A 1 230 ? -22.483 -28.837 43.193 1.00 23.66 230 ILE A N 1
ATOM 1796 C CA . ILE A 1 230 ? -23.824 -28.371 43.628 1.00 23.66 230 ILE A CA 1
ATOM 1797 C C . ILE A 1 230 ? -24.053 -26.920 43.147 1.00 23.66 230 ILE A C 1
ATOM 1799 O O . ILE A 1 230 ? -23.120 -26.122 43.117 1.00 23.66 230 ILE A O 1
ATOM 1803 N N . SER A 1 231 ? -25.305 -26.546 42.860 1.00 21.98 231 SER A N 1
ATOM 1804 C CA . SER A 1 231 ? -25.745 -25.153 42.678 1.00 21.98 231 SER A CA 1
ATOM 1805 C C . SER A 1 231 ? -26.517 -24.612 43.894 1.00 21.98 231 SER A C 1
ATOM 1807 O O . SER A 1 231 ? -27.413 -25.295 44.383 1.00 21.98 231 SER A O 1
ATOM 1809 N N . ALA A 1 232 ? -26.252 -23.349 44.257 1.00 22.30 232 ALA A N 1
ATOM 1810 C CA . ALA A 1 232 ? -26.998 -22.483 45.190 1.00 22.30 232 ALA A CA 1
ATOM 1811 C C . ALA A 1 232 ? -27.020 -22.833 46.699 1.00 22.30 232 ALA A C 1
ATOM 1813 O O . ALA A 1 232 ? -27.518 -23.872 47.112 1.00 22.30 232 ALA A O 1
ATOM 1814 N N . PHE A 1 233 ? -26.608 -21.861 47.526 1.00 23.56 233 PHE A N 1
ATOM 1815 C CA . PHE A 1 233 ? -27.382 -21.336 48.669 1.00 23.56 233 PHE A CA 1
ATOM 1816 C C . PHE A 1 233 ? -26.858 -19.933 49.052 1.00 23.56 233 PHE A C 1
ATOM 1818 O O . PHE A 1 233 ? -25.816 -19.506 48.557 1.00 23.56 233 PHE A O 1
ATOM 1825 N N . SER A 1 234 ? -27.604 -19.181 49.866 1.00 21.67 234 SER A N 1
ATOM 1826 C CA . SER A 1 234 ? -27.422 -17.729 50.055 1.00 21.67 234 SER A CA 1
ATOM 1827 C C . SER A 1 234 ? -27.103 -17.308 51.502 1.00 21.67 234 SER A C 1
ATOM 1829 O O . SER A 1 234 ? -27.278 -18.076 52.443 1.00 21.67 234 SER A O 1
ATOM 1831 N N . THR A 1 235 ? -26.814 -16.006 51.653 1.00 22.50 235 THR A N 1
ATOM 1832 C CA . THR A 1 235 ? -27.056 -15.128 52.827 1.00 22.50 235 THR A CA 1
ATOM 1833 C C . THR A 1 235 ? -26.119 -15.095 54.055 1.00 22.50 235 THR A C 1
ATOM 1835 O O . THR A 1 235 ? -25.871 -16.086 54.723 1.00 22.50 235 THR A O 1
ATOM 1838 N N . PHE A 1 236 ? -25.779 -13.841 54.404 1.00 23.20 236 PHE A N 1
ATOM 1839 C CA . PHE A 1 236 ? -25.477 -13.239 55.719 1.00 23.20 236 PHE A CA 1
ATOM 1840 C C . PHE A 1 236 ? -24.276 -13.680 56.583 1.00 23.20 236 PHE A C 1
ATOM 1842 O O . PHE A 1 236 ? -24.351 -14.616 57.371 1.00 23.20 236 PHE A O 1
ATOM 1849 N N . ALA A 1 237 ? -23.295 -12.769 56.662 1.00 24.28 237 ALA A N 1
ATOM 1850 C CA . ALA A 1 237 ? -22.817 -12.207 57.932 1.00 24.28 237 ALA A CA 1
ATOM 1851 C C . ALA A 1 237 ? -22.437 -10.720 57.729 1.00 24.28 237 ALA A C 1
ATOM 1853 O O . ALA A 1 237 ? -21.903 -10.366 56.681 1.00 24.28 237 ALA A O 1
ATOM 1854 N N . VAL A 1 238 ? -22.731 -9.843 58.698 1.00 24.14 238 VAL A N 1
ATOM 1855 C CA . VAL A 1 238 ? -22.439 -8.391 58.646 1.00 24.14 238 VAL A CA 1
ATOM 1856 C C . VAL A 1 238 ? -21.912 -7.926 60.001 1.00 24.14 238 VAL A C 1
ATOM 1858 O O . VAL A 1 238 ? -22.556 -8.209 61.005 1.00 24.14 238 VAL A O 1
ATOM 1861 N N . LEU A 1 239 ? -20.784 -7.203 59.999 1.00 25.75 239 LEU A N 1
ATOM 1862 C CA . LEU A 1 239 ? -20.272 -6.246 61.004 1.00 25.75 239 LEU A CA 1
ATOM 1863 C C . LEU A 1 239 ? -18.844 -5.832 60.558 1.00 25.75 239 LEU A C 1
ATOM 1865 O O . LEU A 1 239 ? -18.072 -6.698 60.169 1.00 25.75 239 LEU A O 1
ATOM 1869 N N . GLY A 1 240 ? -18.398 -4.573 60.578 1.00 23.78 240 GLY A N 1
ATOM 1870 C CA . GLY A 1 240 ? -19.118 -3.325 60.831 1.00 23.78 240 GLY A CA 1
ATOM 1871 C C . GLY A 1 240 ? -18.296 -2.299 61.621 1.00 23.78 240 GLY A C 1
ATOM 1872 O O . GLY A 1 240 ? -18.302 -2.341 62.845 1.00 23.78 240 GLY A O 1
ATOM 1873 N N . THR A 1 241 ? -17.692 -1.327 60.933 1.00 27.72 241 THR A N 1
ATOM 1874 C CA . THR A 1 241 ? -17.441 0.038 61.440 1.00 27.72 241 THR A CA 1
ATOM 1875 C C . THR A 1 241 ? -17.614 1.032 60.288 1.00 27.72 241 THR A C 1
ATOM 1877 O O . THR A 1 241 ? -17.422 0.682 59.125 1.00 27.72 241 THR A O 1
ATOM 1880 N N . SER A 1 242 ? -18.040 2.257 60.602 1.00 25.92 242 SER A N 1
ATOM 1881 C CA . SER A 1 242 ? -18.609 3.202 59.628 1.00 25.92 242 SER A CA 1
ATOM 1882 C C . SER A 1 242 ? -17.927 4.568 59.679 1.00 25.92 242 SER A C 1
ATOM 1884 O O . SER A 1 242 ? -17.526 4.978 60.763 1.00 25.92 242 SER A O 1
ATOM 1886 N N . LEU A 1 243 ? -17.890 5.270 58.537 1.00 25.53 243 LEU A N 1
ATOM 1887 C CA . LEU A 1 243 ? -18.027 6.728 58.290 1.00 25.53 243 LEU A CA 1
ATOM 1888 C C . LEU A 1 243 ? -17.372 7.056 56.923 1.00 25.53 243 LEU A C 1
ATOM 1890 O O . LEU A 1 243 ? -16.363 6.453 56.583 1.00 25.53 243 LEU A O 1
ATOM 1894 N N . ALA A 1 244 ? -17.867 7.977 56.091 1.00 24.22 244 ALA A N 1
ATOM 1895 C CA . ALA A 1 244 ? -19.076 8.803 56.176 1.00 24.22 244 ALA A CA 1
ATOM 1896 C C . ALA A 1 244 ? -19.698 9.005 54.776 1.00 24.22 244 ALA A C 1
ATOM 1898 O O . ALA A 1 244 ? -19.042 8.798 53.757 1.00 24.22 244 ALA A O 1
ATOM 1899 N N . ILE A 1 245 ? -20.967 9.421 54.724 1.00 28.52 245 ILE A N 1
ATOM 1900 C CA . ILE A 1 245 ? -21.687 9.700 53.471 1.00 28.52 245 ILE A CA 1
ATOM 1901 C C . ILE A 1 245 ? -21.331 11.105 52.967 1.00 28.52 245 ILE A C 1
ATOM 1903 O O . ILE A 1 245 ? -21.483 12.077 53.702 1.00 28.52 245 ILE A O 1
ATOM 1907 N N . ALA A 1 246 ? -20.955 11.212 51.691 1.00 25.62 246 ALA A N 1
ATOM 1908 C CA . ALA A 1 246 ? -20.871 12.472 50.955 1.00 25.62 246 ALA A CA 1
ATOM 1909 C C . ALA A 1 246 ? -21.520 12.304 49.570 1.00 25.62 246 ALA A C 1
ATOM 1911 O O . ALA A 1 246 ? -20.854 12.053 48.568 1.00 25.62 246 ALA A O 1
ATOM 1912 N N . SER A 1 247 ? -22.850 12.400 49.518 1.00 31.33 247 SER A N 1
ATOM 1913 C CA . SER A 1 247 ? -23.627 12.331 48.277 1.00 31.33 247 SER A CA 1
ATOM 1914 C C . SER A 1 247 ? -23.477 13.623 47.465 1.00 31.33 247 SER A C 1
ATOM 1916 O O . SER A 1 247 ? -24.278 14.549 47.604 1.00 31.33 247 SER A O 1
ATOM 1918 N N . ALA A 1 248 ? -22.445 13.691 46.626 1.00 26.56 248 ALA A N 1
ATOM 1919 C CA . ALA A 1 248 ? -22.225 14.798 45.703 1.00 26.56 248 ALA A CA 1
ATOM 1920 C C . ALA A 1 248 ? -22.952 14.550 44.369 1.00 26.56 248 ALA A C 1
ATOM 1922 O O . ALA A 1 248 ? -22.427 13.891 43.472 1.00 26.56 248 ALA A O 1
ATOM 1923 N N . LEU A 1 249 ? -24.156 15.114 44.225 1.00 32.53 249 LEU A N 1
ATOM 1924 C CA . LEU A 1 249 ? -24.794 15.328 42.920 1.00 32.53 249 LEU A CA 1
ATOM 1925 C C . LEU A 1 249 ? -24.051 16.448 42.174 1.00 32.53 249 LEU A C 1
ATOM 1927 O O . LEU A 1 249 ? -24.527 17.575 42.064 1.00 32.53 249 LEU A O 1
ATOM 1931 N N . SER A 1 250 ? -22.849 16.136 41.695 1.00 28.33 250 SER A N 1
ATOM 1932 C CA . SER A 1 250 ? -22.035 17.049 40.898 1.00 28.33 250 SER A CA 1
ATOM 1933 C C . SER A 1 250 ? -22.409 16.920 39.427 1.00 28.33 250 SER A C 1
ATOM 1935 O O . SER A 1 250 ? -21.752 16.209 38.669 1.00 28.33 250 SER A O 1
ATOM 1937 N N . SER A 1 251 ? -23.453 17.644 39.017 1.00 31.09 251 SER A N 1
ATOM 1938 C CA . SER A 1 251 ? -23.741 17.954 37.612 1.00 31.09 251 SER A CA 1
ATOM 1939 C C . SER A 1 251 ? -22.646 18.874 37.056 1.00 31.09 251 SER A C 1
ATOM 1941 O O . SER A 1 251 ? -22.847 20.075 36.871 1.00 31.09 251 SER A O 1
ATOM 1943 N N . ASN A 1 252 ? -21.445 18.325 36.884 1.00 27.97 252 ASN A N 1
ATOM 1944 C CA . ASN A 1 252 ? -20.261 19.081 36.519 1.00 27.97 252 ASN A CA 1
ATOM 1945 C C . ASN A 1 252 ? -20.174 19.175 34.995 1.00 27.97 252 ASN A C 1
ATOM 1947 O O . ASN A 1 252 ? -19.353 18.512 34.368 1.00 27.97 252 ASN A O 1
ATOM 1951 N N . SER A 1 253 ? -21.039 20.010 34.410 1.00 34.38 253 SER A N 1
ATOM 1952 C CA . SER A 1 253 ? -20.917 20.473 33.027 1.00 34.38 253 SER A CA 1
ATOM 1953 C C . SER A 1 253 ? -19.615 21.265 32.905 1.00 34.38 253 SER A C 1
ATOM 1955 O O . SER A 1 253 ? -19.594 22.488 33.072 1.00 34.38 253 SER A O 1
ATOM 1957 N N . GLN A 1 254 ? -18.501 20.555 32.727 1.00 34.19 254 GLN A N 1
ATOM 1958 C CA . GLN A 1 254 ? -17.175 21.126 32.883 1.00 34.19 254 GLN A CA 1
ATOM 1959 C C . GLN A 1 254 ? -16.790 21.879 31.610 1.00 34.19 254 GLN A C 1
ATOM 1961 O O . GLN A 1 254 ? -15.990 21.422 30.796 1.00 34.19 254 GLN A O 1
ATOM 1966 N N . SER A 1 255 ? -17.352 23.084 31.474 1.00 39.12 255 SER A N 1
ATOM 1967 C CA . SER A 1 255 ? -16.838 24.149 30.618 1.00 39.12 255 SER A CA 1
ATOM 1968 C C . SER A 1 255 ? -15.440 24.528 31.116 1.00 39.12 255 SER A C 1
ATOM 1970 O O . SER A 1 255 ? -15.254 25.496 31.859 1.00 39.12 255 SER A O 1
ATOM 1972 N N . SER A 1 256 ? -14.466 23.686 30.774 1.00 38.97 256 SER A N 1
ATOM 1973 C CA . SER A 1 256 ? -13.062 23.828 31.126 1.00 38.97 256 SER A CA 1
ATOM 1974 C C . SER A 1 256 ? -12.524 25.066 30.427 1.00 38.97 256 SER A C 1
ATOM 1976 O O . SER A 1 256 ? -12.093 25.018 29.278 1.00 38.97 256 SER A O 1
ATOM 1978 N N . ASN A 1 257 ? -12.580 26.201 31.124 1.00 37.97 257 ASN A N 1
ATOM 1979 C CA . ASN A 1 257 ? -12.129 27.504 30.638 1.00 37.97 257 ASN A CA 1
ATOM 1980 C C . ASN A 1 257 ? -10.586 27.599 30.688 1.00 37.97 257 ASN A C 1
ATOM 1982 O O . ASN A 1 257 ? -10.007 28.554 31.203 1.00 37.97 257 ASN A O 1
ATOM 1986 N N . SER A 1 258 ? -9.930 26.528 30.234 1.00 49.47 258 SER A N 1
ATOM 1987 C CA . SER A 1 258 ? -8.492 26.305 30.233 1.00 49.47 258 SER A CA 1
ATOM 1988 C C . SER A 1 258 ? -7.937 26.661 28.864 1.00 49.47 258 SER A C 1
ATOM 1990 O O . SER A 1 258 ? -8.038 25.880 27.923 1.00 49.47 258 SER A O 1
ATOM 1992 N N . THR A 1 259 ? -7.258 27.801 28.774 1.00 67.00 259 THR A N 1
ATOM 1993 C CA . THR A 1 259 ? -6.461 28.165 27.594 1.00 67.00 259 THR A CA 1
ATOM 1994 C C . THR A 1 259 ? -5.168 27.353 27.456 1.00 67.00 259 THR A C 1
ATOM 1996 O O . THR A 1 259 ? -4.445 27.543 26.477 1.00 67.00 259 THR A O 1
ATOM 1999 N N . LYS A 1 260 ? -4.852 26.442 28.395 1.00 87.38 260 LYS A N 1
ATOM 2000 C CA . LYS A 1 260 ? -3.719 25.525 28.237 1.00 87.38 260 LYS A CA 1
ATOM 2001 C C . LYS A 1 260 ? -3.996 24.554 27.086 1.00 87.38 260 LYS A C 1
ATOM 2003 O O . LYS A 1 260 ? -4.841 23.673 27.213 1.00 87.38 260 LYS A O 1
ATOM 2008 N N . GLN A 1 261 ? -3.203 24.694 26.031 1.00 91.00 261 GLN A N 1
ATOM 2009 C CA . GLN A 1 261 ? -2.991 23.696 24.990 1.00 91.00 261 GLN A CA 1
ATOM 2010 C C . GLN A 1 261 ? -1.969 22.667 25.498 1.00 91.00 261 GLN A C 1
ATOM 2012 O O . GLN A 1 261 ? -0.908 23.054 25.988 1.00 91.00 261 GLN A O 1
ATOM 2017 N N . TRP A 1 262 ? -2.305 21.381 25.432 1.00 92.31 262 TRP A N 1
ATOM 2018 C CA . TRP A 1 262 ? -1.472 20.278 25.925 1.00 92.31 262 TRP A CA 1
ATOM 2019 C C . TRP A 1 262 ? -0.645 19.647 24.800 1.00 92.31 262 TRP A C 1
ATOM 2021 O O . TRP A 1 262 ? -1.069 19.636 23.643 1.00 92.31 262 TRP A O 1
ATOM 2031 N N . THR A 1 263 ? 0.506 19.065 25.143 1.00 90.44 263 THR A N 1
ATOM 2032 C CA . THR A 1 263 ? 1.227 18.117 24.271 1.00 90.44 263 THR A CA 1
ATOM 2033 C C . THR A 1 263 ? 1.093 16.691 24.806 1.00 90.44 263 THR A C 1
ATOM 2035 O O . THR A 1 263 ? 0.837 16.493 25.993 1.00 90.44 263 THR A O 1
ATOM 2038 N N . PHE A 1 264 ? 1.303 15.678 23.957 1.00 89.75 264 PHE A N 1
ATOM 2039 C CA . PHE A 1 264 ? 1.292 14.270 24.387 1.00 89.75 264 PHE A CA 1
ATOM 2040 C C . PHE A 1 264 ? 2.279 13.981 25.529 1.00 89.75 264 PHE A C 1
ATOM 2042 O O . PHE A 1 264 ? 1.974 13.185 26.409 1.00 89.75 264 PHE A O 1
ATOM 2049 N N . ASP A 1 265 ? 3.414 14.684 25.563 1.00 88.75 265 ASP A N 1
ATOM 2050 C CA . ASP A 1 265 ? 4.460 14.537 26.587 1.00 88.75 265 ASP A CA 1
ATOM 2051 C C . ASP A 1 265 ? 4.023 15.023 27.985 1.00 88.75 265 ASP A C 1
ATOM 2053 O O . ASP A 1 265 ? 4.661 14.703 28.987 1.00 88.75 265 ASP A O 1
ATOM 2057 N N . GLU A 1 266 ? 2.934 15.795 28.068 1.00 92.12 266 GLU A N 1
ATOM 2058 C CA . GLU A 1 266 ? 2.332 16.262 29.322 1.00 92.12 266 GLU A CA 1
ATOM 2059 C C . GLU A 1 266 ? 1.114 15.431 29.767 1.00 92.12 266 GLU A C 1
ATOM 2061 O O . GLU A 1 266 ? 0.616 15.623 30.880 1.00 92.12 266 GLU A O 1
ATOM 2066 N N . ILE A 1 267 ? 0.593 14.546 28.910 1.00 93.69 267 ILE A N 1
ATOM 2067 C CA . ILE A 1 267 ? -0.631 13.780 29.171 1.00 93.69 267 ILE A CA 1
ATOM 2068 C C . ILE A 1 267 ? -0.251 12.430 29.788 1.00 93.69 267 ILE A C 1
ATOM 2070 O O . ILE A 1 267 ? 0.335 11.567 29.141 1.00 93.69 267 ILE A O 1
ATOM 2074 N N . SER A 1 268 ? -0.615 12.225 31.055 1.00 94.94 268 SER A N 1
ATOM 2075 C CA . SER A 1 268 ? -0.479 10.915 31.706 1.00 94.94 268 SER A CA 1
ATOM 2076 C C . SER A 1 268 ? -1.424 9.893 31.070 1.00 94.94 268 SER A C 1
ATOM 2078 O O . SER A 1 268 ? -2.586 10.209 30.809 1.00 94.94 268 SER A O 1
ATOM 2080 N N . SER A 1 269 ? -0.950 8.665 30.851 1.00 94.62 269 SER A N 1
ATOM 2081 C CA . SER A 1 269 ? -1.780 7.603 30.285 1.00 94.62 269 SER A CA 1
ATOM 2082 C C . SER A 1 269 ? -2.821 7.074 31.279 1.00 94.62 269 SER A C 1
ATOM 2084 O O . SER A 1 269 ? -2.635 7.111 32.497 1.00 94.62 269 SER A O 1
ATOM 2086 N N . SER A 1 270 ? -3.968 6.640 30.753 1.00 96.00 270 SER A N 1
ATOM 2087 C CA . SER A 1 270 ? -5.159 6.309 31.541 1.00 96.00 270 SER A CA 1
ATOM 2088 C C . SER A 1 270 ? -5.970 5.187 30.892 1.00 96.00 270 SER A C 1
ATOM 2090 O O . SER A 1 270 ? -6.156 5.168 29.679 1.00 96.00 270 SER A O 1
ATOM 2092 N N . THR A 1 271 ? -6.506 4.268 31.701 1.00 93.69 271 THR A N 1
ATOM 2093 C CA . THR A 1 271 ? -7.414 3.190 31.251 1.00 93.69 271 THR A CA 1
ATOM 2094 C C . THR A 1 271 ? -8.815 3.691 30.880 1.00 93.69 271 THR A C 1
ATOM 2096 O O . THR A 1 271 ? -9.610 2.955 30.293 1.00 93.69 271 THR A O 1
ATOM 2099 N N . SER A 1 272 ? -9.134 4.939 31.235 1.00 94.06 272 SER A N 1
ATOM 2100 C CA . SER A 1 272 ? -10.318 5.675 30.778 1.00 94.06 272 SER A CA 1
ATOM 2101 C C . SER A 1 272 ? -9.901 6.755 29.782 1.00 94.06 272 SER A C 1
ATOM 2103 O O . SER A 1 272 ? -8.893 7.429 29.996 1.00 94.06 272 SER A O 1
ATOM 2105 N N . LEU A 1 273 ? -10.686 6.964 28.725 1.00 93.31 273 LEU A N 1
ATOM 2106 C CA . LEU A 1 273 ? -10.375 7.947 27.686 1.00 93.31 273 LEU A CA 1
ATOM 2107 C C . LEU A 1 273 ? -10.643 9.377 28.196 1.00 93.31 273 LEU A C 1
ATOM 2109 O O . LEU A 1 273 ? -11.795 9.798 28.297 1.00 93.31 273 LEU A O 1
ATOM 2113 N N . ILE A 1 274 ? -9.578 10.103 28.553 1.00 94.88 274 ILE A N 1
ATOM 2114 C CA . ILE A 1 274 ? -9.630 11.485 29.061 1.00 94.88 274 ILE A CA 1
ATOM 2115 C C . ILE A 1 274 ? -9.056 12.421 27.995 1.00 94.88 274 ILE A C 1
ATOM 2117 O O . ILE A 1 274 ? -7.890 12.301 27.625 1.00 94.88 274 ILE A O 1
ATOM 2121 N N . TRP A 1 275 ? -9.882 13.353 27.520 1.00 94.06 275 TRP A N 1
ATOM 2122 C CA . TRP A 1 275 ? -9.551 14.287 26.445 1.00 94.06 275 TRP A CA 1
ATOM 2123 C C . TRP A 1 275 ? -9.049 15.637 26.976 1.00 94.06 275 TRP A C 1
ATOM 2125 O O . TRP A 1 275 ? -9.690 16.259 27.823 1.00 94.06 275 TRP A O 1
ATOM 2135 N N . TYR A 1 276 ? -7.939 16.120 26.418 1.00 94.19 276 TYR A N 1
ATOM 2136 C CA . TYR A 1 276 ? -7.306 17.404 26.732 1.00 94.19 276 TYR A CA 1
ATOM 2137 C C . TYR A 1 276 ? -7.220 18.276 25.469 1.00 94.19 276 TYR A C 1
ATOM 2139 O O . TYR A 1 276 ? -6.835 17.748 24.430 1.00 94.19 276 TYR A O 1
ATOM 2147 N N . PRO A 1 277 ? -7.529 19.586 25.507 1.00 94.06 277 PRO A N 1
ATOM 2148 C CA . PRO A 1 277 ? -7.386 20.451 24.333 1.00 94.06 277 PRO A CA 1
ATOM 2149 C C . PRO A 1 277 ? -5.913 20.554 23.905 1.00 94.06 277 PRO A C 1
ATOM 2151 O O . PRO A 1 277 ? -5.039 20.814 24.736 1.00 94.06 277 PRO A O 1
ATOM 2154 N N . CYS A 1 278 ? -5.634 20.340 22.622 1.00 89.62 278 CYS A N 1
ATOM 2155 C CA . CYS A 1 278 ? -4.290 20.323 22.050 1.00 89.62 278 CYS A CA 1
ATOM 2156 C C . CYS A 1 278 ? -4.272 20.908 20.629 1.00 89.62 278 CYS A C 1
ATOM 2158 O O . CYS A 1 278 ? -5.277 20.908 19.922 1.00 89.62 278 CYS A O 1
ATOM 2160 N N . PHE A 1 279 ? -3.105 21.405 20.205 1.00 86.06 279 PHE A N 1
ATOM 2161 C CA . PHE A 1 279 ? -2.848 21.887 18.839 1.00 86.06 279 PHE A CA 1
ATOM 2162 C C . PHE A 1 279 ? -3.928 22.840 18.269 1.00 86.06 279 PHE A C 1
ATOM 2164 O O . PHE A 1 279 ? -4.266 22.779 17.090 1.00 86.06 279 PHE A O 1
ATOM 2171 N N . SER A 1 280 ? -4.437 23.739 19.119 1.00 83.94 280 SER A N 1
ATOM 2172 C CA . SER A 1 280 ? -5.558 24.665 18.876 1.00 83.94 280 SER A CA 1
ATOM 2173 C C . SER A 1 280 ? -6.924 23.984 18.809 1.00 83.94 280 SER A C 1
ATOM 2175 O O . SER A 1 280 ? -7.709 24.144 19.745 1.00 83.94 280 SER A O 1
ATOM 2177 N N . ASP A 1 281 ? -7.189 23.246 17.730 1.00 84.62 281 ASP A N 1
ATOM 2178 C CA . ASP A 1 281 ? -8.535 22.808 17.326 1.00 84.62 281 ASP A CA 1
ATOM 2179 C C . ASP A 1 281 ? -8.817 21.320 17.619 1.00 84.62 281 ASP A C 1
ATOM 2181 O O . ASP A 1 281 ? -9.881 20.800 17.274 1.00 84.62 281 ASP A O 1
ATOM 2185 N N . PHE A 1 282 ? -7.872 20.627 18.260 1.00 89.81 282 PHE A N 1
ATOM 2186 C CA . PHE A 1 282 ? -7.931 19.192 18.523 1.00 89.81 282 PHE A CA 1
ATOM 2187 C C . PHE A 1 282 ? -8.097 18.876 20.015 1.00 89.81 282 PHE A C 1
ATOM 2189 O O . PHE A 1 282 ? -7.854 19.694 20.906 1.00 89.81 282 PHE A O 1
ATOM 2196 N N . PHE A 1 283 ? -8.457 17.627 20.292 1.00 92.50 283 PHE A N 1
ATOM 2197 C CA . PHE A 1 283 ? -8.379 17.024 21.616 1.00 92.50 283 PHE A CA 1
ATOM 2198 C C . PHE A 1 283 ? -7.447 15.814 21.582 1.00 92.50 283 PHE A C 1
ATOM 2200 O O . PHE A 1 283 ? -7.533 14.989 20.678 1.00 92.50 283 PHE A O 1
ATOM 2207 N N . CYS A 1 284 ? -6.574 15.692 22.576 1.00 94.12 284 CYS A N 1
ATOM 2208 C CA . CYS A 1 284 ? -5.582 14.631 22.692 1.00 94.12 284 CYS A CA 1
ATOM 2209 C C . CYS A 1 284 ? -5.847 13.771 23.931 1.00 94.12 284 CYS A C 1
ATOM 2211 O O . CYS A 1 284 ? -6.304 14.277 24.959 1.00 94.12 284 CYS A O 1
ATOM 2213 N N . ALA A 1 285 ? -5.528 12.482 23.847 1.00 95.94 285 ALA A N 1
ATOM 2214 C CA . ALA A 1 285 ? -5.594 11.534 24.956 1.00 95.94 285 ALA A CA 1
ATOM 2215 C C . ALA A 1 285 ? -4.440 10.522 24.877 1.00 95.94 285 ALA A C 1
ATOM 2217 O O . ALA A 1 285 ? -3.891 10.287 23.804 1.00 95.94 285 ALA A O 1
ATOM 2218 N N . MET A 1 286 ? -4.101 9.897 26.007 1.00 96.69 286 MET A N 1
ATOM 2219 C CA . MET A 1 286 ? -3.162 8.770 26.081 1.00 96.69 286 MET A CA 1
ATOM 2220 C C . MET A 1 286 ? -3.888 7.576 26.706 1.00 96.69 286 MET A C 1
ATOM 2222 O O . MET A 1 286 ? -4.098 7.537 27.921 1.00 96.69 286 MET A O 1
ATOM 2226 N N . LEU A 1 287 ? -4.313 6.615 25.885 1.00 97.25 287 LEU A N 1
ATOM 2227 C CA . LEU A 1 287 ? -4.998 5.413 26.353 1.00 97.25 287 LEU A CA 1
ATOM 2228 C C . LEU A 1 287 ? -3.977 4.365 26.804 1.00 97.25 287 LEU A C 1
ATOM 2230 O O . LEU A 1 287 ? -3.105 3.957 26.041 1.00 97.25 287 LEU A O 1
ATOM 2234 N N . ASP A 1 288 ? -4.104 3.914 28.045 1.00 96.81 288 ASP A N 1
ATOM 2235 C CA . ASP A 1 288 ? -3.272 2.866 28.634 1.00 96.81 288 ASP A CA 1
ATOM 2236 C C . ASP A 1 288 ? -3.872 1.472 28.354 1.00 96.81 288 ASP A C 1
ATOM 2238 O O . ASP A 1 288 ? -4.979 1.149 28.799 1.00 96.81 288 ASP A O 1
ATOM 2242 N N . VAL A 1 289 ? -3.127 0.631 27.632 1.00 96.38 289 VAL A N 1
ATOM 2243 C CA . VAL A 1 289 ? -3.538 -0.705 27.159 1.00 96.38 289 VAL A CA 1
ATOM 2244 C C . VAL A 1 289 ? -2.528 -1.792 27.575 1.00 96.38 289 VAL A C 1
ATOM 2246 O O . VAL A 1 289 ? -1.355 -1.493 27.803 1.00 96.38 289 VAL A O 1
ATOM 2249 N N . PRO A 1 290 ? -2.923 -3.076 27.699 1.00 95.19 290 PRO A N 1
ATOM 2250 C CA . PRO A 1 290 ? -1.966 -4.162 27.922 1.00 95.19 290 PRO A CA 1
ATOM 2251 C C . PRO A 1 290 ? -0.930 -4.237 26.794 1.00 95.19 290 PRO A C 1
ATOM 2253 O O . PRO A 1 290 ? -1.296 -4.211 25.621 1.00 95.19 290 PRO A O 1
ATOM 2256 N N . LEU A 1 291 ? 0.356 -4.401 27.119 1.00 92.75 291 LEU A N 1
ATOM 2257 C CA . LEU A 1 291 ? 1.352 -4.751 26.102 1.00 92.75 291 LEU A CA 1
ATOM 2258 C C . LEU A 1 291 ? 1.057 -6.172 25.603 1.00 92.75 291 LEU A C 1
ATOM 2260 O O . LEU A 1 291 ? 0.855 -6.384 24.411 1.00 92.75 291 LEU A O 1
ATOM 2264 N N . ASP A 1 292 ? 0.913 -7.109 26.539 1.00 92.06 292 ASP A N 1
ATOM 2265 C CA . ASP A 1 292 ? 0.500 -8.487 26.292 1.00 92.06 292 ASP A CA 1
ATOM 2266 C C . ASP A 1 292 ? -0.957 -8.702 26.734 1.00 92.06 292 ASP A C 1
ATOM 2268 O O . ASP A 1 292 ? -1.258 -8.758 27.928 1.00 92.06 292 ASP A O 1
ATOM 2272 N N . TYR A 1 293 ? -1.877 -8.873 25.782 1.00 92.06 293 TYR A N 1
ATOM 2273 C CA . TYR A 1 293 ? -3.287 -9.142 26.091 1.00 92.06 293 TYR A CA 1
ATOM 2274 C C . TYR A 1 293 ? -3.541 -10.523 26.721 1.00 92.06 293 TYR A C 1
ATOM 2276 O O . TYR A 1 293 ? -4.584 -10.708 27.345 1.00 92.06 293 TYR A O 1
ATOM 2284 N N . SER A 1 294 ? -2.592 -11.469 26.656 1.00 89.88 294 SER A N 1
ATOM 2285 C CA . SER A 1 294 ? -2.661 -12.711 27.446 1.00 89.88 294 SER A CA 1
ATOM 2286 C C . SER A 1 294 ? -2.296 -12.499 28.925 1.00 89.88 294 SER A C 1
ATOM 2288 O O . SER A 1 294 ? -2.587 -13.350 29.767 1.00 89.88 294 SER A O 1
ATOM 2290 N N . LYS A 1 295 ? -1.692 -11.349 29.262 1.00 89.31 295 LYS A N 1
ATOM 2291 C CA . LYS A 1 295 ? -1.255 -10.959 30.611 1.00 89.31 295 LYS A CA 1
ATOM 2292 C C . LYS A 1 295 ? -1.701 -9.525 30.917 1.00 89.31 295 LYS A C 1
ATOM 2294 O O . LYS A 1 295 ? -0.879 -8.633 31.101 1.00 89.31 295 LYS A O 1
ATOM 2299 N N . THR A 1 296 ? -3.011 -9.304 31.018 1.00 88.06 296 THR A N 1
ATOM 2300 C CA . THR A 1 296 ? -3.632 -7.971 31.195 1.00 88.06 296 THR A CA 1
ATOM 2301 C C . THR A 1 296 ? -3.087 -7.132 32.364 1.00 88.06 296 THR A C 1
ATOM 2303 O O . THR A 1 296 ? -3.090 -5.904 32.275 1.00 88.06 296 THR A O 1
ATOM 2306 N N . ASN A 1 297 ? -2.580 -7.781 33.420 1.00 86.62 297 ASN A N 1
ATOM 2307 C CA . ASN A 1 297 ? -1.946 -7.156 34.594 1.00 86.62 297 ASN A CA 1
ATOM 2308 C C . ASN A 1 297 ? -0.406 -7.012 34.482 1.00 86.62 297 ASN A C 1
ATOM 2310 O O . ASN A 1 297 ? 0.252 -6.729 35.482 1.00 86.62 297 ASN A O 1
ATOM 2314 N N . GLY A 1 298 ? 0.183 -7.287 33.315 1.00 86.12 298 GLY A N 1
ATOM 2315 C CA . GLY A 1 298 ? 1.622 -7.195 33.050 1.00 86.12 298 GLY A CA 1
ATOM 2316 C C . GLY A 1 298 ? 2.062 -5.814 32.555 1.00 86.12 298 GLY A C 1
ATOM 2317 O O . GLY A 1 298 ? 1.419 -4.803 32.836 1.00 86.12 298 GLY A O 1
ATOM 2318 N N . THR A 1 299 ? 3.163 -5.781 31.798 1.00 90.44 299 THR A N 1
ATOM 2319 C CA . THR A 1 299 ? 3.670 -4.582 31.108 1.00 90.44 299 THR A CA 1
ATOM 2320 C C . THR A 1 299 ? 2.591 -3.961 30.214 1.00 90.44 299 THR A C 1
ATOM 2322 O O . THR A 1 299 ? 1.716 -4.658 29.691 1.00 90.44 299 THR A O 1
ATOM 2325 N N . ARG A 1 300 ? 2.641 -2.638 30.040 1.00 92.94 300 ARG A N 1
ATOM 2326 C CA . ARG A 1 300 ? 1.588 -1.849 29.388 1.00 92.94 300 ARG A CA 1
ATOM 2327 C C . ARG A 1 300 ? 2.158 -0.950 28.301 1.00 92.94 300 ARG A C 1
ATOM 2329 O O . ARG A 1 300 ? 3.339 -0.610 28.337 1.00 92.94 300 ARG A O 1
ATOM 2336 N N . ALA A 1 301 ? 1.313 -0.603 27.341 1.00 93.25 301 ALA A N 1
ATOM 2337 C CA . ALA A 1 301 ? 1.601 0.352 26.286 1.00 93.25 301 ALA A CA 1
ATOM 2338 C C . ALA A 1 301 ? 0.660 1.559 26.415 1.00 93.25 301 ALA A C 1
ATOM 2340 O O . ALA A 1 301 ? -0.461 1.437 26.905 1.00 93.25 301 ALA A O 1
ATOM 2341 N N . SER A 1 302 ? 1.120 2.732 25.991 1.00 95.19 302 SER A N 1
ATOM 2342 C CA . SER A 1 302 ? 0.312 3.950 25.918 1.00 95.19 302 SER A CA 1
ATOM 2343 C C . SER A 1 302 ? 0.112 4.325 24.457 1.00 95.19 302 SER A C 1
ATOM 2345 O O . SER A 1 302 ? 1.087 4.615 23.766 1.00 95.19 302 SER A O 1
ATOM 2347 N N . VAL A 1 303 ? -1.143 4.308 24.013 1.00 94.62 303 VAL A N 1
ATOM 2348 C CA . VAL A 1 303 ? -1.570 4.652 22.654 1.00 94.62 303 VAL A CA 1
ATOM 2349 C C . VAL A 1 303 ? -2.062 6.106 22.648 1.00 94.62 303 VAL A C 1
ATOM 2351 O O . VAL A 1 303 ? -3.014 6.417 23.371 1.00 94.62 303 VAL A O 1
ATOM 2354 N N . PRO A 1 304 ? -1.442 7.015 21.877 1.00 92.06 304 PRO A N 1
ATOM 2355 C CA . PRO A 1 304 ? -1.904 8.387 21.724 1.00 92.06 304 PRO A CA 1
ATOM 2356 C C . PRO A 1 304 ? -3.125 8.418 20.805 1.00 92.06 304 PRO A C 1
ATOM 2358 O O . PRO A 1 304 ? -3.166 7.723 19.791 1.00 92.06 304 PRO A O 1
ATOM 2361 N N . LEU A 1 305 ? -4.100 9.263 21.127 1.00 93.62 305 LEU A N 1
ATOM 2362 C CA . LEU A 1 305 ? -5.217 9.589 20.245 1.00 93.62 305 LEU A CA 1
ATOM 2363 C C . LEU A 1 305 ? -5.307 11.098 20.051 1.00 93.62 305 LEU A C 1
ATOM 2365 O O . LEU A 1 305 ? -5.096 11.859 20.996 1.00 93.62 305 LEU A O 1
ATOM 2369 N N . ILE A 1 306 ? -5.691 11.513 18.847 1.00 90.75 306 ILE A N 1
ATOM 2370 C CA . ILE A 1 306 ? -6.024 12.892 18.493 1.00 90.75 306 ILE A CA 1
ATOM 2371 C C . ILE A 1 306 ? -7.408 12.936 17.836 1.00 90.75 306 ILE A C 1
ATOM 2373 O O . ILE A 1 306 ? -7.745 12.075 17.027 1.00 90.75 306 ILE A O 1
ATOM 2377 N N . MET A 1 307 ? -8.220 13.925 18.201 1.00 90.12 307 MET A N 1
ATOM 2378 C CA . MET A 1 307 ? -9.627 14.045 17.820 1.00 90.12 307 MET A CA 1
ATOM 2379 C C . MET A 1 307 ? -9.950 15.450 17.313 1.00 90.12 307 MET A C 1
ATOM 2381 O O . MET A 1 307 ? -9.679 16.428 18.009 1.00 90.12 307 MET A O 1
ATOM 2385 N N . ILE A 1 308 ? -10.625 15.543 16.167 1.00 88.88 308 ILE A N 1
ATOM 2386 C CA . ILE A 1 308 ? -11.469 16.694 15.820 1.00 88.88 308 ILE A CA 1
ATOM 2387 C C . ILE A 1 308 ? -12.889 16.346 16.274 1.00 88.88 308 ILE A C 1
ATOM 2389 O O . ILE A 1 308 ? -13.444 15.325 15.865 1.00 88.88 308 ILE A O 1
ATOM 2393 N N . ALA A 1 309 ? -13.470 17.165 17.149 1.00 88.31 309 ALA A N 1
ATOM 2394 C CA . ALA A 1 309 ? -14.803 16.906 17.686 1.00 88.31 309 ALA A CA 1
ATOM 2395 C C . ALA A 1 309 ? -15.911 17.243 16.669 1.00 88.31 309 ALA A C 1
ATOM 2397 O O . ALA A 1 309 ? -15.822 18.239 15.947 1.00 88.31 309 ALA A O 1
ATOM 2398 N N . ALA A 1 310 ? -16.983 16.449 16.666 1.00 86.50 310 ALA A N 1
ATOM 2399 C CA . ALA A 1 310 ? -18.174 16.676 15.852 1.00 86.50 310 ALA A CA 1
ATOM 2400 C C . ALA A 1 310 ? -18.780 18.070 16.085 1.00 86.50 310 ALA A C 1
ATOM 2402 O O . ALA A 1 310 ? -18.827 18.567 17.215 1.00 86.50 310 ALA A O 1
ATOM 2403 N N . GLN A 1 311 ? -19.327 18.676 15.031 1.00 83.56 311 GLN A N 1
ATOM 2404 C CA . GLN A 1 311 ? -19.972 19.982 15.133 1.00 83.56 311 GLN A CA 1
ATOM 2405 C C . GLN A 1 311 ? -21.325 19.867 15.847 1.00 83.56 311 GLN A C 1
ATOM 2407 O O . GLN A 1 311 ? -22.235 19.192 15.369 1.00 83.56 311 GLN A O 1
ATOM 2412 N N . ASN A 1 312 ? -21.495 20.602 16.953 1.00 74.19 312 ASN A N 1
ATOM 2413 C CA . ASN A 1 312 ? -22.729 20.599 17.760 1.00 74.19 312 ASN A CA 1
ATOM 2414 C C . ASN A 1 312 ? -24.009 20.938 16.962 1.00 74.19 312 ASN A C 1
ATOM 2416 O O . ASN A 1 312 ? -25.093 20.526 17.361 1.00 74.19 312 ASN A O 1
ATOM 2420 N N . ASN A 1 313 ? -23.877 21.672 15.849 1.00 77.94 313 ASN A N 1
ATOM 2421 C CA . ASN A 1 313 ? -24.959 22.031 14.925 1.00 77.94 313 ASN A CA 1
ATOM 2422 C C . ASN A 1 313 ? -24.669 21.520 13.494 1.00 77.94 313 ASN A C 1
ATOM 2424 O O . ASN A 1 313 ? -24.864 22.259 12.529 1.00 77.94 313 ASN A O 1
ATOM 2428 N N . SER A 1 314 ? -24.142 20.299 13.351 1.00 78.94 314 SER A N 1
ATOM 2429 C CA . SER A 1 314 ? -23.855 19.692 12.042 1.00 78.94 314 SER A CA 1
ATOM 2430 C C . SER A 1 314 ? -25.080 19.695 11.114 1.00 78.94 314 SER A C 1
ATOM 2432 O O . SER A 1 314 ? -26.192 19.339 11.512 1.00 78.94 314 SER A O 1
ATOM 2434 N N . THR A 1 315 ? -24.862 20.048 9.845 1.00 78.62 315 THR A N 1
ATOM 2435 C CA . THR A 1 315 ? -25.850 19.899 8.761 1.00 78.62 315 THR A CA 1
ATOM 2436 C C . THR A 1 315 ? -26.122 18.443 8.394 1.00 78.62 315 THR A C 1
ATOM 2438 O O . THR A 1 315 ? -27.147 18.147 7.785 1.00 78.62 315 THR A O 1
ATOM 2441 N N . ASP A 1 316 ? -25.227 17.538 8.786 1.00 75.81 316 ASP A N 1
ATOM 2442 C CA . ASP A 1 316 ? -25.218 16.131 8.384 1.00 75.81 316 ASP A CA 1
ATOM 2443 C C . ASP A 1 316 ? -26.067 15.266 9.342 1.00 75.81 316 ASP A C 1
ATOM 2445 O O . ASP A 1 316 ? -26.078 14.037 9.256 1.00 75.81 316 ASP A O 1
ATOM 2449 N N . GLY A 1 317 ? -26.785 15.903 10.275 1.00 80.06 317 GLY A N 1
ATOM 2450 C CA . GLY A 1 317 ? -27.690 15.266 11.229 1.00 80.06 317 GLY A CA 1
ATOM 2451 C C . GLY A 1 317 ? -27.128 15.162 12.654 1.00 80.06 317 GLY A C 1
ATOM 2452 O O . GLY A 1 317 ? -26.133 15.806 12.989 1.00 80.06 317 GLY A O 1
ATOM 2453 N N . PRO A 1 318 ? -27.785 14.381 13.534 1.00 83.00 318 PRO A N 1
ATOM 2454 C CA . PRO A 1 318 ? -27.359 14.222 14.920 1.00 83.00 318 PRO A CA 1
ATOM 2455 C C . PRO A 1 318 ? -26.025 13.474 15.015 1.00 83.00 318 PRO A C 1
ATOM 2457 O O . PRO A 1 318 ? -25.728 12.615 14.184 1.00 83.00 318 PRO A O 1
ATOM 2460 N N . TYR A 1 319 ? -25.263 13.764 16.071 1.00 86.00 319 TYR A N 1
ATOM 2461 C CA . TYR A 1 319 ? -23.984 13.121 16.382 1.00 86.00 319 TYR A CA 1
ATOM 2462 C C . TYR A 1 319 ? -24.047 11.587 16.264 1.00 86.00 319 TYR A C 1
ATOM 2464 O O . TYR A 1 319 ? -24.950 10.952 16.809 1.00 86.00 319 TYR A O 1
ATOM 2472 N N . GLN A 1 320 ? -23.093 11.005 15.535 1.00 83.25 320 GLN A N 1
ATOM 2473 C CA . GLN A 1 320 ? -23.053 9.577 15.187 1.00 83.25 320 GLN A CA 1
ATOM 2474 C C . GLN A 1 320 ? -21.959 8.787 15.935 1.00 83.25 320 GLN A C 1
ATOM 2476 O O . GLN A 1 320 ? -21.755 7.603 15.668 1.00 83.25 320 GLN A O 1
ATOM 2481 N N . GLY A 1 321 ? -21.251 9.420 16.875 1.00 81.94 321 GLY A N 1
ATOM 2482 C CA . GLY A 1 321 ? -20.157 8.801 17.624 1.00 81.94 321 GLY A CA 1
ATOM 2483 C C . GLY A 1 321 ? -18.785 9.052 16.998 1.00 81.94 321 GLY A C 1
ATOM 2484 O O . GLY A 1 321 ? -18.582 10.012 16.257 1.00 81.94 321 GLY A O 1
ATOM 2485 N N . MET A 1 322 ? -17.833 8.180 17.316 1.00 86.56 322 MET A N 1
ATOM 2486 C CA . MET A 1 322 ? -16.449 8.233 16.836 1.00 86.56 322 MET A CA 1
ATOM 2487 C C . MET A 1 322 ? -16.270 7.492 15.503 1.00 86.56 322 MET A C 1
ATOM 2489 O O . MET A 1 322 ? -16.887 6.446 15.289 1.00 86.56 322 MET A O 1
ATOM 2493 N N . ILE A 1 323 ? -15.372 7.994 14.651 1.00 82.00 323 ILE A N 1
ATOM 2494 C CA . ILE A 1 323 ? -14.757 7.256 13.540 1.00 82.00 323 ILE A CA 1
ATOM 2495 C C . ILE A 1 323 ? -13.234 7.249 13.712 1.00 82.00 323 ILE A C 1
ATOM 2497 O O . ILE A 1 323 ? -12.628 8.307 13.869 1.00 82.00 323 ILE A O 1
ATOM 2501 N N . LEU A 1 324 ? -12.612 6.065 13.683 1.00 80.56 324 LEU A N 1
ATOM 2502 C CA . LEU A 1 324 ? -11.153 5.941 13.591 1.00 80.56 324 LEU A CA 1
ATOM 2503 C C . LEU A 1 324 ? -10.748 6.021 12.111 1.00 80.56 324 LEU A C 1
ATOM 2505 O O . LEU A 1 324 ? -11.220 5.220 11.305 1.00 80.56 324 LEU A O 1
ATOM 2509 N N . THR A 1 325 ? -9.907 6.985 11.732 1.00 77.62 325 THR A N 1
ATOM 2510 C CA . THR A 1 325 ? -9.606 7.277 10.319 1.00 77.62 325 THR A CA 1
ATOM 2511 C C . THR A 1 325 ? -8.147 7.646 10.060 1.00 77.62 325 THR A C 1
ATOM 2513 O O . THR A 1 325 ? -7.442 8.100 10.961 1.00 77.62 325 THR A O 1
ATOM 2516 N N . ASN A 1 326 ? -7.712 7.491 8.806 1.00 51.06 326 ASN A N 1
ATOM 2517 C CA . ASN A 1 326 ? -6.430 7.993 8.322 1.00 51.06 326 ASN A CA 1
ATOM 2518 C C . ASN A 1 326 ? -6.403 8.197 6.783 1.00 51.06 326 ASN A C 1
ATOM 2520 O O . ASN A 1 326 ? -5.793 7.354 6.121 1.00 51.06 326 ASN A O 1
ATOM 2524 N N . PRO A 1 327 ? -6.956 9.278 6.177 1.00 41.81 327 PRO A N 1
ATOM 2525 C CA . PRO A 1 327 ? -7.901 10.320 6.656 1.00 41.81 327 PRO A CA 1
ATOM 2526 C C . PRO A 1 327 ? -9.115 10.546 5.684 1.00 41.81 327 PRO A C 1
ATOM 2528 O O . PRO A 1 327 ? -9.065 10.090 4.555 1.00 41.81 327 PRO A O 1
ATOM 2531 N N . VAL A 1 328 ? -10.202 11.317 5.868 1.00 40.50 328 VAL A N 1
ATOM 2532 C CA . VAL A 1 328 ? -10.957 12.011 6.945 1.00 40.50 328 VAL A CA 1
ATOM 2533 C C . VAL A 1 328 ? -12.290 12.476 6.281 1.00 40.50 328 VAL A C 1
ATOM 2535 O O . VAL A 1 328 ? -12.225 13.072 5.209 1.00 40.50 328 VAL A O 1
ATOM 2538 N N . VAL A 1 329 ? -13.490 12.245 6.854 1.00 50.09 329 VAL A N 1
ATOM 2539 C CA . VAL A 1 329 ? -14.806 12.646 6.260 1.00 50.09 329 VAL A CA 1
ATOM 2540 C C . VAL A 1 329 ? -15.862 13.025 7.321 1.00 50.09 329 VAL A C 1
ATOM 2542 O O . VAL A 1 329 ? -15.940 12.388 8.368 1.00 50.09 329 VAL A O 1
ATOM 2545 N N . GLY A 1 330 ? -16.738 13.991 6.989 1.00 58.88 330 GLY A N 1
ATOM 2546 C CA . GLY A 1 330 ? -17.999 14.304 7.696 1.00 58.88 330 GLY A CA 1
ATOM 2547 C C . GLY A 1 330 ? -17.908 15.386 8.785 1.00 58.88 330 GLY A C 1
ATOM 2548 O O . GLY A 1 330 ? -16.818 15.760 9.201 1.00 58.88 330 GLY A O 1
ATOM 2549 N N . THR A 1 331 ? -19.050 15.908 9.261 1.00 74.12 331 THR A N 1
ATOM 2550 C CA . THR A 1 331 ? -19.090 16.878 10.387 1.00 74.12 331 THR A CA 1
ATOM 2551 C C . THR A 1 331 ? -19.890 16.411 11.612 1.00 74.12 331 THR A C 1
ATOM 2553 O O . THR A 1 331 ? -19.843 17.062 12.658 1.00 74.12 331 THR A O 1
ATOM 2556 N N . ASN A 1 332 ? -20.595 15.279 11.513 1.00 82.12 332 ASN A N 1
ATOM 2557 C CA . ASN A 1 332 ? -21.417 14.667 12.570 1.00 82.12 332 ASN A CA 1
ATOM 2558 C C . ASN A 1 332 ? -20.717 13.525 13.349 1.00 82.12 332 ASN A C 1
ATOM 2560 O O . ASN A 1 332 ? -21.323 12.959 14.262 1.00 82.12 332 ASN A O 1
ATOM 2564 N N . TYR A 1 333 ? -19.458 13.205 13.030 1.00 85.62 333 TYR A N 1
ATOM 2565 C CA . TYR A 1 333 ? -18.617 12.251 13.769 1.00 85.62 333 TYR A CA 1
ATOM 2566 C C . TYR A 1 333 ? -17.511 12.964 14.548 1.00 85.62 333 TYR A C 1
ATOM 2568 O O . TYR A 1 333 ? -17.006 13.997 14.112 1.00 85.62 333 TYR A O 1
ATOM 2576 N N . ASP A 1 334 ? -17.096 12.376 15.671 1.00 86.94 334 ASP A N 1
ATOM 2577 C CA . ASP A 1 334 ? -15.777 12.649 16.239 1.00 86.94 334 ASP A CA 1
ATOM 2578 C C . ASP A 1 334 ? -14.739 11.944 15.369 1.00 86.94 334 ASP A C 1
ATOM 2580 O O . ASP A 1 334 ? -14.678 10.713 15.320 1.00 86.94 334 ASP A O 1
ATOM 2584 N N . ILE A 1 335 ? -13.947 12.734 14.655 1.00 88.12 335 ILE A N 1
ATOM 2585 C CA . ILE A 1 335 ? -12.929 12.251 13.732 1.00 88.12 335 ILE A CA 1
ATOM 2586 C C . ILE A 1 335 ? -11.662 12.013 14.543 1.00 88.12 335 ILE A C 1
ATOM 2588 O O . ILE A 1 335 ? -11.012 12.965 14.977 1.00 88.12 335 ILE A O 1
ATOM 2592 N N . VAL A 1 336 ? -11.326 10.745 14.764 1.00 89.00 336 VAL A N 1
ATOM 2593 C CA . VAL A 1 336 ? -10.224 10.334 15.632 1.00 89.00 336 VAL A CA 1
ATOM 2594 C C . VAL A 1 336 ? -9.151 9.612 14.824 1.00 89.00 336 VAL A C 1
ATOM 2596 O O . VAL A 1 336 ? -9.438 8.750 13.997 1.00 89.00 336 VAL A O 1
ATOM 2599 N N . SER A 1 337 ? -7.896 9.945 15.099 1.00 87.88 337 SER A N 1
ATOM 2600 C CA . SER A 1 337 ? -6.726 9.178 14.678 1.00 87.88 337 SER A CA 1
ATOM 2601 C C . SER A 1 337 ? -5.914 8.774 15.910 1.00 87.88 337 SER A C 1
ATOM 2603 O O . SER A 1 337 ? -6.060 9.357 16.988 1.00 87.88 337 SER A O 1
ATOM 2605 N N . PHE A 1 338 ? -5.090 7.744 15.771 1.00 90.69 338 PHE A N 1
ATOM 2606 C CA . PHE A 1 338 ? -4.235 7.212 16.826 1.00 90.69 338 PHE A CA 1
ATOM 2607 C C . PHE A 1 338 ? -2.930 6.709 16.211 1.00 90.69 338 PHE A C 1
ATOM 2609 O O . PHE A 1 338 ? -2.946 6.228 15.078 1.00 90.69 338 PHE A O 1
ATOM 2616 N N . ASP A 1 339 ? -1.820 6.770 16.950 1.00 88.00 339 ASP A N 1
ATOM 2617 C CA . ASP A 1 339 ? -0.599 6.079 16.523 1.00 88.00 339 ASP A CA 1
ATOM 2618 C C . ASP A 1 339 ? -0.650 4.632 17.034 1.00 88.00 339 ASP A C 1
ATOM 2620 O O . ASP A 1 339 ? -0.642 4.430 18.255 1.00 88.00 339 ASP A O 1
ATOM 2624 N N . PRO A 1 340 ? -0.655 3.603 16.165 1.00 90.62 340 PRO A N 1
ATOM 2625 C CA . PRO A 1 340 ? -0.499 2.222 16.602 1.00 90.62 340 PRO A CA 1
ATOM 2626 C C . PRO A 1 340 ? 0.744 2.028 17.476 1.00 90.62 340 PRO A C 1
ATOM 2628 O O . PRO A 1 340 ? 1.766 2.697 17.292 1.00 90.62 340 PRO A O 1
ATOM 2631 N N . ARG A 1 341 ? 0.674 1.073 18.408 1.00 89.44 341 ARG A N 1
ATOM 2632 C CA . ARG A 1 341 ? 1.796 0.678 19.272 1.00 89.44 341 ARG A CA 1
ATOM 2633 C C . ARG A 1 341 ? 3.108 0.526 18.489 1.00 89.44 341 ARG A C 1
ATOM 2635 O O . ARG A 1 341 ? 3.158 -0.142 17.459 1.00 89.44 341 ARG A O 1
ATOM 2642 N N . GLY A 1 342 ? 4.176 1.144 18.989 1.00 82.81 342 GLY A N 1
ATOM 2643 C CA . GLY A 1 342 ? 5.472 1.193 18.310 1.00 82.81 342 GLY A CA 1
ATOM 2644 C C . GLY A 1 342 ? 5.647 2.308 17.270 1.00 82.81 342 GLY A C 1
ATOM 2645 O O . GLY A 1 342 ? 6.767 2.484 16.801 1.00 82.81 342 GLY A O 1
ATOM 2646 N N . MET A 1 343 ? 4.620 3.092 16.924 1.00 82.94 343 MET A N 1
ATOM 2647 C CA . MET A 1 343 ? 4.721 4.199 15.955 1.00 82.94 343 MET A CA 1
ATOM 2648 C C . MET A 1 343 ? 4.427 5.573 16.582 1.00 82.94 343 MET A C 1
ATOM 2650 O O . MET A 1 343 ? 3.809 5.666 17.638 1.00 82.94 343 MET A O 1
ATOM 2654 N N . GLY A 1 344 ? 4.880 6.655 15.937 1.00 82.38 344 GLY A N 1
ATOM 2655 C CA . GLY A 1 344 ? 4.555 8.036 16.324 1.00 82.38 344 GLY A CA 1
ATOM 2656 C C . GLY A 1 344 ? 4.913 8.386 17.775 1.00 82.38 344 GLY A C 1
ATOM 2657 O O . GLY A 1 344 ? 6.090 8.429 18.134 1.00 82.38 344 GLY A O 1
ATOM 2658 N N . ARG A 1 345 ? 3.902 8.673 18.603 1.00 84.12 345 ARG A N 1
ATOM 2659 C CA . ARG A 1 345 ? 4.015 8.929 20.051 1.00 84.12 345 ARG A CA 1
ATOM 2660 C C . ARG A 1 345 ? 3.615 7.731 20.928 1.00 84.12 345 ARG A C 1
ATOM 2662 O O . ARG A 1 345 ? 3.569 7.884 22.147 1.00 84.12 345 ARG A O 1
ATOM 2669 N N . SER A 1 346 ? 3.343 6.552 20.355 1.00 86.44 346 SER A N 1
ATOM 2670 C CA . SER A 1 346 ? 3.086 5.338 21.143 1.00 86.44 346 SER A CA 1
ATOM 2671 C C . SER A 1 346 ? 4.300 4.933 21.979 1.00 86.44 346 SER A C 1
ATOM 2673 O O . SER A 1 346 ? 5.437 4.935 21.506 1.00 86.44 346 SER A O 1
ATOM 2675 N N . ILE A 1 347 ? 4.039 4.529 23.223 1.00 89.44 347 ILE A N 1
ATOM 2676 C CA . ILE A 1 347 ? 5.054 4.067 24.177 1.00 89.44 347 ILE A CA 1
ATOM 2677 C C . ILE A 1 347 ? 4.786 2.588 24.495 1.00 89.44 347 ILE A C 1
ATOM 2679 O O . ILE A 1 347 ? 3.668 2.275 24.902 1.00 89.44 347 ILE A O 1
ATOM 2683 N N . PRO A 1 348 ? 5.769 1.676 24.383 1.00 90.12 348 PRO A N 1
ATOM 2684 C CA . PRO A 1 348 ? 7.113 1.891 23.845 1.00 90.12 348 PRO A CA 1
ATOM 2685 C C . PRO A 1 348 ? 7.111 2.127 22.325 1.00 90.12 348 PRO A C 1
ATOM 2687 O O . PRO A 1 348 ? 6.309 1.548 21.591 1.00 90.12 348 PRO A O 1
ATOM 2690 N N . LEU A 1 349 ? 8.048 2.957 21.864 1.00 84.69 349 LEU A N 1
ATOM 2691 C CA . LEU A 1 349 ? 8.300 3.236 20.449 1.00 84.69 349 LEU A CA 1
ATOM 2692 C C . LEU A 1 349 ? 9.142 2.107 19.825 1.00 84.69 349 LEU A C 1
ATOM 2694 O O . LEU A 1 349 ? 10.025 1.560 20.487 1.00 84.69 349 LEU A O 1
ATOM 2698 N N . ALA A 1 350 ? 8.925 1.780 18.548 1.00 79.88 350 ALA A N 1
ATOM 2699 C CA . ALA A 1 350 ? 9.704 0.781 17.809 1.00 79.88 350 ALA A CA 1
ATOM 2700 C C . ALA A 1 350 ? 11.058 1.337 17.314 1.00 79.88 350 ALA A C 1
ATOM 2702 O O . ALA A 1 350 ? 11.438 1.152 16.156 1.00 79.88 350 ALA A O 1
ATOM 2703 N N . ASP A 1 351 ? 11.783 2.059 18.172 1.00 76.31 351 ASP A N 1
ATOM 2704 C CA . ASP A 1 351 ? 13.043 2.703 17.799 1.00 76.31 351 ASP A CA 1
ATOM 2705 C C . ASP A 1 351 ? 14.191 1.686 17.710 1.00 76.31 351 ASP A C 1
ATOM 2707 O O . ASP A 1 351 ? 14.902 1.414 18.677 1.00 76.31 351 ASP A O 1
ATOM 2711 N N . CYS A 1 352 ? 14.392 1.136 16.514 1.00 75.19 352 CYS A N 1
ATOM 2712 C CA . CYS A 1 352 ? 15.570 0.342 16.174 1.00 75.19 352 CYS A CA 1
ATOM 2713 C C . CYS A 1 352 ? 16.740 1.186 15.630 1.00 75.19 352 CYS A C 1
ATOM 2715 O O . CYS A 1 352 ? 17.683 0.611 15.096 1.00 75.19 352 CYS A O 1
ATOM 2717 N N . SER A 1 353 ? 16.703 2.524 15.686 1.00 61.06 353 SER A N 1
ATOM 2718 C CA . SER A 1 353 ? 17.574 3.345 14.835 1.00 61.06 353 SER A CA 1
ATOM 2719 C C . SER A 1 353 ? 19.055 3.334 15.246 1.00 61.06 353 SER A C 1
ATOM 2721 O O . SER A 1 353 ? 19.462 3.820 16.304 1.00 61.06 353 SER A O 1
ATOM 2723 N N . SER A 1 354 ? 19.876 2.793 14.354 1.00 53.06 354 SER A N 1
ATOM 2724 C CA . SER A 1 354 ? 21.221 3.283 14.062 1.00 53.06 354 SER A CA 1
ATOM 2725 C C . SER A 1 354 ? 21.231 3.815 12.617 1.00 53.06 354 SER A C 1
ATOM 2727 O O . SER A 1 354 ? 20.204 3.801 11.935 1.00 53.06 354 SER A O 1
ATOM 2729 N N . SER A 1 355 ? 22.344 4.384 12.149 1.00 44.12 355 SER A N 1
ATOM 2730 C CA . SER A 1 355 ? 22.380 5.153 10.896 1.00 44.12 355 SER A CA 1
ATOM 2731 C C . SER A 1 355 ? 22.416 4.276 9.632 1.00 44.12 355 SER A C 1
ATOM 2733 O O . SER A 1 355 ? 23.467 4.159 9.001 1.00 44.12 355 SER A O 1
ATOM 2735 N N . LEU A 1 356 ? 21.278 3.690 9.245 1.00 42.56 356 LEU A N 1
ATOM 2736 C CA . LEU A 1 356 ? 21.075 3.052 7.937 1.00 42.56 356 LEU A CA 1
ATOM 2737 C C . LEU A 1 356 ? 19.588 3.052 7.526 1.00 42.56 356 LEU A C 1
ATOM 2739 O O . LEU A 1 356 ? 18.706 3.003 8.382 1.00 42.56 356 LEU A O 1
ATOM 2743 N N . SER A 1 357 ? 19.295 3.101 6.223 1.00 38.75 357 SER A N 1
ATOM 2744 C CA . SER A 1 357 ? 17.936 3.313 5.695 1.00 38.75 357 SER A CA 1
ATOM 2745 C C . SER A 1 357 ? 17.461 2.214 4.733 1.00 38.75 357 SER A C 1
ATOM 2747 O O . SER A 1 357 ? 17.961 2.140 3.617 1.00 38.75 357 SER A O 1
ATOM 2749 N N . SER A 1 358 ? 16.404 1.486 5.139 1.00 35.19 358 SER A N 1
ATOM 2750 C CA . SER A 1 358 ? 15.457 0.672 4.326 1.00 35.19 358 SER A CA 1
ATOM 2751 C C . SER A 1 358 ? 15.972 -0.515 3.476 1.00 35.19 358 SER A C 1
ATOM 2753 O O . SER A 1 358 ? 17.022 -0.423 2.871 1.00 35.19 358 SER A O 1
ATOM 2755 N N . LYS A 1 359 ? 15.237 -1.634 3.297 1.00 44.19 359 LYS A N 1
ATOM 2756 C CA . LYS A 1 359 ? 14.140 -2.261 4.088 1.00 44.19 359 LYS A CA 1
ATOM 2757 C C . LYS A 1 359 ? 13.932 -3.746 3.659 1.00 44.19 359 LYS A C 1
ATOM 2759 O O . LYS A 1 359 ? 13.471 -3.997 2.559 1.00 44.19 359 LYS A O 1
ATOM 2764 N N . ILE A 1 360 ? 14.111 -4.683 4.603 1.00 41.06 360 ILE A N 1
ATOM 2765 C CA . ILE A 1 360 ? 13.364 -5.963 4.778 1.00 41.06 360 ILE A CA 1
ATOM 2766 C C . ILE A 1 360 ? 13.588 -7.173 3.810 1.00 41.06 360 ILE A C 1
ATOM 2768 O O . ILE A 1 360 ? 13.518 -7.094 2.595 1.00 41.06 360 ILE A O 1
ATOM 2772 N N . ARG A 1 361 ? 13.780 -8.349 4.451 1.00 34.09 361 ARG A N 1
ATOM 2773 C CA . ARG A 1 361 ? 13.652 -9.778 4.033 1.00 34.09 361 ARG A CA 1
ATOM 2774 C C . ARG A 1 361 ? 13.656 -10.190 2.543 1.00 34.09 361 ARG A C 1
ATOM 2776 O O . ARG A 1 361 ? 12.703 -9.966 1.810 1.00 34.09 361 ARG A O 1
ATOM 2783 N N . ARG A 1 362 ? 14.537 -11.157 2.230 1.00 33.41 362 ARG A N 1
ATOM 2784 C CA . ARG A 1 362 ? 14.306 -12.151 1.158 1.00 33.41 362 ARG A CA 1
ATOM 2785 C C . ARG A 1 362 ? 13.296 -13.227 1.582 1.00 33.41 362 ARG A C 1
ATOM 2787 O O . ARG A 1 362 ? 13.452 -13.837 2.642 1.00 33.41 362 ARG A O 1
ATOM 2794 N N . ARG A 1 363 ? 12.375 -13.572 0.681 1.00 38.06 363 ARG A N 1
ATOM 2795 C CA . ARG A 1 363 ? 11.766 -14.911 0.558 1.00 38.06 363 ARG A CA 1
ATOM 2796 C C . ARG A 1 363 ? 12.096 -15.454 -0.840 1.00 38.06 363 ARG A C 1
ATOM 2798 O O . ARG A 1 363 ? 12.391 -14.676 -1.743 1.00 38.06 363 ARG A O 1
ATOM 2805 N N . ASN A 1 364 ? 12.129 -16.775 -1.021 1.00 35.28 364 ASN A N 1
ATOM 2806 C CA . ASN A 1 364 ? 12.547 -17.382 -2.294 1.00 35.28 364 ASN A CA 1
ATOM 2807 C C . ASN A 1 364 ? 11.398 -17.416 -3.313 1.00 35.28 364 ASN A C 1
ATOM 2809 O O . ASN A 1 364 ? 10.847 -18.476 -3.599 1.00 35.28 364 ASN A O 1
ATOM 2813 N N . PHE A 1 365 ? 11.083 -16.263 -3.896 1.00 39.00 365 PHE A N 1
ATOM 2814 C CA . PHE A 1 365 ? 10.239 -16.179 -5.083 1.00 39.00 365 PHE A CA 1
ATOM 2815 C C . PHE A 1 365 ? 11.108 -16.001 -6.330 1.00 39.00 365 PHE A C 1
ATOM 2817 O O . PHE A 1 365 ? 12.091 -15.261 -6.321 1.00 39.00 365 PHE A O 1
ATOM 2824 N N . GLY A 1 366 ? 10.750 -16.687 -7.417 1.00 37.41 366 GLY A N 1
ATOM 2825 C CA . GLY A 1 366 ? 11.328 -16.433 -8.734 1.00 37.41 366 GLY A CA 1
ATOM 2826 C C . GLY A 1 366 ? 10.719 -15.164 -9.322 1.00 37.41 366 GLY A C 1
ATOM 2827 O O . GLY A 1 366 ? 9.751 -15.265 -10.077 1.00 37.41 366 GLY A O 1
ATOM 2828 N N . LEU A 1 367 ? 11.259 -14.017 -8.910 1.00 39.91 367 LEU A N 1
ATOM 2829 C CA . LEU A 1 367 ? 10.995 -12.676 -9.431 1.00 39.91 367 LEU A CA 1
ATOM 2830 C C . LEU A 1 367 ? 12.118 -12.270 -10.395 1.00 39.91 367 LEU A C 1
ATOM 2832 O O . LEU A 1 367 ? 13.295 -12.480 -10.099 1.00 39.91 367 LEU A O 1
ATOM 2836 N N . SER A 1 368 ? 11.757 -11.661 -11.524 1.00 42.78 368 SER A N 1
ATOM 2837 C CA . SER A 1 368 ? 12.703 -11.143 -12.519 1.00 42.78 368 SER A CA 1
ATOM 2838 C C . SER A 1 368 ? 12.829 -9.627 -12.384 1.00 42.78 368 SER A C 1
ATOM 2840 O O . SER A 1 368 ? 12.125 -8.876 -13.051 1.00 42.78 368 SER A O 1
ATOM 2842 N N . GLY A 1 369 ? 13.715 -9.185 -11.490 1.00 50.12 369 GLY A N 1
ATOM 2843 C CA . GLY A 1 369 ? 14.132 -7.784 -11.391 1.00 50.12 369 GLY A CA 1
ATOM 2844 C C . GLY A 1 369 ? 15.280 -7.439 -12.354 1.00 50.12 369 GLY A C 1
ATOM 2845 O O . GLY A 1 369 ? 15.751 -8.312 -13.087 1.00 50.12 369 GLY A O 1
ATOM 2846 N N . PRO A 1 370 ? 15.772 -6.185 -12.345 1.00 53.34 370 PRO A N 1
ATOM 2847 C CA . PRO A 1 370 ? 17.026 -5.845 -13.010 1.00 53.34 370 PRO A CA 1
ATOM 2848 C C . PRO A 1 370 ? 18.196 -6.666 -12.448 1.00 53.34 370 PRO A C 1
ATOM 2850 O O . PRO A 1 370 ? 18.242 -6.977 -11.255 1.00 53.34 370 PRO A O 1
ATOM 2853 N N . GLU A 1 371 ? 19.173 -6.980 -13.297 1.00 60.75 371 GLU A N 1
ATOM 2854 C CA . GLU A 1 371 ? 20.372 -7.702 -12.873 1.00 60.75 371 GLU A CA 1
ATOM 2855 C C . GLU A 1 371 ? 21.314 -6.781 -12.073 1.00 60.75 371 GLU A C 1
ATOM 2857 O O . GLU A 1 371 ? 22.150 -6.065 -12.630 1.00 60.75 371 GLU A O 1
ATOM 2862 N N . PHE A 1 372 ? 21.167 -6.824 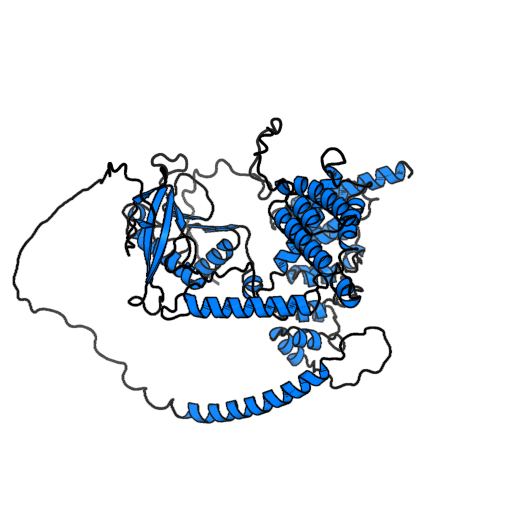-10.748 1.00 69.00 372 PHE A N 1
ATOM 2863 C CA . PHE A 1 372 ? 22.167 -6.371 -9.779 1.00 69.00 372 PHE A CA 1
ATOM 2864 C C . PHE A 1 372 ? 23.161 -7.492 -9.455 1.00 69.00 372 PHE A C 1
ATOM 2866 O O . PHE A 1 372 ? 22.778 -8.668 -9.411 1.00 69.00 372 PHE A O 1
ATOM 2873 N N . ASP A 1 373 ? 24.416 -7.134 -9.169 1.00 71.75 373 ASP A N 1
ATOM 2874 C CA . ASP A 1 373 ? 25.448 -8.126 -8.865 1.00 71.75 373 ASP A CA 1
ATOM 2875 C C . ASP A 1 373 ? 25.184 -8.875 -7.541 1.00 71.75 373 ASP A C 1
ATOM 2877 O O . ASP A 1 373 ? 24.556 -8.391 -6.598 1.00 71.75 373 ASP A O 1
ATOM 2881 N N . SER A 1 374 ? 25.724 -10.090 -7.458 1.00 69.69 374 SER A N 1
ATOM 2882 C CA . SER A 1 374 ? 25.705 -10.942 -6.271 1.00 69.69 374 SER A CA 1
ATOM 2883 C C . SER A 1 374 ? 26.284 -10.288 -5.004 1.00 69.69 374 SER A C 1
ATOM 2885 O O . SER A 1 374 ? 25.856 -10.643 -3.899 1.00 69.69 374 SER A O 1
ATOM 2887 N N . SER A 1 375 ? 27.213 -9.332 -5.134 1.00 70.31 375 SER A N 1
ATOM 2888 C CA . SER A 1 375 ? 27.769 -8.569 -4.011 1.00 70.31 375 SER A CA 1
ATOM 2889 C C . SER A 1 375 ? 26.764 -7.587 -3.405 1.00 70.31 375 SER A C 1
ATOM 2891 O O . SER A 1 375 ? 26.586 -7.648 -2.191 1.00 70.31 375 SER A O 1
ATOM 2893 N N . TYR A 1 376 ? 26.038 -6.796 -4.213 1.00 72.00 376 TYR A N 1
ATOM 2894 C CA . TYR A 1 376 ? 24.956 -5.904 -3.748 1.00 72.00 376 TYR A CA 1
ATOM 2895 C C . TYR A 1 376 ? 23.965 -6.671 -2.877 1.00 72.00 376 TYR A C 1
ATOM 2897 O O . TYR A 1 376 ? 23.762 -6.343 -1.712 1.00 72.00 376 TYR A O 1
ATOM 2905 N N . TRP A 1 377 ? 23.445 -7.786 -3.397 1.00 72.31 377 TRP A N 1
ATOM 2906 C CA . TRP A 1 377 ? 22.554 -8.644 -2.626 1.00 72.31 377 TRP A CA 1
ATOM 2907 C C . TRP A 1 377 ? 23.200 -9.109 -1.318 1.00 72.31 377 TRP A C 1
ATOM 2909 O O . TRP A 1 377 ? 22.584 -9.016 -0.264 1.00 72.31 377 TRP A O 1
ATOM 2919 N N . THR A 1 378 ? 24.438 -9.606 -1.360 1.00 71.81 378 THR A N 1
ATOM 2920 C CA . THR A 1 378 ? 25.141 -10.091 -0.159 1.00 71.81 378 THR A CA 1
ATOM 2921 C C . THR A 1 378 ? 25.299 -8.997 0.903 1.00 71.81 378 THR A C 1
ATOM 2923 O O . THR A 1 378 ? 25.093 -9.274 2.085 1.00 71.81 378 THR A O 1
ATOM 2926 N N . GLU A 1 379 ? 25.591 -7.764 0.488 1.00 69.38 379 GLU A N 1
ATOM 2927 C CA . GLU A 1 379 ? 25.673 -6.586 1.353 1.00 69.38 379 GLU A CA 1
ATOM 2928 C C . GLU A 1 379 ? 24.311 -6.259 1.989 1.00 69.38 379 GLU A C 1
ATOM 2930 O O . GLU A 1 379 ? 24.217 -6.157 3.215 1.00 69.38 379 GLU A O 1
ATOM 2935 N N . GLU A 1 380 ? 23.234 -6.210 1.198 1.00 69.75 380 GLU A N 1
ATOM 2936 C CA . GLU A 1 380 ? 21.882 -5.918 1.697 1.00 69.75 380 GLU A CA 1
ATOM 2937 C C . GLU A 1 380 ? 21.344 -6.971 2.675 1.00 69.75 380 GLU A C 1
ATOM 2939 O O . GLU A 1 380 ? 20.634 -6.629 3.627 1.00 69.75 380 GLU A O 1
ATOM 2944 N N . PHE A 1 381 ? 21.714 -8.249 2.528 1.00 70.75 381 PHE A N 1
ATOM 2945 C CA . PHE A 1 381 ? 21.340 -9.265 3.523 1.00 70.75 381 PHE A CA 1
ATOM 2946 C C . PHE A 1 381 ? 22.161 -9.194 4.805 1.00 70.75 381 PHE A C 1
ATOM 2948 O O . PHE A 1 381 ? 21.612 -9.521 5.857 1.00 70.75 381 PHE A O 1
ATOM 2955 N N . GLN A 1 382 ? 23.411 -8.730 4.750 1.00 74.31 382 GLN A N 1
ATOM 2956 C CA . GLN A 1 382 ? 24.192 -8.477 5.959 1.00 74.31 382 GLN A CA 1
ATOM 2957 C C . GLN A 1 382 ? 23.612 -7.275 6.722 1.00 74.31 382 GLN A C 1
ATOM 2959 O O . GLN A 1 382 ? 23.205 -7.432 7.872 1.00 74.31 382 GLN A O 1
ATOM 2964 N N . LYS A 1 383 ? 23.413 -6.134 6.041 1.00 69.81 383 LYS A N 1
ATOM 2965 C CA . LYS A 1 383 ? 22.723 -4.942 6.579 1.00 69.81 383 LYS A CA 1
ATOM 2966 C C . LYS A 1 383 ? 21.372 -5.293 7.214 1.00 69.81 383 LYS A C 1
ATOM 2968 O O . LYS A 1 383 ? 21.089 -4.908 8.347 1.00 69.81 383 LYS A O 1
ATOM 2973 N N . SER A 1 384 ? 20.550 -6.073 6.505 1.00 69.75 384 SER A N 1
ATOM 2974 C CA . SER A 1 384 ? 19.231 -6.513 6.983 1.00 69.75 384 SER A CA 1
ATOM 2975 C C . SER A 1 384 ? 19.299 -7.429 8.209 1.00 69.75 384 SER A C 1
ATOM 2977 O O . SER A 1 384 ? 18.406 -7.379 9.057 1.00 69.75 384 SER A O 1
ATOM 2979 N N . PHE A 1 385 ? 20.319 -8.288 8.304 1.00 75.06 385 PHE A N 1
ATOM 2980 C CA . PHE A 1 385 ? 20.511 -9.172 9.454 1.00 75.06 385 PHE A CA 1
ATOM 2981 C C . PHE A 1 385 ? 20.945 -8.381 10.691 1.00 75.06 385 PHE A C 1
ATOM 2983 O O . PHE A 1 385 ? 20.363 -8.560 11.761 1.00 75.06 385 PHE A O 1
ATOM 2990 N N . ASP A 1 386 ? 21.903 -7.468 10.529 1.00 76.94 386 ASP A N 1
ATOM 2991 C CA . ASP A 1 386 ? 22.442 -6.661 11.625 1.00 76.94 386 ASP A CA 1
ATOM 2992 C C . ASP A 1 386 ? 21.384 -5.693 12.183 1.00 76.94 386 ASP A C 1
ATOM 2994 O O . ASP A 1 386 ? 21.195 -5.624 13.398 1.00 76.94 386 ASP A O 1
ATOM 2998 N N . PHE A 1 387 ? 20.585 -5.054 11.316 1.00 75.56 387 PHE A N 1
ATOM 2999 C CA . PHE A 1 387 ? 19.411 -4.272 11.732 1.00 75.56 387 PHE A CA 1
ATOM 3000 C C . PHE A 1 387 ? 18.364 -5.127 12.468 1.00 75.56 387 PHE A C 1
ATOM 3002 O O . PHE A 1 387 ? 17.809 -4.710 13.486 1.00 75.56 387 PHE A O 1
ATOM 3009 N N . GLY A 1 388 ? 18.105 -6.352 11.995 1.00 78.38 388 GLY A N 1
ATOM 3010 C CA . GLY A 1 388 ? 17.198 -7.289 12.664 1.00 78.38 388 GLY A CA 1
ATOM 3011 C C . GLY A 1 388 ? 17.683 -7.692 14.062 1.00 78.38 388 GLY A C 1
ATOM 3012 O O . GLY A 1 388 ? 16.882 -7.772 14.996 1.00 78.38 388 GLY A O 1
ATOM 3013 N N . ALA A 1 389 ? 18.994 -7.891 14.225 1.00 81.19 389 ALA A N 1
ATOM 3014 C CA . ALA A 1 389 ? 19.620 -8.151 15.516 1.00 81.19 389 ALA A CA 1
ATOM 3015 C C . ALA A 1 389 ? 19.549 -6.926 16.448 1.00 81.19 389 ALA A C 1
ATOM 3017 O O . ALA A 1 389 ? 19.250 -7.090 17.632 1.00 81.19 389 ALA A O 1
ATOM 3018 N N . GLU A 1 390 ? 19.741 -5.708 15.928 1.00 78.38 390 GLU A N 1
ATOM 3019 C CA . GLU A 1 390 ? 19.596 -4.466 16.698 1.00 78.38 390 GLU A CA 1
ATOM 3020 C C . GLU A 1 390 ? 18.149 -4.242 17.168 1.00 78.38 390 GLU A C 1
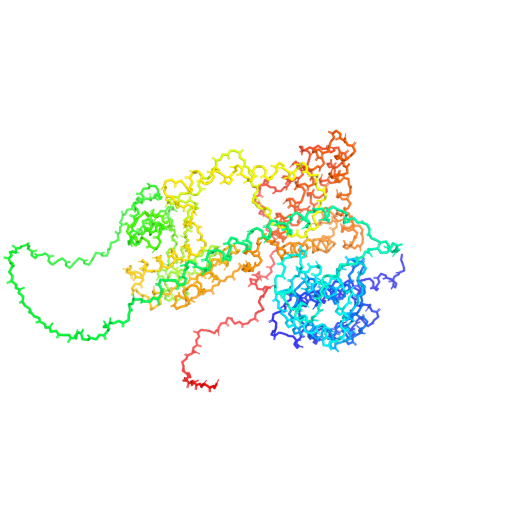ATOM 3022 O O . GLU A 1 390 ? 17.932 -4.007 18.359 1.00 78.38 390 GLU A O 1
ATOM 3027 N N . CYS A 1 391 ? 17.146 -4.408 16.292 1.00 80.31 391 CYS A N 1
ATOM 3028 C CA . CYS A 1 391 ? 15.733 -4.402 16.693 1.00 80.31 391 CYS A CA 1
ATOM 3029 C C . CYS A 1 391 ? 15.459 -5.423 17.809 1.00 80.31 391 CYS A C 1
ATOM 3031 O O . CYS A 1 391 ? 14.825 -5.101 18.817 1.00 80.31 391 CYS A O 1
ATOM 3033 N N . ASN A 1 392 ? 15.947 -6.657 17.655 1.00 82.50 392 ASN A N 1
ATOM 3034 C CA . ASN A 1 392 ? 15.737 -7.703 18.651 1.00 82.50 392 ASN A CA 1
ATOM 3035 C C . ASN A 1 392 ? 16.435 -7.389 19.987 1.00 82.50 392 ASN A C 1
ATOM 3037 O O . ASN A 1 392 ? 15.914 -7.747 21.036 1.00 82.50 392 ASN A O 1
ATOM 3041 N N . ALA A 1 393 ? 17.577 -6.698 19.978 1.00 81.75 393 ALA A N 1
ATOM 3042 C CA . ALA A 1 393 ? 18.254 -6.262 21.198 1.00 81.75 393 ALA A CA 1
ATOM 3043 C C . ALA A 1 393 ? 17.547 -5.077 21.885 1.00 81.75 393 ALA A C 1
ATOM 3045 O O . ALA A 1 393 ? 17.417 -5.080 23.109 1.00 81.75 393 ALA A O 1
ATOM 3046 N N . LYS A 1 394 ? 17.082 -4.081 21.114 1.00 79.75 394 LYS A N 1
ATOM 3047 C CA . LYS A 1 394 ? 16.423 -2.869 21.631 1.00 79.75 394 LYS A CA 1
ATOM 3048 C C . LYS A 1 394 ? 14.979 -3.128 22.072 1.00 79.75 394 LYS A C 1
ATOM 3050 O O . LYS A 1 394 ? 14.662 -2.968 23.245 1.00 79.75 394 LYS A O 1
ATOM 3055 N N . ILE A 1 395 ? 14.108 -3.549 21.151 1.00 81.12 395 ILE A N 1
ATOM 3056 C CA . ILE A 1 395 ? 12.658 -3.684 21.399 1.00 81.12 395 ILE A CA 1
ATOM 3057 C C . ILE A 1 395 ? 12.213 -5.133 21.637 1.00 81.12 395 ILE A C 1
ATOM 3059 O O . ILE A 1 395 ? 11.170 -5.364 22.246 1.00 81.12 395 ILE A O 1
ATOM 3063 N N . GLY A 1 396 ? 13.019 -6.118 21.231 1.00 73.81 396 GLY A N 1
ATOM 3064 C CA . GLY A 1 396 ? 12.894 -7.522 21.653 1.00 73.81 396 GLY A CA 1
ATOM 3065 C C . GLY A 1 396 ? 13.635 -7.854 22.961 1.00 73.81 396 GLY A C 1
ATOM 3066 O O . GLY A 1 396 ? 13.807 -9.031 23.271 1.00 73.81 396 GLY A O 1
ATOM 3067 N N . GLY A 1 397 ? 14.104 -6.834 23.695 1.00 67.81 397 GLY A N 1
ATOM 3068 C CA . GLY A 1 397 ? 14.924 -6.953 24.906 1.00 67.81 397 GLY A CA 1
ATOM 3069 C C . GLY A 1 397 ? 14.146 -7.340 26.173 1.00 67.81 397 GLY A C 1
ATOM 3070 O O . GLY A 1 397 ? 13.193 -8.117 26.121 1.00 67.81 397 GLY A O 1
ATOM 3071 N N . SER A 1 398 ? 14.538 -6.795 27.331 1.00 65.38 398 SER A N 1
ATOM 3072 C CA . SER A 1 398 ? 13.926 -7.097 28.645 1.00 65.38 398 SER A CA 1
ATOM 3073 C C . SER A 1 398 ? 12.404 -6.955 28.668 1.00 65.38 398 SER A C 1
ATOM 3075 O O . SER A 1 398 ? 11.717 -7.736 29.324 1.00 65.38 398 SER A O 1
ATOM 3077 N N . ASP A 1 399 ? 11.893 -5.982 27.920 1.00 67.69 399 ASP A N 1
ATOM 3078 C CA . ASP A 1 399 ? 10.504 -5.536 27.991 1.00 67.69 399 ASP A CA 1
ATOM 3079 C C . ASP A 1 399 ? 9.608 -6.278 26.977 1.00 67.69 399 ASP A C 1
ATOM 3081 O O . ASP A 1 399 ? 8.389 -6.124 27.007 1.00 67.69 399 ASP A O 1
ATOM 3085 N N . GLN A 1 400 ? 10.208 -7.097 26.094 1.00 82.62 400 GLN A N 1
ATOM 3086 C CA . GLN A 1 400 ? 9.543 -7.943 25.086 1.00 82.62 400 GLN A CA 1
ATOM 3087 C C . GLN A 1 400 ? 8.507 -7.207 24.209 1.00 82.62 400 GLN A C 1
ATOM 3089 O O . GLN A 1 400 ? 7.531 -7.795 23.748 1.00 82.62 400 GLN A O 1
ATOM 3094 N N . ALA A 1 401 ? 8.713 -5.915 23.945 1.00 85.69 401 ALA A N 1
ATOM 3095 C CA . ALA A 1 401 ? 7.718 -5.067 23.296 1.00 85.69 401 ALA A CA 1
ATOM 3096 C C . ALA A 1 401 ? 7.497 -5.376 21.806 1.00 85.69 401 ALA A C 1
ATOM 3098 O O . ALA A 1 401 ? 6.352 -5.440 21.365 1.00 85.69 401 ALA A O 1
ATOM 3099 N N . GLY A 1 402 ? 8.568 -5.616 21.044 1.00 87.06 402 GLY A N 1
ATOM 3100 C CA . GLY A 1 402 ? 8.515 -5.915 19.605 1.00 87.06 402 GLY A CA 1
ATOM 3101 C C . GLY A 1 402 ? 7.578 -7.080 19.233 1.00 87.06 402 GLY A C 1
ATOM 3102 O O . GLY A 1 402 ? 6.715 -6.896 18.374 1.00 87.06 402 GLY A O 1
ATOM 3103 N N . PRO A 1 403 ? 7.658 -8.249 19.905 1.00 88.31 403 PRO A N 1
ATOM 3104 C CA . PRO A 1 403 ? 6.697 -9.351 19.758 1.00 88.31 403 PRO A CA 1
ATOM 3105 C C . PRO A 1 403 ? 5.213 -8.972 19.899 1.00 88.31 403 PRO A C 1
ATOM 3107 O O . PRO A 1 403 ? 4.351 -9.666 19.361 1.00 88.31 403 PRO A O 1
ATOM 3110 N N . HIS A 1 404 ? 4.903 -7.874 20.593 1.00 91.12 404 HIS A N 1
ATOM 3111 C CA . HIS A 1 404 ? 3.544 -7.399 20.838 1.00 91.12 404 HIS A CA 1
ATOM 3112 C C . HIS A 1 404 ? 3.111 -6.229 19.933 1.00 91.12 404 HIS A C 1
ATOM 3114 O O . HIS A 1 404 ? 2.039 -5.673 20.161 1.00 91.12 404 HIS A O 1
ATOM 3120 N N . MET A 1 405 ? 3.891 -5.867 18.905 1.00 89.62 405 MET A N 1
ATOM 3121 C CA . MET A 1 405 ? 3.597 -4.795 17.930 1.00 89.62 405 MET A CA 1
ATOM 3122 C C . MET A 1 405 ? 2.984 -5.311 16.606 1.00 89.62 405 MET A C 1
ATOM 3124 O O . MET A 1 405 ? 3.164 -4.705 15.553 1.00 89.62 405 MET A O 1
ATOM 3128 N N . SER A 1 406 ? 2.288 -6.454 16.617 1.00 90.12 406 SER A N 1
ATOM 3129 C CA . SER A 1 406 ? 1.699 -7.043 15.401 1.00 90.12 406 SER A CA 1
ATOM 3130 C C . SER A 1 406 ? 0.288 -6.520 15.096 1.00 90.12 406 SER A C 1
ATOM 3132 O O . SER A 1 406 ? -0.428 -6.067 15.989 1.00 90.12 406 SER A O 1
ATOM 3134 N N . MET A 1 407 ? -0.137 -6.632 13.829 1.00 89.81 407 MET A N 1
ATOM 3135 C CA . MET A 1 407 ? -1.433 -6.136 13.327 1.00 89.81 407 MET A CA 1
ATOM 3136 C C . MET A 1 407 ? -2.632 -6.608 14.165 1.00 89.81 407 MET A C 1
ATOM 3138 O O . MET A 1 407 ? -3.505 -5.817 14.512 1.00 89.81 407 MET A O 1
ATOM 3142 N N . ALA A 1 408 ? -2.638 -7.887 14.552 1.00 94.12 408 ALA A N 1
ATOM 3143 C CA . ALA A 1 408 ? -3.684 -8.469 15.389 1.00 94.12 408 ALA A CA 1
ATOM 3144 C C . ALA A 1 408 ? -3.771 -7.807 16.775 1.00 94.12 408 ALA A C 1
ATOM 3146 O O . ALA A 1 408 ? -4.856 -7.675 17.329 1.00 94.12 408 ALA A O 1
ATOM 3147 N N . VAL A 1 409 ? -2.645 -7.351 17.333 1.00 95.62 409 VAL A N 1
ATOM 3148 C CA . VAL A 1 409 ? -2.625 -6.667 18.632 1.00 95.62 409 VAL A CA 1
ATOM 3149 C C . VAL A 1 409 ? -3.045 -5.198 18.492 1.00 95.62 409 VAL A C 1
ATOM 3151 O O . VAL A 1 409 ? -3.757 -4.697 19.357 1.00 95.62 409 VAL A O 1
ATOM 3154 N N . VAL A 1 410 ? -2.716 -4.539 17.372 1.00 95.44 410 VAL A N 1
ATOM 3155 C CA . VAL A 1 410 ? -3.252 -3.204 17.030 1.00 95.44 410 VAL A CA 1
ATOM 3156 C C . VAL A 1 410 ? -4.779 -3.245 16.866 1.00 95.44 410 VAL A C 1
ATOM 3158 O O . VAL A 1 410 ? -5.474 -2.341 17.324 1.00 95.44 410 VAL A O 1
ATOM 3161 N N . ALA A 1 411 ? -5.336 -4.315 16.290 1.00 97.06 411 ALA A N 1
ATOM 3162 C CA . ALA A 1 411 ? -6.787 -4.510 16.244 1.00 97.06 411 ALA A CA 1
ATOM 3163 C C . ALA A 1 411 ? -7.406 -4.636 17.656 1.00 97.06 411 ALA A C 1
ATOM 3165 O O . ALA A 1 411 ? -8.492 -4.109 17.907 1.00 97.06 411 ALA A O 1
ATOM 3166 N N . THR A 1 412 ? -6.708 -5.257 18.613 1.00 97.88 412 THR A N 1
ATOM 3167 C CA . THR A 1 412 ? -7.130 -5.284 20.026 1.00 97.88 412 THR A CA 1
ATOM 3168 C C . THR A 1 412 ? -6.998 -3.916 20.713 1.00 97.88 412 THR A C 1
ATOM 3170 O O . THR A 1 412 ? -7.818 -3.584 21.577 1.00 97.88 412 THR A O 1
ATOM 3173 N N . ASP A 1 413 ? -6.032 -3.080 20.312 1.00 97.44 413 ASP A N 1
ATOM 3174 C CA . ASP A 1 413 ? -5.963 -1.679 20.753 1.00 97.44 413 ASP A CA 1
ATOM 3175 C C . ASP A 1 413 ? -7.188 -0.903 20.249 1.00 97.44 413 ASP A C 1
ATOM 3177 O O . ASP A 1 413 ? -7.852 -0.240 21.040 1.00 97.44 413 ASP A O 1
ATOM 3181 N N . MET A 1 414 ? -7.563 -1.050 18.972 1.00 97.50 414 MET A N 1
ATOM 3182 C CA . MET A 1 414 ? -8.777 -0.441 18.400 1.00 97.50 414 MET A CA 1
ATOM 3183 C C . MET A 1 414 ? -10.047 -0.877 19.145 1.00 97.50 414 MET A C 1
ATOM 3185 O O . MET A 1 414 ? -10.913 -0.048 19.427 1.00 97.50 414 MET A O 1
ATOM 3189 N N . LEU A 1 415 ? -10.139 -2.151 19.540 1.00 97.69 415 LEU A N 1
ATOM 3190 C CA . LEU A 1 415 ? -11.230 -2.646 20.385 1.00 97.69 415 LEU A CA 1
ATOM 3191 C C . LEU A 1 415 ? -11.230 -1.959 21.760 1.00 97.69 415 LEU A C 1
ATOM 3193 O O . LEU A 1 415 ? -12.277 -1.536 22.250 1.00 97.69 415 LEU A O 1
ATOM 3197 N N . SER A 1 416 ? -10.047 -1.800 22.355 1.00 97.62 416 SER A N 1
ATOM 3198 C CA . SER A 1 416 ? -9.855 -1.136 23.650 1.00 97.62 416 SER A CA 1
ATOM 3199 C C . SER A 1 416 ? -10.191 0.359 23.587 1.00 97.62 416 SER A C 1
ATOM 3201 O O . SER A 1 416 ? -10.745 0.899 24.543 1.00 97.62 416 SER A O 1
ATOM 3203 N N . ILE A 1 417 ? -9.922 1.015 22.452 1.00 97.00 417 ILE A N 1
ATOM 3204 C CA . ILE A 1 417 ? -10.301 2.403 22.161 1.00 97.00 417 ILE A CA 1
ATOM 3205 C C . ILE A 1 417 ? -11.827 2.550 22.124 1.00 97.00 417 ILE A C 1
ATOM 3207 O O . ILE A 1 417 ? -12.361 3.446 22.779 1.00 97.00 417 ILE A O 1
ATOM 3211 N N . VAL A 1 418 ? -12.547 1.648 21.445 1.00 96.25 418 VAL A N 1
ATOM 3212 C CA . VAL A 1 418 ? -14.024 1.648 21.443 1.00 96.25 418 VAL A CA 1
ATOM 3213 C C . VAL A 1 418 ? -14.576 1.362 22.839 1.00 96.25 418 VAL A C 1
ATOM 3215 O O . VAL A 1 418 ? -15.424 2.106 23.324 1.00 96.25 418 VAL A O 1
ATOM 3218 N N . ASP A 1 419 ? -14.051 0.356 23.542 1.00 96.62 419 ASP A N 1
ATOM 3219 C CA . ASP A 1 419 ? -14.469 0.032 24.912 1.00 96.62 419 ASP A CA 1
ATOM 3220 C C . ASP A 1 419 ? -14.143 1.147 25.922 1.00 96.62 419 ASP A C 1
ATOM 3222 O O . ASP A 1 419 ? -14.763 1.206 26.988 1.00 96.62 419 ASP A O 1
ATOM 3226 N N . ALA A 1 420 ? -13.180 2.028 25.642 1.00 96.69 420 ALA A N 1
ATOM 3227 C CA . ALA A 1 420 ? -12.895 3.216 26.444 1.00 96.69 420 ALA A CA 1
ATOM 3228 C C . ALA A 1 420 ? -13.813 4.392 26.068 1.00 96.69 420 ALA A C 1
ATOM 3230 O O . ALA A 1 420 ? -14.380 5.027 26.960 1.00 96.69 420 ALA A O 1
ATOM 3231 N N . PHE A 1 421 ? -14.030 4.637 24.771 1.00 95.25 421 PHE A N 1
ATOM 3232 C CA . PHE A 1 421 ? -14.974 5.635 24.259 1.00 95.25 421 PHE A CA 1
ATOM 3233 C C . PHE A 1 421 ? -16.404 5.379 24.757 1.00 95.25 421 PHE A C 1
ATOM 3235 O O . PHE A 1 421 ? -17.043 6.303 25.261 1.00 95.25 421 PHE A O 1
ATOM 3242 N N . ALA A 1 422 ? -16.863 4.124 24.732 1.00 95.44 422 ALA A N 1
ATOM 3243 C CA . ALA A 1 422 ? -18.182 3.690 25.202 1.00 95.44 422 ALA A CA 1
ATOM 3244 C C . ALA A 1 422 ? -18.476 4.055 26.673 1.00 95.44 422 ALA A C 1
ATOM 3246 O O . ALA A 1 422 ? -19.632 4.156 27.077 1.00 95.44 422 ALA A O 1
ATOM 3247 N N . LYS A 1 423 ? -17.436 4.267 27.492 1.00 95.31 423 LYS A N 1
ATOM 3248 C CA . LYS A 1 423 ? -17.564 4.656 28.906 1.00 95.31 423 LYS A CA 1
ATOM 3249 C C . LYS A 1 423 ? -17.682 6.173 29.098 1.00 95.31 423 LYS A C 1
ATOM 3251 O O . LYS A 1 423 ? -18.084 6.603 30.175 1.00 95.31 423 LYS A O 1
ATOM 3256 N N . THR A 1 424 ? -17.357 6.980 28.086 1.00 93.94 424 THR A N 1
ATOM 3257 C CA . THR A 1 424 ? -17.457 8.451 28.132 1.00 93.94 424 THR A CA 1
ATOM 3258 C C . THR A 1 424 ? -18.904 8.935 27.990 1.00 93.94 424 THR A C 1
ATOM 3260 O O . THR A 1 424 ? -19.748 8.229 27.447 1.00 93.94 424 THR A O 1
ATOM 3263 N N . GLU A 1 425 ? -19.188 10.169 28.415 1.00 91.25 425 GLU A N 1
ATOM 3264 C CA . GLU A 1 425 ? -20.499 10.815 28.219 1.00 91.25 425 GLU A CA 1
ATOM 3265 C C . GLU A 1 425 ? -20.888 10.914 26.731 1.00 91.25 425 GLU A C 1
ATOM 3267 O O . GLU A 1 425 ? -22.037 10.661 26.374 1.00 91.25 425 GLU A O 1
ATOM 3272 N N . ARG A 1 426 ? -19.918 11.191 25.843 1.00 90.12 426 ARG A N 1
ATOM 3273 C CA . ARG A 1 426 ? -20.139 11.212 24.385 1.00 90.12 426 ARG A CA 1
ATOM 3274 C C . ARG A 1 426 ? -20.496 9.820 23.861 1.00 90.12 426 ARG A C 1
ATOM 3276 O O . ARG A 1 426 ? -21.481 9.682 23.142 1.00 90.12 426 ARG A O 1
ATOM 3283 N N . GLY A 1 427 ? -19.769 8.785 24.286 1.00 90.69 427 GLY A N 1
ATOM 3284 C CA . GLY A 1 427 ? -20.071 7.396 23.932 1.00 90.69 427 GLY A CA 1
ATOM 3285 C C . GLY A 1 427 ? -21.453 6.954 24.413 1.00 90.69 427 GLY A C 1
ATOM 3286 O O . GLY A 1 427 ? -22.235 6.437 23.627 1.00 90.69 427 GLY A O 1
ATOM 3287 N N . GLN A 1 428 ? -21.812 7.250 25.663 1.00 92.38 428 GLN A N 1
ATOM 3288 C CA . GLN A 1 428 ? -23.133 6.933 26.222 1.00 92.38 428 GLN A CA 1
ATOM 3289 C C . GLN A 1 428 ? -24.302 7.662 25.527 1.00 92.38 428 GLN A C 1
ATOM 3291 O O . GLN A 1 428 ? -25.453 7.288 25.745 1.00 92.38 428 GLN A O 1
ATOM 3296 N N . SER A 1 429 ? -24.036 8.672 24.689 1.00 89.62 429 SER A N 1
ATOM 3297 C CA . SER A 1 429 ? -25.070 9.407 23.946 1.00 89.62 429 SER A CA 1
ATOM 3298 C C . SER A 1 429 ? -25.484 8.776 22.605 1.00 89.62 429 SER A C 1
ATOM 3300 O O . SER A 1 429 ? -26.445 9.252 22.001 1.00 89.62 429 SER A O 1
ATOM 3302 N N . VAL A 1 430 ? -24.803 7.719 22.131 1.00 89.75 430 VAL A N 1
ATOM 3303 C CA . VAL A 1 430 ? -25.055 7.098 20.813 1.00 89.75 430 VAL A CA 1
ATOM 3304 C C . VAL A 1 430 ? -25.395 5.607 20.904 1.00 89.75 430 VAL A C 1
ATOM 3306 O O . VAL A 1 430 ? -24.771 4.859 21.647 1.00 89.75 430 VAL A O 1
ATOM 3309 N N . GLU A 1 431 ? -26.370 5.142 20.116 1.00 84.25 431 GLU A N 1
ATOM 3310 C CA . GLU A 1 431 ? -26.857 3.749 20.176 1.00 84.25 431 GLU A CA 1
ATOM 3311 C C . GLU A 1 431 ? -25.793 2.716 19.762 1.00 84.25 431 GLU A C 1
ATOM 3313 O O . GLU A 1 431 ? -25.760 1.604 20.285 1.00 84.25 431 GLU A O 1
ATOM 3318 N N . THR A 1 432 ? -24.883 3.088 18.858 1.00 85.19 432 THR A N 1
ATOM 3319 C CA . THR A 1 432 ? -23.814 2.222 18.335 1.00 85.19 432 THR A CA 1
ATOM 3320 C C . THR A 1 432 ? -22.502 2.338 19.120 1.00 85.19 432 THR A C 1
ATOM 3322 O O . THR A 1 432 ? -21.442 2.073 18.563 1.00 85.19 432 THR A O 1
ATOM 3325 N N . LEU A 1 433 ? -22.533 2.740 20.398 1.00 89.25 433 LEU A N 1
ATOM 3326 C CA . LEU A 1 433 ? -21.334 3.032 21.207 1.00 89.25 433 LEU A CA 1
ATOM 3327 C C . LEU A 1 433 ? -20.310 1.892 21.335 1.00 89.25 433 LEU A C 1
ATOM 3329 O O . LEU A 1 433 ? -19.145 2.144 21.634 1.00 89.25 433 LEU A O 1
ATOM 3333 N N . SER A 1 434 ? -20.740 0.644 21.143 1.00 92.81 434 SER A N 1
ATOM 3334 C CA . SER A 1 434 ? -19.887 -0.546 21.160 1.00 92.81 434 SER A CA 1
ATOM 3335 C C . SER A 1 434 ? -19.334 -0.922 19.781 1.00 92.81 434 SER A C 1
ATOM 3337 O O . SER A 1 434 ? -18.480 -1.805 19.704 1.00 92.81 434 SER A O 1
ATOM 3339 N N . LEU A 1 435 ? -19.783 -0.288 18.699 1.00 95.50 435 LEU A N 1
ATOM 3340 C CA . LEU A 1 435 ? -19.332 -0.583 17.341 1.00 95.50 435 LEU A CA 1
ATOM 3341 C C . LEU A 1 435 ? -18.246 0.402 16.910 1.00 95.50 435 LEU A C 1
ATOM 3343 O O . LEU A 1 435 ? -18.333 1.604 17.159 1.00 95.50 435 LEU A O 1
ATOM 3347 N N . LEU A 1 436 ? -17.230 -0.108 16.223 1.00 95.31 436 LEU A N 1
ATOM 3348 C CA . LEU A 1 436 ? -16.216 0.714 15.587 1.00 95.31 436 LEU A CA 1
ATOM 3349 C C . LEU A 1 436 ? -16.746 1.257 14.254 1.00 95.31 436 LEU A C 1
ATOM 3351 O O . LEU A 1 436 ? -17.109 0.475 13.379 1.00 95.31 436 LEU A O 1
ATOM 3355 N N . ASN A 1 437 ? -16.712 2.574 14.048 1.00 93.06 437 ASN A N 1
ATOM 3356 C CA . ASN A 1 437 ? -16.693 3.125 12.691 1.00 93.06 437 ASN A CA 1
ATOM 3357 C C . ASN A 1 437 ? -15.229 3.316 12.270 1.00 93.06 437 ASN A C 1
ATOM 3359 O O . ASN A 1 437 ? -14.434 3.847 13.051 1.00 93.06 437 ASN A O 1
ATOM 3363 N N . TYR A 1 438 ? -14.864 2.885 11.063 1.00 92.50 438 TYR A N 1
ATOM 3364 C CA . TYR A 1 438 ? -13.474 2.842 10.603 1.00 92.50 438 TYR A CA 1
ATOM 3365 C C . TYR A 1 438 ? -13.325 3.309 9.155 1.00 92.50 438 TYR A C 1
ATOM 3367 O O . TYR A 1 438 ? -14.143 2.949 8.308 1.00 92.50 438 TYR A O 1
ATOM 3375 N N . TRP A 1 439 ? -12.246 4.038 8.861 1.00 89.69 439 TRP A N 1
ATOM 3376 C CA . TRP A 1 439 ? -11.780 4.261 7.491 1.00 89.69 439 TRP A CA 1
ATOM 3377 C C . TRP A 1 439 ? -10.255 4.136 7.385 1.00 89.69 439 TRP A C 1
ATOM 3379 O O . TRP A 1 439 ? -9.519 5.024 7.823 1.00 89.69 439 TRP A O 1
ATOM 3389 N N . GLY A 1 440 ? -9.789 3.022 6.814 1.00 85.75 440 GLY A N 1
ATOM 3390 C CA . GLY A 1 440 ? -8.366 2.693 6.692 1.00 85.75 440 GLY A CA 1
ATOM 3391 C C . GLY A 1 440 ? -7.869 2.655 5.249 1.00 85.75 440 GLY A C 1
ATOM 3392 O O . GLY A 1 440 ? -8.463 1.986 4.408 1.00 85.75 440 GLY A O 1
ATOM 3393 N N . PHE A 1 441 ? -6.742 3.322 4.998 1.00 82.06 441 PHE A N 1
ATOM 3394 C CA . PHE A 1 441 ? -6.097 3.424 3.686 1.00 82.06 441 PHE A CA 1
ATOM 3395 C C . PHE A 1 441 ? -4.815 2.588 3.612 1.00 82.06 441 PHE A C 1
ATOM 3397 O O . PHE A 1 441 ? -4.039 2.601 4.572 1.00 82.06 441 PHE A O 1
ATOM 3404 N N . SER A 1 442 ? -4.537 1.927 2.480 1.00 84.12 442 SER A N 1
ATOM 3405 C CA . SER A 1 442 ? -3.295 1.161 2.251 1.00 84.12 442 SER A CA 1
ATOM 3406 C C . SER A 1 442 ? -3.065 0.139 3.380 1.00 84.12 442 SER A C 1
ATOM 3408 O O . SER A 1 442 ? -3.934 -0.698 3.607 1.00 84.12 442 SER A O 1
ATOM 3410 N N . TYR A 1 443 ? -1.987 0.226 4.168 1.00 85.38 443 TYR A N 1
ATOM 3411 C CA . TYR A 1 443 ? -1.779 -0.554 5.405 1.00 85.38 443 TYR A CA 1
ATOM 3412 C C . TYR A 1 443 ? -3.014 -0.579 6.336 1.00 85.38 443 TYR A C 1
ATOM 3414 O O . TYR A 1 443 ? -3.342 -1.610 6.928 1.00 85.38 443 TYR A O 1
ATOM 3422 N N . GLY A 1 444 ? -3.739 0.540 6.431 1.00 89.69 444 GLY A N 1
ATOM 3423 C CA . GLY A 1 444 ? -4.984 0.655 7.188 1.00 89.69 444 GLY A CA 1
ATOM 3424 C C . GLY A 1 444 ? -6.120 -0.217 6.644 1.00 89.69 444 GLY A C 1
ATOM 3425 O O . GLY A 1 444 ? -6.948 -0.681 7.421 1.00 89.69 444 GLY A O 1
ATOM 3426 N N . SER A 1 445 ? -6.151 -0.519 5.343 1.00 90.56 445 SER A N 1
ATOM 3427 C CA . SER A 1 445 ? -7.135 -1.456 4.787 1.00 90.56 445 SER A CA 1
ATOM 3428 C C . SER A 1 445 ? -6.941 -2.865 5.362 1.00 90.56 445 SER A C 1
ATOM 3430 O O . SER A 1 445 ? -7.906 -3.490 5.797 1.00 90.56 445 SER A O 1
ATOM 3432 N N . PHE A 1 446 ? -5.695 -3.342 5.465 1.00 91.62 446 PHE A N 1
ATOM 3433 C CA . PHE A 1 446 ? -5.372 -4.642 6.057 1.00 91.62 446 PHE A CA 1
ATOM 3434 C C . PHE A 1 446 ? -5.555 -4.648 7.586 1.00 91.62 446 PHE A C 1
ATOM 3436 O O . PHE A 1 446 ? -6.003 -5.648 8.150 1.00 91.62 446 PHE A O 1
ATOM 3443 N N . LEU A 1 447 ? -5.325 -3.519 8.269 1.00 93.75 447 LEU A N 1
ATOM 3444 C CA . LEU A 1 447 ? -5.698 -3.356 9.681 1.00 93.75 447 LEU A CA 1
ATOM 3445 C C . LEU A 1 447 ? -7.224 -3.447 9.883 1.00 93.75 447 LEU A C 1
ATOM 3447 O O . LEU A 1 447 ? -7.684 -4.143 10.787 1.00 93.75 447 LEU A O 1
ATOM 3451 N N . GLY A 1 448 ? -8.012 -2.813 9.009 1.00 94.81 448 GLY A N 1
ATOM 3452 C CA . GLY A 1 448 ? -9.475 -2.906 9.003 1.00 94.81 448 GLY A CA 1
ATOM 3453 C C . GLY A 1 448 ? -9.976 -4.331 8.758 1.00 94.81 448 GLY A C 1
ATOM 3454 O O . GLY A 1 448 ? -10.811 -4.825 9.515 1.00 94.81 448 GLY A O 1
ATOM 3455 N N . GLN A 1 449 ? -9.413 -5.025 7.764 1.00 95.06 449 GLN A N 1
ATOM 3456 C CA . GLN A 1 449 ? -9.687 -6.444 7.498 1.00 95.06 449 GLN A CA 1
ATOM 3457 C C . GLN A 1 449 ? -9.329 -7.332 8.704 1.00 95.06 449 GLN A C 1
ATOM 3459 O O . GLN A 1 449 ? -10.113 -8.203 9.087 1.00 95.06 449 GLN A O 1
ATOM 3464 N N . THR A 1 450 ? -8.189 -7.072 9.356 1.00 95.69 450 THR A N 1
ATOM 3465 C CA . THR A 1 450 ? -7.758 -7.780 10.573 1.00 95.69 450 THR A CA 1
ATOM 3466 C C . THR A 1 450 ? -8.755 -7.569 11.715 1.00 95.69 450 THR A C 1
ATOM 3468 O O . THR A 1 450 ? -9.192 -8.540 12.333 1.00 95.69 450 THR A O 1
ATOM 3471 N N . P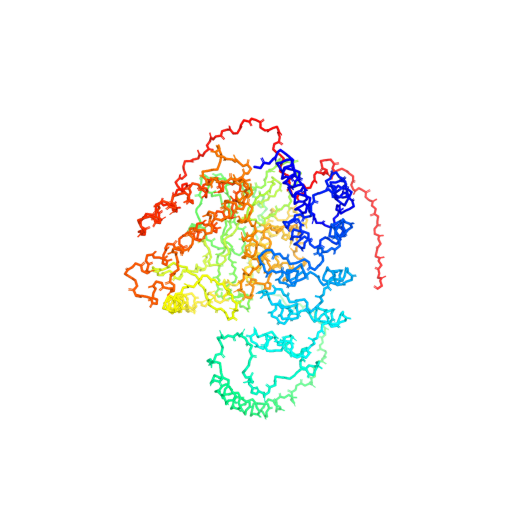HE A 1 451 ? -9.179 -6.324 11.966 1.00 97.44 451 PHE A N 1
ATOM 3472 C CA . PHE A 1 451 ? -10.180 -6.016 12.991 1.00 97.44 451 PHE A CA 1
ATOM 3473 C C . PHE A 1 451 ? -11.518 -6.702 12.706 1.00 97.44 451 PHE A C 1
ATOM 3475 O O . PHE A 1 451 ? -12.059 -7.361 13.589 1.00 97.44 451 PHE A O 1
ATOM 3482 N N . ALA A 1 452 ? -12.040 -6.587 11.482 1.00 97.25 452 ALA A N 1
ATOM 3483 C CA . ALA A 1 452 ? -13.319 -7.187 11.104 1.00 97.25 452 ALA A CA 1
ATOM 3484 C C . ALA A 1 452 ? -13.300 -8.725 11.204 1.00 97.25 452 ALA A C 1
ATOM 3486 O O . ALA A 1 452 ? -14.302 -9.324 11.584 1.00 97.25 452 ALA A O 1
ATOM 3487 N N . SER A 1 453 ? -12.150 -9.354 10.936 1.00 96.38 453 SER A N 1
ATOM 3488 C CA . SER A 1 453 ? -11.964 -10.806 11.074 1.00 96.38 453 SER A CA 1
ATOM 3489 C C . SER A 1 453 ? -11.867 -11.263 12.534 1.00 96.38 453 SER A C 1
ATOM 3491 O O . SER A 1 453 ? -12.342 -12.343 12.875 1.00 96.38 453 SER A O 1
ATOM 3493 N N . MET A 1 454 ? -11.253 -10.458 13.410 1.00 97.50 454 MET A N 1
ATOM 3494 C CA . MET A 1 454 ? -11.103 -10.777 14.837 1.00 97.50 454 MET A CA 1
ATOM 3495 C C . MET A 1 454 ? -12.347 -10.432 15.665 1.00 97.50 454 MET A C 1
ATOM 3497 O O . MET A 1 454 ? -12.643 -11.117 16.643 1.00 97.50 454 MET A O 1
ATOM 3501 N N . TYR A 1 455 ? -13.065 -9.373 15.284 1.00 98.06 455 TYR A N 1
ATOM 3502 C CA . TYR A 1 455 ? -14.154 -8.771 16.055 1.00 98.06 455 TYR A CA 1
ATOM 3503 C C . TYR A 1 455 ? -15.372 -8.417 15.173 1.00 98.06 455 TYR A C 1
ATOM 3505 O O . TYR A 1 455 ? -15.799 -7.259 15.168 1.00 98.06 455 TYR A O 1
ATOM 3513 N N . PRO A 1 456 ? -15.972 -9.381 14.443 1.00 97.19 456 PRO A N 1
ATOM 3514 C CA . PRO A 1 456 ? -17.072 -9.111 13.510 1.00 97.19 456 PRO A CA 1
ATOM 3515 C C . PRO A 1 456 ? -18.282 -8.445 14.185 1.00 97.19 456 PRO A C 1
ATOM 3517 O O . PRO A 1 456 ? -18.803 -7.458 13.674 1.00 97.19 456 PRO A O 1
ATOM 3520 N N . ASP A 1 457 ? -18.656 -8.878 15.395 1.00 96.88 457 ASP A N 1
ATOM 3521 C CA . ASP A 1 457 ? -19.753 -8.287 16.189 1.00 96.88 457 ASP A CA 1
ATOM 3522 C C . ASP A 1 457 ? -19.460 -6.861 16.712 1.00 96.88 457 ASP A C 1
ATOM 3524 O O . ASP A 1 457 ? -20.272 -6.266 17.424 1.00 96.88 457 ASP A O 1
ATOM 3528 N N . ARG A 1 458 ? -18.277 -6.311 16.412 1.00 97.62 458 ARG A N 1
ATOM 3529 C CA . ARG A 1 458 ? -17.836 -4.958 16.787 1.00 97.62 458 ARG A CA 1
ATOM 3530 C C . ARG A 1 458 ? -17.681 -4.039 15.569 1.00 97.62 458 ARG A C 1
ATOM 3532 O O . ARG A 1 458 ? -17.248 -2.899 15.729 1.00 97.62 458 ARG A O 1
ATOM 3539 N N . VAL A 1 459 ? -18.031 -4.505 14.368 1.00 96.88 459 VAL A N 1
ATOM 3540 C CA . VAL A 1 459 ? -17.996 -3.730 13.118 1.00 96.88 459 VAL A CA 1
ATOM 3541 C C . VAL A 1 459 ? -19.232 -2.829 13.016 1.00 96.88 459 VAL A C 1
ATOM 3543 O O . VAL A 1 459 ? -20.367 -3.295 13.057 1.00 96.88 459 VAL A O 1
ATOM 3546 N N . GLY A 1 460 ? -19.005 -1.521 12.895 1.00 94.12 460 GLY A N 1
ATOM 3547 C CA . GLY A 1 460 ? -20.012 -0.505 12.579 1.00 94.12 460 GLY A CA 1
ATOM 3548 C C . GLY A 1 460 ? -19.915 -0.080 11.114 1.00 94.12 460 GLY A C 1
ATOM 3549 O O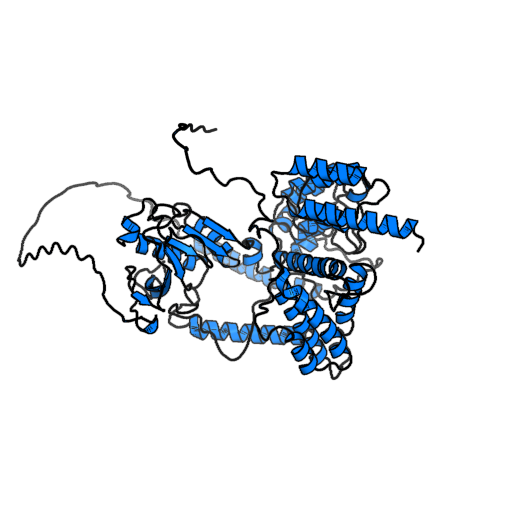 . GLY A 1 460 ? -19.907 -0.913 10.210 1.00 94.12 460 GLY A O 1
ATOM 3550 N N . ARG A 1 461 ? -19.827 1.229 10.848 1.00 90.44 461 ARG A N 1
ATOM 3551 C CA . ARG A 1 461 ? -19.611 1.741 9.486 1.00 90.44 461 ARG A CA 1
ATOM 3552 C C . ARG A 1 461 ? -18.137 1.608 9.110 1.00 90.44 461 ARG A C 1
ATOM 3554 O O . ARG A 1 461 ? -17.302 2.350 9.622 1.00 90.44 461 ARG A O 1
ATOM 3561 N N . PHE A 1 462 ? -17.826 0.669 8.225 1.00 90.81 462 PHE A N 1
ATOM 3562 C CA . PHE A 1 462 ? -16.471 0.424 7.734 1.00 90.81 462 PHE A CA 1
ATOM 3563 C C . PHE A 1 462 ? -16.304 0.892 6.288 1.00 90.81 462 PHE A C 1
ATOM 3565 O O . PHE A 1 462 ? -17.132 0.594 5.430 1.00 90.81 462 PHE A O 1
ATOM 3572 N N . ALA A 1 463 ? -15.186 1.561 6.028 1.00 91.50 463 ALA A N 1
ATOM 3573 C CA . ALA A 1 463 ? -14.621 1.777 4.708 1.00 91.50 463 ALA A CA 1
ATOM 3574 C C . ALA A 1 463 ? -13.148 1.339 4.721 1.00 91.50 463 ALA A C 1
ATOM 3576 O O . ALA A 1 463 ? -12.429 1.547 5.701 1.00 91.50 463 ALA A O 1
ATOM 3577 N N . ILE A 1 464 ? -12.691 0.738 3.629 1.00 90.06 464 ILE A N 1
ATOM 3578 C CA . ILE A 1 464 ? -11.279 0.440 3.393 1.00 90.06 464 ILE A CA 1
ATOM 3579 C C . ILE A 1 464 ? -10.938 0.850 1.963 1.00 90.06 464 ILE A C 1
ATOM 3581 O O . ILE A 1 464 ? -11.731 0.618 1.054 1.00 90.06 464 ILE A O 1
ATOM 3585 N N . ASP A 1 465 ? -9.803 1.519 1.794 1.00 85.06 465 ASP A N 1
ATOM 3586 C CA . ASP A 1 465 ? -9.416 2.207 0.559 1.00 85.06 465 ASP A CA 1
ATOM 3587 C C . ASP A 1 465 ? -7.938 1.916 0.246 1.00 85.06 465 ASP A C 1
ATOM 3589 O O . ASP A 1 465 ? -7.143 1.695 1.163 1.00 85.06 465 ASP A O 1
ATOM 3593 N N . GLY A 1 466 ? -7.568 1.825 -1.032 1.00 83.31 466 GLY A N 1
ATOM 3594 C CA . GLY A 1 466 ? -6.309 1.196 -1.456 1.00 83.31 466 GLY A CA 1
ATOM 3595 C C . GLY A 1 466 ? -6.150 -0.194 -0.824 1.00 83.31 466 GLY A C 1
ATOM 3596 O O . GLY A 1 466 ? -5.282 -0.393 0.027 1.00 83.31 466 GLY A O 1
ATOM 3597 N N . VAL A 1 467 ? -7.071 -1.110 -1.148 1.00 88.50 467 VAL A N 1
ATOM 3598 C CA . VAL A 1 467 ? -7.230 -2.387 -0.437 1.00 88.50 467 VAL A CA 1
ATOM 3599 C C . VAL A 1 467 ? -6.059 -3.330 -0.711 1.00 88.50 467 VAL A C 1
ATOM 3601 O O . VAL A 1 467 ? -5.866 -3.788 -1.831 1.00 88.50 467 VAL A O 1
ATOM 3604 N N . VAL A 1 468 ? -5.314 -3.639 0.347 1.00 83.94 468 VAL A N 1
ATOM 3605 C CA . VAL A 1 468 ? -4.200 -4.592 0.362 1.00 83.94 468 VAL A CA 1
ATOM 3606 C C . VAL A 1 468 ? -4.741 -6.021 0.414 1.00 83.94 468 VAL A C 1
ATOM 3608 O O . VAL A 1 468 ? -5.555 -6.334 1.291 1.00 83.94 468 VAL A O 1
ATOM 3611 N N . ASP A 1 469 ? -4.247 -6.888 -0.474 1.00 83.44 469 ASP A N 1
ATOM 3612 C CA . ASP A 1 469 ? -4.486 -8.335 -0.427 1.00 83.44 469 ASP A CA 1
ATOM 3613 C C . ASP A 1 469 ? -3.802 -8.946 0.819 1.00 83.44 469 ASP A C 1
ATOM 3615 O O . ASP A 1 469 ? -2.578 -8.832 0.967 1.00 83.44 469 ASP A O 1
ATOM 3619 N N . PRO A 1 470 ? -4.552 -9.582 1.744 1.00 81.94 470 PRO A N 1
ATOM 3620 C CA . PRO A 1 470 ? -3.975 -10.166 2.952 1.00 81.94 470 PRO A CA 1
ATOM 3621 C C . PRO A 1 470 ? -2.970 -11.287 2.682 1.00 81.94 470 PRO A C 1
ATOM 3623 O O . PRO A 1 470 ? -1.969 -11.378 3.394 1.00 81.94 470 PRO A O 1
ATOM 3626 N N . ASP A 1 471 ? -3.219 -12.139 1.688 1.00 79.62 471 ASP A N 1
ATOM 3627 C CA . ASP A 1 471 ? -2.384 -13.303 1.405 1.00 79.62 471 ASP A CA 1
ATOM 3628 C C . ASP A 1 471 ? -1.084 -12.878 0.716 1.00 79.62 471 ASP A C 1
ATOM 3630 O O . ASP A 1 471 ? -0.020 -13.332 1.140 1.00 79.62 471 ASP A O 1
ATOM 3634 N N . ASP A 1 472 ? -1.113 -11.965 -0.264 1.00 73.12 472 ASP A N 1
ATOM 3635 C CA . ASP A 1 472 ? 0.114 -11.452 -0.891 1.00 73.12 472 ASP A CA 1
ATOM 3636 C C . ASP A 1 472 ? 0.967 -10.661 0.117 1.00 73.12 472 ASP A C 1
ATOM 3638 O O . ASP A 1 472 ? 2.171 -10.910 0.244 1.00 73.12 472 ASP A O 1
ATOM 3642 N N . TYR A 1 473 ? 0.343 -9.805 0.935 1.00 77.50 473 TYR A N 1
ATOM 3643 C CA . TYR A 1 473 ? 1.032 -9.028 1.971 1.00 77.50 473 TYR A CA 1
ATOM 3644 C C . TYR A 1 473 ? 1.637 -9.913 3.076 1.00 77.50 473 TYR A C 1
ATOM 3646 O O . TYR A 1 473 ? 2.803 -9.750 3.456 1.00 77.50 473 TYR A O 1
ATOM 3654 N N . ILE A 1 474 ? 0.906 -10.925 3.564 1.00 74.56 474 ILE A N 1
ATOM 3655 C CA . ILE A 1 474 ? 1.454 -11.914 4.509 1.00 74.56 474 ILE A CA 1
ATOM 3656 C C . ILE A 1 474 ? 2.537 -12.765 3.828 1.00 74.56 474 ILE A C 1
ATOM 3658 O O . ILE A 1 474 ? 3.567 -13.059 4.458 1.00 74.56 474 ILE A O 1
ATOM 3662 N N . SER A 1 475 ? 2.380 -13.112 2.543 1.00 69.25 475 SER A N 1
ATOM 3663 C CA . SER A 1 475 ? 3.420 -13.768 1.738 1.00 69.25 475 SER A CA 1
ATOM 3664 C C . SER A 1 475 ? 4.647 -12.877 1.529 1.00 69.25 475 SER A C 1
ATOM 3666 O O . SER A 1 475 ? 5.738 -13.413 1.333 1.00 69.25 475 SER A O 1
ATOM 3668 N N . GLY A 1 476 ? 4.500 -11.554 1.680 1.00 63.72 476 GLY A N 1
ATOM 3669 C CA . GLY A 1 476 ? 5.534 -10.538 1.492 1.00 63.72 476 GLY A CA 1
ATOM 3670 C C . GLY A 1 476 ? 6.266 -10.720 0.174 1.00 63.72 476 GLY A C 1
ATOM 3671 O O . GLY A 1 476 ? 7.500 -10.762 0.170 1.00 63.72 476 GLY A O 1
ATOM 3672 N N . ALA A 1 477 ? 5.491 -10.951 -0.882 1.00 57.88 477 ALA A N 1
ATOM 3673 C CA . ALA A 1 477 ? 5.949 -10.951 -2.257 1.00 57.88 477 ALA A CA 1
ATOM 3674 C C . ALA A 1 477 ? 5.554 -9.638 -2.955 1.00 57.88 477 ALA A C 1
ATOM 3676 O O . ALA A 1 477 ? 6.339 -9.170 -3.776 1.00 57.88 477 ALA A O 1
ATOM 3677 N N . GLU A 1 478 ? 4.410 -9.043 -2.569 1.00 62.38 478 GLU A N 1
ATOM 3678 C CA . GLU A 1 478 ? 3.910 -7.739 -3.049 1.00 62.38 478 GLU A CA 1
ATOM 3679 C C . GLU A 1 478 ? 3.898 -7.700 -4.594 1.00 62.38 478 GLU A C 1
ATOM 3681 O O . GLU A 1 478 ? 4.304 -6.736 -5.239 1.00 62.38 478 GLU A O 1
ATOM 3686 N N . LEU A 1 479 ? 3.485 -8.824 -5.195 1.00 62.94 479 LEU A N 1
ATOM 3687 C CA . LEU A 1 479 ? 3.512 -9.060 -6.640 1.00 62.94 479 LEU A CA 1
ATOM 3688 C C . LEU A 1 479 ? 2.418 -8.275 -7.349 1.00 62.94 479 LEU A C 1
ATOM 3690 O O . LEU A 1 479 ? 2.641 -7.766 -8.447 1.00 62.94 479 LEU A O 1
ATOM 3694 N N . ASP A 1 480 ? 1.243 -8.201 -6.730 1.00 65.50 480 ASP A N 1
ATOM 3695 C CA . ASP A 1 480 ? 0.078 -7.600 -7.368 1.00 65.50 480 ASP A CA 1
ATOM 3696 C C . ASP A 1 480 ? 0.214 -6.065 -7.376 1.00 65.50 480 ASP A C 1
ATOM 3698 O O . ASP A 1 480 ? -0.088 -5.436 -8.390 1.00 65.50 480 ASP A O 1
ATOM 3702 N N . ASP A 1 481 ? 0.837 -5.485 -6.339 1.00 66.12 481 ASP A N 1
ATOM 3703 C CA . ASP A 1 481 ? 1.329 -4.097 -6.322 1.00 66.12 481 ASP A CA 1
ATOM 3704 C C . ASP A 1 481 ? 2.257 -3.808 -7.520 1.00 66.12 481 ASP A C 1
ATOM 3706 O O . ASP A 1 481 ? 2.070 -2.812 -8.218 1.00 66.12 481 ASP A O 1
ATOM 3710 N N . ILE A 1 482 ? 3.234 -4.684 -7.802 1.00 65.62 482 ILE A N 1
ATOM 3711 C CA . ILE A 1 482 ? 4.186 -4.507 -8.918 1.00 65.62 482 ILE A CA 1
ATOM 3712 C C . ILE A 1 482 ? 3.467 -4.537 -10.276 1.00 65.62 482 ILE A C 1
ATOM 3714 O O . ILE A 1 482 ? 3.758 -3.712 -11.144 1.00 65.62 482 ILE A O 1
ATOM 3718 N N . TYR A 1 483 ? 2.521 -5.461 -10.477 1.00 65.19 483 TYR A N 1
ATOM 3719 C CA . TYR A 1 483 ? 1.770 -5.547 -11.736 1.00 65.19 483 TYR A CA 1
ATOM 3720 C C . TYR A 1 483 ? 0.824 -4.356 -11.952 1.00 65.19 483 TYR A C 1
ATOM 3722 O O . TYR A 1 483 ? 0.618 -3.940 -13.095 1.00 65.19 483 TYR A O 1
ATOM 3730 N N . LEU A 1 484 ? 0.281 -3.783 -10.874 1.00 69.88 484 LEU A N 1
ATOM 3731 C CA . LEU A 1 484 ? -0.516 -2.556 -10.924 1.00 69.88 484 LEU A CA 1
ATOM 3732 C C . LEU A 1 484 ? 0.362 -1.313 -11.161 1.00 69.88 484 LEU A C 1
ATOM 3734 O O . LEU A 1 484 ? -0.027 -0.440 -11.937 1.00 69.88 484 LEU A O 1
ATOM 3738 N N . GLU A 1 485 ? 1.562 -1.247 -10.573 1.00 74.38 485 GLU A N 1
ATOM 3739 C CA . GLU A 1 485 ? 2.533 -0.163 -10.795 1.00 74.38 485 GLU A CA 1
ATOM 3740 C C . GLU A 1 485 ? 2.978 -0.101 -12.271 1.00 74.38 485 GLU A C 1
ATOM 3742 O O . GLU A 1 485 ? 2.931 0.972 -12.880 1.00 74.38 485 GLU A O 1
ATOM 3747 N N . ASP A 1 486 ? 3.296 -1.251 -12.884 1.00 72.12 486 ASP A N 1
ATOM 3748 C CA . ASP A 1 486 ? 3.590 -1.369 -14.325 1.00 72.12 486 ASP A CA 1
ATOM 3749 C C . ASP A 1 486 ? 2.434 -0.821 -15.190 1.00 72.12 486 ASP A C 1
ATOM 3751 O O . ASP A 1 486 ? 2.673 -0.098 -16.158 1.00 72.12 486 ASP A O 1
ATOM 3755 N N . ALA A 1 487 ? 1.175 -1.118 -14.838 1.00 73.06 487 ALA A N 1
ATOM 3756 C CA . ALA A 1 487 ? -0.001 -0.646 -15.576 1.00 73.06 487 ALA A CA 1
ATOM 3757 C C . ALA A 1 487 ? -0.230 0.873 -15.435 1.00 73.06 487 ALA A C 1
ATOM 3759 O O . ALA A 1 487 ? -0.615 1.537 -16.403 1.00 73.06 487 ALA A O 1
ATOM 3760 N N . VAL A 1 488 ? 0.051 1.447 -14.259 1.00 79.62 488 VAL A N 1
ATOM 3761 C CA . VAL A 1 488 ? 0.029 2.904 -14.056 1.00 79.62 488 VAL A CA 1
ATOM 3762 C C . VAL A 1 488 ? 1.115 3.574 -14.899 1.00 79.62 488 VAL A C 1
ATOM 3764 O O . VAL A 1 488 ? 0.821 4.553 -15.587 1.00 79.62 488 VAL A O 1
ATOM 3767 N N . ILE A 1 489 ? 2.338 3.038 -14.925 1.00 83.50 489 ILE A N 1
ATOM 3768 C CA . ILE A 1 489 ? 3.422 3.574 -15.764 1.00 83.50 489 ILE A CA 1
ATOM 3769 C C . ILE A 1 489 ? 3.134 3.399 -17.262 1.00 83.50 489 ILE A C 1
ATOM 3771 O O . ILE A 1 489 ? 3.412 4.317 -18.031 1.00 83.50 489 ILE A O 1
ATOM 3775 N N . ASP A 1 490 ? 2.481 2.316 -17.691 1.00 79.56 490 ASP A N 1
ATOM 3776 C CA . ASP A 1 490 ? 2.036 2.164 -19.084 1.00 79.56 490 ASP A CA 1
ATOM 3777 C C . ASP A 1 490 ? 1.087 3.305 -19.520 1.00 79.56 490 ASP A C 1
ATOM 3779 O O . ASP A 1 490 ? 1.143 3.760 -20.666 1.00 79.56 490 ASP A O 1
ATOM 3783 N N . SER A 1 491 ? 0.275 3.844 -18.598 1.00 83.25 491 SER A N 1
ATOM 3784 C CA . SER A 1 491 ? -0.607 4.989 -18.878 1.00 83.25 491 SER A CA 1
ATOM 3785 C C . SER A 1 491 ? 0.136 6.320 -19.075 1.00 83.25 491 SER A C 1
ATOM 3787 O O . SER A 1 491 ? -0.356 7.184 -19.807 1.00 83.25 491 SER A O 1
ATOM 3789 N N . PHE A 1 492 ? 1.339 6.494 -18.502 1.00 88.62 492 PHE A N 1
ATOM 3790 C CA . PHE A 1 492 ? 2.150 7.706 -18.696 1.00 88.62 492 PHE A CA 1
ATOM 3791 C C . PHE A 1 492 ? 2.469 7.934 -20.177 1.00 88.62 492 PHE A C 1
ATOM 3793 O O . PHE A 1 492 ? 2.402 9.069 -20.647 1.00 88.62 492 PHE A O 1
ATOM 3800 N N . PHE A 1 493 ? 2.753 6.873 -20.939 1.00 89.38 493 PHE A N 1
ATOM 3801 C CA . PHE A 1 493 ? 3.064 6.987 -22.367 1.00 89.38 493 PHE A CA 1
ATOM 3802 C C . PHE A 1 493 ? 1.862 7.498 -23.175 1.00 89.38 493 PHE A C 1
ATOM 3804 O O . PHE A 1 493 ? 2.018 8.373 -24.028 1.00 89.38 493 PHE A O 1
ATOM 3811 N N . THR A 1 494 ? 0.655 7.018 -22.862 1.00 82.62 494 THR A N 1
ATOM 3812 C CA . THR A 1 494 ? -0.601 7.477 -23.477 1.00 82.62 494 THR A CA 1
ATOM 3813 C C . THR A 1 494 ? -0.925 8.919 -23.085 1.00 82.62 494 THR A C 1
ATOM 3815 O O . THR A 1 494 ? -1.172 9.747 -23.962 1.00 82.62 494 THR A O 1
ATOM 3818 N N . TYR A 1 495 ? -0.862 9.273 -21.797 1.00 84.00 495 TYR A N 1
ATOM 3819 C CA . TYR A 1 495 ? -1.143 10.645 -21.360 1.00 84.00 495 TYR A CA 1
ATOM 3820 C C . TYR A 1 495 ? -0.099 11.651 -21.859 1.00 84.00 495 TYR A C 1
ATOM 3822 O O . TYR A 1 495 ? -0.472 12.742 -22.283 1.00 84.00 495 TYR A O 1
ATOM 3830 N N . CYS A 1 496 ? 1.187 11.289 -21.885 1.00 86.94 496 CYS A N 1
ATOM 3831 C CA . CYS A 1 496 ? 2.238 12.125 -22.465 1.00 86.94 496 CYS A CA 1
ATOM 3832 C C . CYS A 1 496 ? 2.030 12.329 -23.976 1.00 86.94 496 CYS A C 1
ATOM 3834 O O . CYS A 1 496 ? 2.214 13.443 -24.464 1.00 86.94 496 CYS A O 1
ATOM 3836 N N . HIS A 1 497 ? 1.585 11.297 -24.708 1.00 87.75 497 HIS A N 1
ATOM 3837 C CA . HIS A 1 497 ? 1.234 11.425 -26.124 1.00 87.75 497 HIS A CA 1
ATOM 3838 C C . HIS A 1 497 ? 0.061 12.398 -26.333 1.00 87.75 497 HIS A C 1
ATOM 3840 O O . HIS A 1 497 ? 0.193 13.365 -27.083 1.00 87.75 497 HIS A O 1
ATOM 3846 N N . LEU A 1 498 ? -1.046 12.202 -25.607 1.00 83.00 498 LEU A N 1
ATOM 3847 C CA . LEU A 1 498 ? -2.242 13.055 -25.669 1.00 83.00 498 LEU A CA 1
ATOM 3848 C C . LEU A 1 498 ? -1.978 14.514 -25.259 1.00 83.00 498 LEU A C 1
ATOM 3850 O O . LEU A 1 498 ? -2.583 15.434 -25.808 1.00 83.00 498 LEU A O 1
ATOM 3854 N N . ALA A 1 499 ? -1.066 14.736 -24.311 1.00 87.50 499 ALA A N 1
ATOM 3855 C CA . ALA A 1 499 ? -0.638 16.059 -23.857 1.00 87.50 499 ALA A CA 1
ATOM 3856 C C . ALA A 1 499 ? 0.169 16.835 -24.922 1.00 87.50 499 ALA A C 1
ATOM 3858 O O . ALA A 1 499 ? 0.171 18.073 -24.935 1.00 87.50 499 ALA A O 1
ATOM 3859 N N . GLY A 1 500 ? 0.845 16.120 -25.827 1.00 89.19 500 GLY A N 1
ATOM 3860 C CA . GLY A 1 500 ? 1.665 16.702 -26.885 1.00 89.19 500 GLY A CA 1
ATOM 3861 C C . GLY A 1 500 ? 2.910 17.447 -26.381 1.00 89.19 500 GLY A C 1
ATOM 3862 O O . GLY A 1 500 ? 3.161 17.594 -25.183 1.00 89.19 500 GLY A O 1
ATOM 3863 N N . THR A 1 501 ? 3.672 18.007 -27.323 1.00 92.88 501 THR A N 1
ATOM 3864 C CA . THR A 1 501 ? 4.881 18.815 -27.052 1.00 92.88 501 THR A CA 1
ATOM 3865 C C . THR A 1 501 ? 4.626 20.103 -26.259 1.00 92.88 501 THR A C 1
ATOM 3867 O O . THR A 1 501 ? 5.574 20.770 -25.856 1.00 92.88 501 THR A O 1
ATOM 3870 N N . SER A 1 502 ? 3.362 20.483 -26.057 1.00 88.06 502 SER A N 1
ATOM 3871 C CA . SER A 1 502 ? 2.949 21.648 -25.269 1.00 88.06 502 SER A CA 1
ATOM 3872 C C . SER A 1 502 ? 2.807 21.380 -23.771 1.00 88.06 502 SER A C 1
ATOM 3874 O O . SER A 1 502 ? 2.795 22.341 -23.006 1.00 88.06 502 SER A O 1
ATOM 3876 N N . LEU A 1 503 ? 2.630 20.118 -23.358 1.00 88.00 503 LEU A N 1
ATOM 3877 C CA . LEU A 1 503 ? 2.302 19.752 -21.971 1.00 88.00 503 LEU A CA 1
ATOM 3878 C C . LEU A 1 503 ? 3.055 18.511 -21.448 1.00 88.00 503 LEU A C 1
ATOM 3880 O O . LEU A 1 503 ? 2.977 18.238 -20.253 1.00 88.00 503 LEU A O 1
ATOM 3884 N N . CYS A 1 504 ? 3.801 17.783 -22.288 1.00 93.81 504 CYS A N 1
ATOM 3885 C CA . CYS A 1 504 ? 4.743 16.752 -21.846 1.00 93.81 504 CYS A CA 1
ATOM 3886 C C . CYS A 1 504 ? 6.154 16.998 -22.409 1.00 93.81 504 CYS A C 1
ATOM 3888 O O . CYS A 1 504 ? 6.394 16.796 -23.600 1.00 93.81 504 CYS A O 1
ATOM 3890 N N . ASP A 1 505 ? 7.112 17.347 -21.543 1.00 96.44 505 ASP A N 1
ATOM 3891 C CA . ASP A 1 505 ? 8.532 17.535 -21.906 1.00 96.44 505 ASP A CA 1
ATOM 3892 C C . ASP A 1 505 ? 9.159 16.277 -22.541 1.00 96.44 505 ASP A C 1
ATOM 3894 O O . ASP A 1 505 ? 10.066 16.352 -23.375 1.00 96.44 505 ASP A O 1
ATOM 3898 N N . PHE A 1 506 ? 8.657 15.099 -22.159 1.00 97.12 506 PHE A N 1
ATOM 3899 C CA . PHE A 1 506 ? 9.134 13.804 -22.637 1.00 97.12 506 PHE A CA 1
ATOM 3900 C C . PHE A 1 506 ? 8.453 13.332 -23.938 1.00 97.12 506 PHE A C 1
ATOM 3902 O O . PHE A 1 506 ? 8.792 12.262 -24.452 1.00 97.12 506 PHE A O 1
ATOM 3909 N N . TYR A 1 507 ? 7.551 14.131 -24.526 1.00 97.06 507 TYR A N 1
ATOM 3910 C CA . TYR A 1 507 ? 6.901 13.798 -25.797 1.00 97.06 507 TYR A CA 1
ATOM 3911 C C . TYR A 1 507 ? 7.932 13.502 -26.900 1.00 97.06 507 TYR A C 1
ATOM 3913 O O . TYR A 1 507 ? 8.923 14.217 -27.066 1.00 97.06 507 TYR A O 1
ATOM 3921 N N . THR A 1 508 ? 7.672 12.471 -27.702 1.00 95.69 508 THR A N 1
ATOM 3922 C CA . THR A 1 508 ? 8.400 12.183 -28.942 1.00 95.69 508 THR A CA 1
ATOM 3923 C C . THR A 1 508 ? 7.504 11.436 -29.936 1.00 95.69 508 THR A C 1
ATOM 3925 O O . THR A 1 508 ? 6.458 10.907 -29.565 1.00 95.69 508 THR A O 1
ATOM 3928 N N . GLY A 1 509 ? 7.921 11.387 -31.202 1.00 92.00 509 GLY A N 1
ATOM 3929 C CA . GLY A 1 509 ? 7.283 10.578 -32.240 1.00 92.00 509 GLY A CA 1
ATOM 3930 C C . GLY A 1 509 ? 5.838 10.961 -32.576 1.00 92.00 509 GLY A C 1
ATOM 3931 O O . GLY A 1 509 ? 5.466 12.138 -32.569 1.00 92.00 509 GLY A O 1
ATOM 3932 N N . ASN A 1 510 ? 5.046 9.952 -32.944 1.00 85.06 510 ASN A N 1
ATOM 3933 C CA . ASN A 1 510 ? 3.654 10.071 -33.393 1.00 85.06 510 ASN A CA 1
ATOM 3934 C C . ASN A 1 510 ? 2.726 9.060 -32.689 1.00 85.06 510 ASN A C 1
ATOM 3936 O O . ASN A 1 510 ? 1.622 8.822 -33.171 1.00 85.06 510 ASN A O 1
ATOM 3940 N N . SER A 1 511 ? 3.181 8.435 -31.601 1.00 80.50 511 SER A N 1
ATOM 3941 C CA . SER A 1 511 ? 2.443 7.426 -30.837 1.00 80.50 511 SER A CA 1
ATOM 3942 C C . SER A 1 511 ? 2.916 7.378 -29.380 1.00 80.50 511 SER A C 1
ATOM 3944 O O . SER A 1 511 ? 4.009 7.848 -29.057 1.00 80.50 511 SER A O 1
ATOM 3946 N N . SER A 1 512 ? 2.130 6.755 -28.501 1.00 76.75 512 SER A N 1
ATOM 3947 C CA . SER A 1 512 ? 2.568 6.396 -27.145 1.00 76.75 512 SER A CA 1
ATOM 3948 C C . SER A 1 512 ? 3.749 5.414 -27.157 1.00 76.75 512 SER A C 1
ATOM 3950 O O . SER A 1 512 ? 4.646 5.527 -26.324 1.00 76.75 512 SER A O 1
ATOM 3952 N N . GLU A 1 513 ? 3.820 4.511 -28.141 1.00 81.50 513 GLU A N 1
ATOM 3953 C CA . GLU A 1 513 ? 4.915 3.541 -28.280 1.00 81.50 513 GLU A CA 1
ATOM 3954 C C . GLU A 1 513 ? 6.271 4.209 -28.575 1.00 81.50 513 GLU A C 1
ATOM 3956 O O . GLU A 1 513 ? 7.304 3.744 -28.100 1.00 81.50 513 GLU A O 1
ATOM 3961 N N . ASP A 1 514 ? 6.301 5.336 -29.295 1.00 82.75 514 ASP A N 1
ATOM 3962 C CA . ASP A 1 514 ? 7.538 6.113 -29.486 1.00 82.75 514 ASP A CA 1
ATOM 3963 C C . ASP A 1 514 ? 8.083 6.646 -28.143 1.00 82.75 514 ASP A C 1
ATOM 3965 O O . ASP A 1 514 ? 9.296 6.685 -27.916 1.00 82.75 514 ASP A O 1
ATOM 3969 N N . ILE A 1 515 ? 7.182 7.030 -27.232 1.00 87.50 515 ILE A N 1
ATOM 3970 C CA . ILE A 1 515 ? 7.504 7.544 -25.893 1.00 87.50 515 ILE A CA 1
ATOM 3971 C C . ILE A 1 515 ? 7.899 6.389 -24.959 1.00 87.50 515 ILE A C 1
ATOM 3973 O O . ILE A 1 515 ? 8.867 6.518 -24.206 1.00 87.50 515 ILE A O 1
ATOM 3977 N N . ARG A 1 516 ? 7.227 5.233 -25.065 1.00 88.44 516 ARG A N 1
ATOM 3978 C CA . ARG A 1 516 ? 7.597 3.985 -24.375 1.00 88.44 516 ARG A CA 1
ATOM 3979 C C . ARG A 1 516 ? 9.004 3.528 -24.772 1.00 88.44 516 ARG A C 1
ATOM 3981 O O . ARG A 1 516 ? 9.841 3.317 -23.898 1.00 88.44 516 ARG A O 1
ATOM 3988 N N . HIS A 1 517 ? 9.324 3.493 -26.067 1.00 85.94 517 HIS A N 1
ATOM 3989 C CA . HIS A 1 517 ? 10.682 3.203 -26.539 1.00 85.94 517 HIS A CA 1
ATOM 3990 C C . HIS A 1 517 ? 11.712 4.219 -26.019 1.00 85.94 517 HIS A C 1
ATOM 3992 O O . HIS A 1 517 ? 12.807 3.828 -25.615 1.00 85.94 517 HIS A O 1
ATOM 3998 N N . ARG A 1 518 ? 11.398 5.524 -25.999 1.00 92.94 518 ARG A N 1
ATOM 3999 C CA . ARG A 1 518 ? 12.290 6.554 -25.426 1.00 92.94 518 ARG A CA 1
ATOM 4000 C C . ARG A 1 518 ? 12.583 6.285 -23.945 1.00 92.94 518 ARG A C 1
ATOM 4002 O O . ARG A 1 518 ? 13.738 6.341 -23.538 1.00 92.94 518 ARG A O 1
ATOM 4009 N N . PHE A 1 519 ? 11.561 5.929 -23.168 1.00 92.69 519 PHE A N 1
ATOM 4010 C CA . PHE A 1 519 ? 11.691 5.541 -21.762 1.00 92.69 519 PHE A CA 1
ATOM 4011 C C . PHE A 1 519 ? 12.536 4.270 -21.581 1.00 92.69 519 PHE A C 1
ATOM 4013 O O . PHE A 1 519 ? 13.479 4.270 -20.793 1.00 92.69 519 PHE A O 1
ATOM 4020 N N . GLU A 1 520 ? 12.268 3.206 -22.341 1.00 86.56 520 GLU A N 1
ATOM 4021 C CA . GLU A 1 520 ? 13.018 1.944 -22.248 1.00 86.56 520 GLU A CA 1
ATOM 4022 C C . GLU A 1 520 ? 14.511 2.128 -22.603 1.00 86.56 520 GLU A C 1
ATOM 4024 O O . GLU A 1 520 ? 15.383 1.531 -21.963 1.00 86.56 520 GLU A O 1
ATOM 4029 N N . ASN A 1 521 ? 14.833 3.035 -23.535 1.00 86.50 521 ASN A N 1
ATOM 4030 C CA . ASN A 1 521 ? 16.213 3.382 -23.896 1.00 86.50 521 ASN A CA 1
ATOM 4031 C C . ASN A 1 521 ? 17.038 3.987 -22.737 1.00 86.50 521 ASN A C 1
ATOM 4033 O O . ASN A 1 521 ? 18.260 3.821 -22.733 1.00 86.50 521 ASN A O 1
ATOM 4037 N N . ILE A 1 522 ? 16.414 4.623 -21.732 1.00 88.56 522 ILE A N 1
ATOM 4038 C CA . ILE A 1 522 ? 17.110 5.164 -20.541 1.00 88.56 522 ILE A CA 1
ATOM 4039 C C . ILE A 1 522 ? 17.796 4.041 -19.742 1.00 88.56 522 ILE A C 1
ATOM 4041 O O . ILE A 1 522 ? 18.847 4.254 -19.136 1.00 88.56 522 ILE A O 1
ATOM 4045 N N . PHE A 1 523 ? 17.247 2.823 -19.772 1.00 86.19 523 PHE A N 1
ATOM 4046 C CA . PHE A 1 523 ? 17.750 1.688 -18.994 1.00 86.19 523 PHE A CA 1
ATOM 4047 C C . PHE A 1 523 ? 18.832 0.866 -19.707 1.00 86.19 523 PHE A C 1
ATOM 4049 O O . PHE A 1 523 ? 19.600 0.174 -19.039 1.00 86.19 523 PHE A O 1
ATOM 4056 N N . LEU A 1 524 ? 18.952 0.961 -21.037 1.00 85.38 524 LEU A N 1
ATOM 4057 C CA . LEU A 1 524 ? 19.959 0.222 -21.814 1.00 85.38 524 LEU A CA 1
ATOM 4058 C C . LEU A 1 524 ? 21.419 0.447 -21.359 1.00 85.38 524 LEU A C 1
ATOM 4060 O O . LEU A 1 524 ? 22.143 -0.544 -21.237 1.00 85.38 524 LEU A O 1
ATOM 4064 N N . PRO A 1 525 ? 21.893 1.680 -21.066 1.00 83.31 525 PRO A N 1
ATOM 4065 C CA . PRO A 1 525 ? 23.246 1.885 -20.539 1.00 83.31 525 PRO A CA 1
ATOM 4066 C C . PRO A 1 525 ? 23.402 1.503 -19.056 1.00 83.31 525 PRO A C 1
ATOM 4068 O O . PRO A 1 525 ? 24.519 1.540 -18.541 1.00 83.31 525 PRO A O 1
ATOM 4071 N N . LEU A 1 526 ? 22.318 1.143 -18.356 1.00 86.06 526 LEU A N 1
ATOM 4072 C CA . LEU A 1 526 ? 22.292 0.962 -16.902 1.00 86.06 526 LEU A CA 1
ATOM 4073 C C . LEU A 1 526 ? 22.400 -0.506 -16.440 1.00 86.06 526 LEU A C 1
ATOM 4075 O O . LEU A 1 526 ? 21.963 -0.850 -15.344 1.00 86.06 526 LEU A O 1
ATOM 4079 N N . ASN A 1 527 ? 23.003 -1.392 -17.240 1.00 84.50 527 ASN A N 1
ATOM 4080 C CA . ASN A 1 527 ? 23.200 -2.794 -16.853 1.00 84.50 527 ASN A CA 1
ATOM 4081 C C . ASN A 1 527 ? 24.324 -2.948 -15.801 1.00 84.50 527 ASN A C 1
ATOM 4083 O O . ASN A 1 527 ? 25.509 -3.054 -16.136 1.00 84.50 527 ASN A O 1
ATOM 4087 N N . ALA A 1 528 ? 23.934 -2.974 -14.522 1.00 81.81 528 ALA A N 1
ATOM 4088 C CA . ALA A 1 528 ? 24.840 -3.074 -13.379 1.00 81.81 528 ALA A CA 1
ATOM 4089 C C . ALA A 1 528 ? 25.636 -4.391 -13.353 1.00 81.81 528 ALA A C 1
ATOM 4091 O O . ALA A 1 528 ? 26.867 -4.345 -13.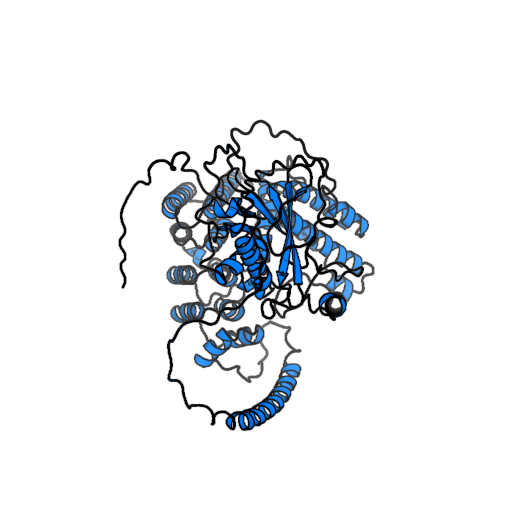315 1.00 81.81 528 ALA A O 1
ATOM 4092 N N . SER A 1 529 ? 24.980 -5.557 -13.428 1.00 77.94 529 SER A N 1
ATOM 4093 C CA . SER A 1 529 ? 25.670 -6.860 -13.445 1.00 77.94 529 SER A CA 1
ATOM 4094 C C . SER A 1 529 ? 26.697 -6.980 -14.569 1.00 77.94 529 SER A C 1
ATOM 4096 O O . SER A 1 529 ? 27.797 -7.483 -14.337 1.00 77.94 529 SER A O 1
ATOM 4098 N N . TYR A 1 530 ? 26.398 -6.479 -15.772 1.00 82.12 530 TYR A N 1
ATOM 4099 C CA . TYR A 1 530 ? 27.368 -6.471 -16.866 1.00 82.12 530 TYR A CA 1
ATOM 4100 C C . TYR A 1 530 ? 28.563 -5.557 -16.560 1.00 82.12 530 TYR A C 1
ATOM 4102 O O . TYR A 1 530 ? 29.709 -5.973 -16.737 1.00 82.12 530 TYR A O 1
ATOM 4110 N N . ALA A 1 531 ? 28.325 -4.347 -16.044 1.00 84.56 531 ALA A N 1
ATOM 4111 C CA . ALA A 1 531 ? 29.392 -3.420 -15.665 1.00 84.56 531 ALA A CA 1
ATOM 4112 C C . ALA A 1 531 ? 30.324 -4.006 -14.584 1.00 84.56 531 ALA A C 1
ATOM 4114 O O . ALA A 1 531 ? 31.548 -3.895 -14.703 1.00 84.56 531 ALA A O 1
ATOM 4115 N N . PHE A 1 532 ? 29.776 -4.693 -13.573 1.00 83.00 532 PHE A N 1
ATOM 4116 C CA . PHE A 1 532 ? 30.570 -5.412 -12.570 1.00 83.00 532 PHE A CA 1
ATOM 4117 C C . PHE A 1 532 ? 31.321 -6.610 -13.167 1.00 83.00 532 PHE A C 1
ATOM 4119 O O . PHE A 1 532 ? 32.525 -6.741 -12.945 1.00 83.00 532 PHE A O 1
ATOM 4126 N N . ALA A 1 533 ? 30.672 -7.437 -13.993 1.00 82.94 533 ALA A N 1
ATOM 4127 C CA . ALA A 1 533 ? 31.313 -8.576 -14.658 1.00 82.94 533 ALA A CA 1
ATOM 4128 C C . ALA A 1 533 ? 32.473 -8.163 -15.588 1.00 82.94 533 ALA A C 1
ATOM 4130 O O . ALA A 1 533 ? 33.431 -8.919 -15.761 1.00 82.94 533 ALA A O 1
ATOM 4131 N N . GLN A 1 534 ? 32.417 -6.955 -16.161 1.00 88.81 534 GLN A N 1
ATOM 4132 C CA . GLN A 1 534 ? 33.490 -6.361 -16.966 1.00 88.81 534 GLN A CA 1
ATOM 4133 C C . GLN A 1 534 ? 34.487 -5.504 -16.154 1.00 88.81 534 GLN A C 1
ATOM 4135 O O . GLN A 1 534 ? 35.389 -4.910 -16.743 1.00 88.81 534 GLN A O 1
ATOM 4140 N N . ASN A 1 535 ? 34.371 -5.451 -14.820 1.00 90.19 535 ASN A N 1
ATOM 4141 C CA . ASN A 1 535 ? 35.203 -4.640 -13.915 1.00 90.19 535 ASN A CA 1
ATOM 4142 C C . ASN A 1 535 ? 35.264 -3.142 -14.293 1.00 90.19 535 ASN A C 1
ATOM 4144 O O . ASN A 1 535 ? 36.322 -2.511 -14.224 1.00 90.19 535 ASN A O 1
ATOM 4148 N N . TRP A 1 536 ? 34.141 -2.559 -14.720 1.00 89.50 536 TRP A N 1
ATOM 4149 C CA . TRP A 1 536 ? 34.075 -1.141 -15.075 1.00 89.50 536 TRP A CA 1
ATOM 4150 C C . TRP A 1 536 ? 34.240 -0.239 -13.845 1.00 89.50 536 TRP A C 1
ATOM 4152 O O . TRP A 1 536 ? 33.594 -0.430 -12.815 1.00 89.50 536 TRP A O 1
ATOM 4162 N N . THR A 1 537 ? 35.052 0.813 -13.971 1.00 92.06 537 THR A N 1
ATOM 4163 C CA . THR A 1 537 ? 35.342 1.763 -12.879 1.00 92.06 537 THR A CA 1
ATOM 4164 C C . THR A 1 537 ? 34.135 2.595 -12.435 1.00 92.06 537 THR A C 1
ATOM 4166 O O . THR A 1 537 ? 34.185 3.210 -11.374 1.00 92.06 537 THR A O 1
ATOM 4169 N N . ASN A 1 538 ? 33.053 2.611 -13.218 1.00 90.19 538 ASN A N 1
ATOM 4170 C CA . ASN A 1 538 ? 31.788 3.281 -12.918 1.00 90.19 538 ASN A CA 1
ATOM 4171 C C . ASN A 1 538 ? 30.630 2.307 -12.604 1.00 90.19 538 ASN A C 1
ATOM 4173 O O . ASN A 1 538 ? 29.484 2.751 -12.557 1.00 90.19 538 ASN A O 1
ATOM 4177 N N . ALA A 1 539 ? 30.889 1.011 -12.373 1.00 85.94 539 ALA A N 1
ATOM 4178 C CA . ALA A 1 539 ? 29.836 0.018 -12.113 1.00 85.94 539 ALA A CA 1
ATOM 4179 C C . ALA A 1 539 ? 28.935 0.386 -10.913 1.00 85.94 539 ALA A C 1
ATOM 4181 O O . ALA A 1 539 ? 27.711 0.305 -11.009 1.00 85.94 539 ALA A O 1
ATOM 4182 N N . THR A 1 540 ? 29.513 0.906 -9.824 1.00 86.44 540 THR A N 1
ATOM 4183 C CA . THR A 1 540 ? 28.755 1.427 -8.670 1.00 86.44 540 THR A CA 1
ATOM 4184 C C . THR A 1 540 ? 27.877 2.627 -9.042 1.00 86.44 540 THR A C 1
ATOM 4186 O O . THR A 1 540 ? 26.731 2.709 -8.608 1.00 86.44 540 THR A O 1
ATOM 4189 N N . THR A 1 541 ? 28.374 3.538 -9.888 1.00 87.50 541 THR A N 1
ATOM 4190 C CA . THR A 1 541 ? 27.593 4.677 -10.399 1.00 87.50 541 THR A CA 1
ATOM 4191 C C . THR A 1 541 ? 26.406 4.191 -11.225 1.00 87.50 541 THR A C 1
ATOM 4193 O O . THR A 1 541 ? 25.299 4.687 -11.045 1.00 87.50 541 THR A O 1
ATOM 4196 N N . ILE A 1 542 ? 26.619 3.202 -12.099 1.00 86.50 542 ILE A N 1
ATOM 4197 C CA . ILE A 1 542 ? 25.573 2.575 -12.920 1.00 86.50 542 ILE A CA 1
ATOM 4198 C C . ILE A 1 542 ? 24.477 1.967 -12.033 1.00 86.50 542 ILE A C 1
ATOM 4200 O O . ILE A 1 542 ? 23.300 2.256 -12.240 1.00 86.50 542 ILE A O 1
ATOM 4204 N N . GLN A 1 543 ? 24.862 1.205 -11.004 1.00 83.06 543 GLN A N 1
ATOM 4205 C CA . GLN A 1 543 ? 23.930 0.604 -10.047 1.00 83.06 543 GLN A CA 1
ATOM 4206 C C . GLN A 1 543 ? 23.083 1.654 -9.310 1.00 83.06 543 GLN A C 1
ATOM 4208 O O . GLN A 1 543 ? 21.857 1.578 -9.346 1.00 83.06 543 GLN A O 1
ATOM 4213 N N . HIS A 1 544 ? 23.721 2.667 -8.715 1.00 82.69 544 HIS A N 1
ATOM 4214 C CA . HIS A 1 544 ? 23.021 3.743 -8.001 1.00 82.69 544 HIS A CA 1
ATOM 4215 C C . HIS A 1 544 ? 22.103 4.561 -8.926 1.00 82.69 544 HIS A C 1
ATOM 4217 O O . HIS A 1 544 ? 21.038 5.025 -8.521 1.00 82.69 544 HIS A O 1
ATOM 4223 N N . SER A 1 545 ? 22.492 4.724 -10.195 1.00 85.94 545 SER A N 1
ATOM 4224 C CA . SER A 1 545 ? 21.677 5.430 -11.190 1.00 85.94 545 SER A CA 1
ATOM 4225 C C . SER A 1 545 ? 20.385 4.669 -11.494 1.00 85.94 545 SER A C 1
ATOM 4227 O O . SER A 1 545 ? 19.308 5.261 -11.505 1.00 85.94 545 SER A O 1
ATOM 4229 N N . LEU A 1 546 ? 20.486 3.349 -11.682 1.00 84.50 546 LEU A N 1
ATOM 4230 C CA . LEU A 1 546 ? 19.346 2.461 -11.914 1.00 84.50 546 LEU A CA 1
ATOM 4231 C C . LEU A 1 546 ? 18.375 2.436 -10.723 1.00 84.50 546 LEU A C 1
ATOM 4233 O O . LEU A 1 546 ? 17.160 2.496 -10.913 1.00 84.50 546 LEU A O 1
ATOM 4237 N N . GLU A 1 547 ? 18.921 2.363 -9.509 1.00 81.19 547 GLU A N 1
ATOM 4238 C CA . GLU A 1 547 ? 18.176 2.370 -8.247 1.00 81.19 547 GLU A CA 1
ATOM 4239 C C . GLU A 1 547 ? 17.439 3.701 -8.027 1.00 81.19 547 GLU A C 1
ATOM 4241 O O . GLU A 1 547 ? 16.237 3.701 -7.750 1.00 81.19 547 GLU A O 1
ATOM 4246 N N . SER A 1 548 ? 18.112 4.840 -8.240 1.00 81.25 548 SER A N 1
ATOM 4247 C CA . SER A 1 548 ? 17.504 6.170 -8.096 1.00 81.25 548 SER A CA 1
ATOM 4248 C C . SER A 1 548 ? 16.390 6.414 -9.121 1.00 81.25 548 SER A C 1
ATOM 4250 O O . SER A 1 548 ? 15.291 6.801 -8.731 1.00 81.25 548 SER A O 1
ATOM 4252 N N . ILE A 1 549 ? 16.619 6.112 -10.407 1.00 86.19 549 ILE A N 1
ATOM 4253 C CA . ILE A 1 549 ? 15.612 6.298 -11.469 1.00 86.19 549 ILE A CA 1
ATOM 4254 C C . ILE A 1 549 ? 14.358 5.455 -11.191 1.00 86.19 549 ILE A C 1
ATOM 4256 O O . ILE A 1 549 ? 13.243 5.975 -11.249 1.00 86.19 549 ILE A O 1
ATOM 4260 N N . LYS A 1 550 ? 14.518 4.171 -10.836 1.00 85.75 550 LYS A N 1
ATOM 4261 C CA . LYS A 1 550 ? 13.381 3.299 -10.490 1.00 85.75 550 LYS A CA 1
ATOM 4262 C C . LYS A 1 550 ? 12.637 3.778 -9.240 1.00 85.75 550 LYS A C 1
ATOM 4264 O O . LYS A 1 550 ? 11.410 3.758 -9.233 1.00 85.75 550 LYS A O 1
ATOM 4269 N N . SER A 1 551 ? 13.356 4.258 -8.225 1.00 79.94 551 SER A N 1
ATOM 4270 C CA . SER A 1 551 ? 12.748 4.806 -7.004 1.00 79.94 551 SER A CA 1
ATOM 4271 C C . SER A 1 551 ? 11.899 6.049 -7.290 1.00 79.94 551 SER A C 1
ATOM 4273 O O . SER A 1 551 ? 10.790 6.165 -6.772 1.00 79.94 551 SER A O 1
ATOM 4275 N N . THR A 1 552 ? 12.375 6.947 -8.158 1.00 82.00 552 THR A N 1
ATOM 4276 C CA . THR A 1 552 ? 11.615 8.120 -8.614 1.00 82.00 552 THR A CA 1
ATOM 4277 C C . THR A 1 552 ? 10.341 7.716 -9.349 1.00 82.00 552 THR A C 1
ATOM 4279 O O . THR A 1 552 ? 9.260 8.173 -8.985 1.00 82.00 552 THR A O 1
ATOM 4282 N N . ILE A 1 553 ? 10.448 6.818 -10.336 1.00 87.38 553 ILE A N 1
ATOM 4283 C CA . ILE A 1 553 ? 9.305 6.330 -11.125 1.00 87.38 553 ILE A CA 1
ATOM 4284 C C . ILE A 1 553 ? 8.218 5.770 -10.198 1.00 87.38 553 ILE A C 1
ATOM 4286 O O . ILE A 1 553 ? 7.073 6.221 -10.262 1.00 87.38 553 ILE A O 1
ATOM 4290 N N . ARG A 1 554 ? 8.598 4.901 -9.254 1.00 82.19 554 ARG A N 1
ATOM 4291 C CA . ARG A 1 554 ? 7.694 4.331 -8.248 1.00 82.19 554 ARG A CA 1
ATOM 4292 C C . ARG A 1 554 ? 6.975 5.383 -7.402 1.00 82.19 554 ARG A C 1
ATOM 4294 O O . ARG A 1 554 ? 5.770 5.295 -7.180 1.00 82.19 554 ARG A O 1
ATOM 4301 N N . LEU A 1 555 ? 7.695 6.408 -6.944 1.00 77.75 555 LEU A N 1
ATOM 4302 C CA . LEU A 1 555 ? 7.096 7.508 -6.180 1.00 77.75 555 LEU A CA 1
ATOM 4303 C C . LEU A 1 555 ? 6.130 8.346 -7.034 1.00 77.75 555 LEU A C 1
ATOM 4305 O O . LEU A 1 555 ? 5.098 8.785 -6.529 1.00 77.75 555 LEU A O 1
ATOM 4309 N N . THR A 1 556 ? 6.411 8.532 -8.328 1.00 83.50 556 THR A N 1
ATOM 4310 C CA . THR A 1 556 ? 5.499 9.251 -9.238 1.00 83.50 556 THR A CA 1
ATOM 4311 C C . THR A 1 556 ? 4.251 8.443 -9.614 1.00 83.50 556 THR A C 1
ATOM 4313 O O . THR A 1 556 ? 3.181 9.033 -9.760 1.00 83.50 556 THR A O 1
ATOM 4316 N N . ALA A 1 557 ? 4.344 7.108 -9.683 1.00 84.69 557 ALA A N 1
ATOM 4317 C CA . ALA A 1 557 ? 3.202 6.215 -9.909 1.00 84.69 557 ALA A CA 1
ATOM 4318 C C . ALA A 1 557 ? 2.150 6.286 -8.786 1.00 84.69 557 ALA A C 1
ATOM 4320 O O . ALA A 1 557 ? 0.977 6.014 -9.022 1.00 84.69 557 ALA A O 1
ATOM 4321 N N . TYR A 1 558 ? 2.544 6.704 -7.578 1.00 80.12 558 TYR A N 1
ATOM 4322 C CA . TYR A 1 558 ? 1.655 6.802 -6.417 1.00 80.12 558 TYR A CA 1
ATOM 4323 C C . TYR A 1 558 ? 0.627 7.948 -6.513 1.00 80.12 558 TYR A C 1
ATOM 4325 O O . TYR A 1 558 ? -0.421 7.893 -5.874 1.00 80.12 558 TYR A O 1
ATOM 4333 N N . THR A 1 559 ? 0.913 8.998 -7.297 1.00 79.50 559 THR A N 1
ATOM 4334 C CA . THR A 1 559 ? 0.009 10.152 -7.504 1.00 79.50 559 THR A CA 1
ATOM 4335 C C . THR A 1 559 ? 0.074 10.658 -8.957 1.00 79.50 559 THR A C 1
ATOM 4337 O O . THR A 1 559 ? 0.473 11.795 -9.220 1.00 79.50 559 THR A O 1
ATOM 4340 N N . PRO A 1 560 ? -0.306 9.824 -9.945 1.00 81.81 560 PRO A N 1
ATOM 4341 C CA . PRO A 1 560 ? 0.084 10.005 -11.346 1.00 81.81 560 PRO A CA 1
ATOM 4342 C C . PRO A 1 560 ? -0.454 11.305 -11.958 1.00 81.81 560 PRO A C 1
ATOM 4344 O O . PRO A 1 560 ? 0.274 12.004 -12.657 1.00 81.81 560 PRO A O 1
ATOM 4347 N N . ILE A 1 561 ? -1.686 11.696 -11.611 1.00 77.62 561 ILE A N 1
ATOM 4348 C CA . ILE A 1 561 ? -2.352 12.923 -12.090 1.00 77.62 561 ILE A CA 1
ATOM 4349 C C . ILE A 1 561 ? -1.517 14.185 -11.804 1.00 77.62 561 ILE A C 1
ATOM 4351 O O . ILE A 1 561 ? -1.469 15.096 -12.629 1.00 77.62 561 ILE A O 1
ATOM 4355 N N . THR A 1 562 ? -0.848 14.245 -10.649 1.00 82.56 562 THR A N 1
ATOM 4356 C CA . THR A 1 562 ? 0.000 15.378 -10.243 1.00 82.56 562 THR A CA 1
ATOM 4357 C C . THR A 1 562 ? 1.477 15.170 -10.560 1.00 82.56 562 THR A C 1
ATOM 4359 O O . THR A 1 562 ? 2.196 16.143 -10.781 1.00 82.56 562 THR A O 1
ATOM 4362 N N . SER A 1 563 ? 1.944 13.921 -10.582 1.00 86.50 563 SER A N 1
ATOM 4363 C CA . SER A 1 563 ? 3.367 13.594 -10.691 1.00 86.50 563 SER A CA 1
ATOM 4364 C C . SER A 1 563 ? 3.846 13.307 -12.111 1.00 86.50 563 SER A C 1
ATOM 4366 O O . SER A 1 563 ? 5.032 13.481 -12.369 1.00 86.50 563 SER A O 1
ATOM 4368 N N . PHE A 1 564 ? 2.983 12.924 -13.055 1.00 91.88 564 PHE A N 1
ATOM 4369 C CA . PHE A 1 564 ? 3.393 12.653 -14.441 1.00 91.88 564 PHE A CA 1
ATOM 4370 C C . PHE A 1 564 ? 3.990 13.861 -15.190 1.00 91.88 564 PHE A C 1
ATOM 4372 O O . PHE A 1 564 ? 4.970 13.657 -15.910 1.00 91.88 564 PHE A O 1
ATOM 4379 N N . PRO A 1 565 ? 3.524 15.115 -15.006 1.00 91.12 565 PRO A N 1
ATOM 4380 C CA . PRO A 1 565 ? 4.215 16.279 -15.565 1.00 91.12 565 PRO A CA 1
ATOM 4381 C C . PRO A 1 565 ? 5.642 16.434 -15.018 1.00 91.12 565 PRO A C 1
ATOM 4383 O O . PRO A 1 565 ? 6.562 16.737 -15.770 1.00 91.12 565 PRO A O 1
ATOM 4386 N N . ILE A 1 566 ? 5.844 16.156 -13.723 1.00 92.06 566 ILE A N 1
ATOM 4387 C CA . ILE A 1 566 ? 7.165 16.195 -13.079 1.00 92.06 566 ILE A CA 1
ATOM 4388 C C . ILE A 1 566 ? 8.044 15.048 -13.602 1.00 92.06 566 ILE A C 1
ATOM 4390 O O . ILE A 1 566 ? 9.200 15.280 -13.955 1.00 92.06 566 ILE A O 1
ATOM 4394 N N . LEU A 1 567 ? 7.487 13.837 -13.723 1.00 94.06 567 LEU A N 1
ATOM 4395 C CA . LEU A 1 567 ? 8.162 12.668 -14.292 1.00 94.06 567 LEU A CA 1
ATOM 4396 C C . LEU A 1 567 ? 8.648 12.943 -15.720 1.00 94.06 567 LEU A C 1
ATOM 4398 O O . LEU A 1 567 ? 9.770 12.579 -16.060 1.00 94.06 567 LEU A O 1
ATOM 4402 N N . ALA A 1 568 ? 7.854 13.629 -16.547 1.00 96.19 568 ALA A N 1
ATOM 4403 C CA . ALA A 1 568 ? 8.266 14.007 -17.895 1.00 96.19 568 ALA A CA 1
ATOM 4404 C C . ALA A 1 568 ? 9.546 14.865 -17.886 1.00 96.19 568 ALA A C 1
ATOM 4406 O O . ALA A 1 568 ? 10.508 14.534 -18.581 1.00 96.19 568 ALA A O 1
ATOM 4407 N N . THR A 1 569 ? 9.605 15.912 -17.056 1.00 95.69 569 THR A N 1
ATOM 4408 C CA . THR A 1 569 ? 10.810 16.747 -16.909 1.00 95.69 569 THR A CA 1
ATOM 4409 C C . THR A 1 569 ? 11.988 15.957 -16.315 1.00 95.69 569 THR A C 1
ATOM 4411 O O . THR A 1 569 ? 13.125 16.104 -16.768 1.00 95.69 569 THR A O 1
ATOM 4414 N N . GLN A 1 570 ? 11.733 15.082 -15.333 1.00 95.19 570 GLN A N 1
ATOM 4415 C CA . GLN A 1 570 ? 12.745 14.211 -14.719 1.00 95.19 570 GLN A CA 1
ATOM 4416 C C . GLN A 1 570 ? 13.366 13.240 -15.735 1.00 95.19 570 GLN A C 1
ATOM 4418 O O . GLN A 1 570 ? 14.586 13.101 -15.772 1.00 95.19 570 GLN A O 1
ATOM 4423 N N . LEU A 1 571 ? 12.563 12.614 -16.603 1.00 96.12 571 LEU A N 1
ATOM 4424 C CA . LEU A 1 571 ? 13.043 11.688 -17.634 1.00 96.12 571 LEU A CA 1
ATOM 4425 C C . LEU A 1 571 ? 13.941 12.385 -18.670 1.00 96.12 571 LEU A C 1
ATOM 4427 O O . LEU A 1 571 ? 14.993 11.846 -19.013 1.00 96.12 571 LEU A O 1
ATOM 4431 N N . VAL A 1 572 ? 13.606 13.613 -19.093 1.00 96.56 572 VAL A N 1
ATOM 4432 C CA . VAL A 1 572 ? 14.495 14.436 -19.944 1.00 96.56 572 VAL A CA 1
ATOM 4433 C C . VAL A 1 572 ? 15.814 14.759 -19.228 1.00 96.56 572 VAL A C 1
ATOM 4435 O O . VAL A 1 572 ? 16.889 14.723 -19.834 1.00 96.56 572 VAL A O 1
ATOM 4438 N N . ALA A 1 573 ? 15.768 15.047 -17.925 1.00 95.50 573 ALA A N 1
ATOM 4439 C CA . ALA A 1 573 ? 16.973 15.299 -17.138 1.00 95.50 573 ALA A CA 1
ATOM 4440 C C . ALA A 1 573 ? 17.827 14.034 -16.930 1.00 95.50 573 ALA A C 1
ATOM 4442 O O . ALA A 1 573 ? 19.056 14.130 -16.944 1.00 95.50 573 ALA A O 1
ATOM 4443 N N . TYR A 1 574 ? 17.215 12.851 -16.811 1.00 95.38 574 TYR A N 1
ATOM 4444 C CA . TYR A 1 574 ? 17.938 11.578 -16.785 1.00 95.38 574 TYR A CA 1
ATOM 4445 C C . TYR A 1 574 ? 18.639 11.293 -18.118 1.00 95.38 574 TYR A C 1
ATOM 4447 O O . TYR A 1 574 ? 19.826 10.975 -18.099 1.00 95.38 574 TYR A O 1
ATOM 4455 N N . GLU A 1 575 ? 17.982 11.485 -19.269 1.00 94.38 575 GLU A N 1
ATOM 4456 C CA . GLU A 1 575 ? 18.635 11.376 -20.589 1.00 94.38 575 GLU A CA 1
ATOM 4457 C C . GLU A 1 575 ? 19.871 12.284 -20.698 1.00 94.38 575 GLU A C 1
ATOM 4459 O O . GLU A 1 575 ? 20.930 11.853 -21.162 1.00 94.38 575 GLU A O 1
ATOM 4464 N N . ALA A 1 576 ? 19.768 13.530 -20.222 1.00 93.69 576 ALA A N 1
ATOM 4465 C CA . ALA A 1 576 ? 20.898 14.452 -20.182 1.00 93.69 576 ALA A CA 1
ATOM 4466 C C . ALA A 1 576 ? 22.014 13.957 -19.239 1.00 93.69 576 ALA A C 1
ATOM 4468 O O . ALA A 1 576 ? 23.191 13.980 -19.610 1.00 93.69 576 ALA A O 1
ATOM 4469 N N . ALA A 1 577 ? 21.665 13.464 -18.047 1.00 93.00 577 ALA A N 1
ATOM 4470 C CA . ALA A 1 577 ? 22.614 12.947 -17.061 1.00 93.00 577 ALA A CA 1
ATOM 4471 C C . ALA A 1 577 ? 23.348 11.674 -17.528 1.00 93.00 577 ALA A C 1
ATOM 4473 O O . ALA A 1 577 ? 24.535 11.523 -17.233 1.00 93.00 577 ALA A O 1
ATOM 4474 N N . LEU A 1 578 ? 22.702 10.798 -18.310 1.00 88.88 578 LEU A N 1
ATOM 4475 C CA . LEU A 1 578 ? 23.331 9.603 -18.896 1.00 88.88 578 LEU A CA 1
ATOM 4476 C C . LEU A 1 578 ? 24.554 9.942 -19.769 1.00 88.88 578 LEU A C 1
ATOM 4478 O O . LEU A 1 578 ? 25.499 9.156 -19.828 1.00 88.88 578 LEU A O 1
ATOM 4482 N N . SER A 1 579 ? 24.577 11.119 -20.410 1.00 85.12 579 SER A N 1
ATOM 4483 C CA . SER A 1 579 ? 25.703 11.560 -21.254 1.00 85.12 579 SER A CA 1
ATOM 4484 C C . SER A 1 579 ? 27.002 11.839 -20.478 1.00 85.12 579 SER A C 1
ATOM 4486 O O . SER A 1 579 ? 28.088 11.794 -21.057 1.00 85.12 579 SER A O 1
ATOM 4488 N N . ASN A 1 580 ? 26.904 12.094 -19.169 1.00 85.25 580 ASN A N 1
ATOM 4489 C CA . ASN A 1 580 ? 28.028 12.324 -18.259 1.00 85.25 580 ASN A CA 1
ATOM 4490 C C . ASN A 1 580 ? 27.719 11.694 -16.889 1.00 85.25 580 ASN A C 1
ATOM 4492 O O . ASN A 1 580 ? 27.572 12.383 -15.873 1.00 85.25 580 ASN A O 1
ATOM 4496 N N . LEU A 1 581 ? 27.553 10.367 -16.902 1.00 88.94 581 LEU A N 1
ATOM 4497 C CA . LEU A 1 581 ? 26.972 9.593 -15.808 1.00 88.94 581 LEU A CA 1
ATOM 4498 C C . LEU A 1 581 ? 27.726 9.775 -14.480 1.00 88.94 581 LEU A C 1
ATOM 4500 O O . LEU A 1 581 ? 28.806 9.222 -14.265 1.00 88.94 581 LEU A O 1
ATOM 4504 N N . THR A 1 582 ? 27.113 10.522 -13.565 1.00 91.19 582 THR A N 1
ATOM 4505 C CA . THR A 1 582 ? 27.611 10.789 -12.210 1.00 91.19 582 THR A CA 1
ATOM 4506 C C . THR A 1 582 ? 26.450 10.770 -11.219 1.00 91.19 582 THR A C 1
ATOM 4508 O O . THR A 1 582 ? 25.337 11.163 -11.565 1.00 91.19 582 THR A O 1
ATOM 4511 N N . ILE A 1 583 ? 26.713 10.343 -9.977 1.00 82.94 583 ILE A N 1
ATOM 4512 C CA . ILE A 1 583 ? 25.692 10.245 -8.918 1.00 82.94 583 ILE A CA 1
ATOM 4513 C C . ILE A 1 583 ? 24.961 11.586 -8.741 1.00 82.94 583 ILE A C 1
ATOM 4515 O O . ILE A 1 583 ? 23.744 11.635 -8.881 1.00 82.94 583 ILE A O 1
ATOM 4519 N N . ALA A 1 584 ? 25.709 12.683 -8.586 1.00 86.56 584 ALA A N 1
ATOM 4520 C CA . ALA A 1 584 ? 25.148 14.022 -8.403 1.00 86.56 584 ALA A CA 1
ATOM 4521 C C . ALA A 1 584 ? 24.284 14.517 -9.584 1.00 86.56 584 ALA A C 1
ATOM 4523 O O . ALA A 1 584 ? 23.354 15.292 -9.372 1.00 86.56 584 ALA A O 1
ATOM 4524 N N . ALA A 1 585 ? 24.554 14.085 -10.824 1.00 90.50 585 ALA A N 1
ATOM 4525 C CA . ALA A 1 585 ? 23.712 14.439 -11.970 1.00 90.50 585 ALA A CA 1
ATOM 4526 C C . ALA A 1 585 ? 22.364 13.700 -11.936 1.00 90.50 585 ALA A C 1
ATOM 4528 O O . ALA A 1 585 ? 21.330 14.302 -12.213 1.00 90.50 585 ALA A O 1
ATOM 4529 N N . ILE A 1 586 ? 22.366 12.422 -11.539 1.00 89.06 586 ILE A N 1
ATOM 4530 C CA . ILE A 1 586 ? 21.139 11.636 -11.361 1.00 89.06 586 ILE A CA 1
ATOM 4531 C C . ILE A 1 586 ? 20.345 12.146 -10.155 1.00 89.06 586 ILE A C 1
ATOM 4533 O O . ILE A 1 586 ? 19.151 12.383 -10.283 1.00 89.06 586 ILE A O 1
ATOM 4537 N N . GLU A 1 587 ? 20.993 12.415 -9.020 1.00 85.31 587 GLU A N 1
ATOM 4538 C CA . GLU A 1 587 ? 20.351 13.032 -7.850 1.00 85.31 587 GLU A CA 1
ATOM 4539 C C . GLU A 1 587 ? 19.743 14.401 -8.188 1.00 85.31 587 GLU A C 1
ATOM 4541 O O . GLU A 1 587 ? 18.631 14.706 -7.757 1.00 85.31 587 GLU A O 1
ATOM 4546 N N . SER A 1 588 ? 20.431 15.220 -8.992 1.00 88.62 588 SER A N 1
ATOM 4547 C CA . SER A 1 588 ? 19.901 16.507 -9.453 1.00 88.62 588 SER A CA 1
ATOM 4548 C C . SER A 1 588 ? 18.695 16.356 -10.384 1.00 88.62 588 SER A C 1
ATOM 4550 O O . SER A 1 588 ? 17.857 17.254 -10.398 1.00 88.62 588 SER A O 1
ATOM 4552 N N . ALA A 1 589 ? 18.594 15.263 -11.145 1.00 90.94 589 ALA A N 1
ATOM 4553 C CA . ALA A 1 589 ? 17.420 14.952 -11.956 1.00 90.94 589 ALA A CA 1
ATOM 4554 C C . ALA A 1 589 ? 16.263 14.429 -11.082 1.00 90.94 589 ALA A C 1
ATOM 4556 O O . ALA A 1 589 ? 15.156 14.952 -11.171 1.00 90.94 589 ALA A O 1
ATOM 4557 N N . SER A 1 590 ? 16.529 13.495 -10.158 1.00 83.81 590 SER A N 1
ATOM 4558 C CA . SER A 1 590 ? 15.546 12.963 -9.195 1.00 83.81 590 SER A CA 1
ATOM 4559 C C . SER A 1 590 ? 14.921 14.044 -8.299 1.00 83.81 590 SER A C 1
ATOM 4561 O O . SER A 1 590 ? 13.787 13.894 -7.854 1.00 83.81 590 SER A O 1
ATOM 4563 N N . ASN A 1 591 ? 15.633 15.149 -8.045 1.00 82.81 591 ASN A N 1
ATOM 4564 C CA . ASN A 1 591 ? 15.137 16.282 -7.254 1.00 82.81 591 ASN A CA 1
ATOM 4565 C C . ASN A 1 591 ? 14.382 17.358 -8.062 1.00 82.81 591 ASN A C 1
ATOM 4567 O O . ASN A 1 591 ? 13.956 18.367 -7.497 1.00 82.81 591 ASN A O 1
ATOM 4571 N N . ILE A 1 592 ? 14.166 17.177 -9.369 1.00 85.31 592 ILE A N 1
ATOM 4572 C CA . ILE A 1 592 ? 13.287 18.079 -10.125 1.00 85.31 592 ILE A CA 1
ATOM 4573 C C . ILE A 1 592 ? 11.856 17.933 -9.595 1.00 85.31 592 ILE A C 1
ATOM 4575 O O . ILE A 1 592 ? 11.341 16.826 -9.465 1.00 85.31 592 ILE A O 1
ATOM 4579 N N . GLY A 1 593 ? 11.228 19.062 -9.259 1.00 72.81 593 GLY A N 1
ATOM 4580 C CA . GLY A 1 593 ? 9.865 19.123 -8.720 1.00 72.81 593 GLY A CA 1
ATOM 4581 C C . GLY A 1 593 ? 9.716 18.764 -7.235 1.00 72.81 593 GLY A C 1
ATOM 4582 O O . GLY A 1 593 ? 8.635 18.972 -6.691 1.00 72.81 593 GLY A O 1
ATOM 4583 N N . THR A 1 594 ? 10.764 18.290 -6.546 1.00 64.75 594 THR A N 1
ATOM 4584 C CA . THR A 1 594 ? 10.674 17.936 -5.111 1.00 64.75 594 THR A CA 1
ATOM 4585 C C . THR A 1 594 ? 10.700 19.162 -4.189 1.00 64.75 594 THR A C 1
ATOM 4587 O O . THR A 1 594 ? 10.163 19.121 -3.082 1.00 64.75 594 THR A O 1
ATOM 4590 N N . THR A 1 595 ? 11.252 20.292 -4.644 1.00 48.06 595 THR A N 1
ATOM 4591 C CA . THR A 1 595 ? 11.143 21.587 -3.955 1.00 48.06 595 THR A CA 1
ATOM 4592 C C . THR A 1 595 ? 9.773 22.222 -4.191 1.00 48.06 595 THR A C 1
ATOM 4594 O O . THR A 1 595 ? 9.534 22.849 -5.225 1.00 48.06 595 THR A O 1
ATOM 4597 N N . THR A 1 596 ? 8.884 22.107 -3.205 1.00 38.53 596 THR A N 1
ATOM 4598 C CA . THR A 1 596 ? 7.520 22.648 -3.240 1.00 38.53 596 THR A CA 1
ATOM 4599 C C . THR A 1 596 ? 7.471 24.181 -3.188 1.00 38.53 596 THR A C 1
ATOM 4601 O O . THR A 1 596 ? 7.246 24.804 -2.151 1.00 38.53 596 THR A O 1
ATOM 4604 N N . THR A 1 597 ? 7.532 24.821 -4.354 1.00 30.91 597 THR A N 1
ATOM 4605 C CA . THR A 1 597 ? 6.634 25.959 -4.588 1.00 30.91 597 THR A CA 1
ATOM 4606 C C . THR A 1 597 ? 5.236 25.409 -4.845 1.00 30.91 597 THR A C 1
ATOM 4608 O O . THR A 1 597 ? 5.048 24.672 -5.812 1.00 30.91 597 THR A O 1
ATOM 4611 N N . ASN A 1 598 ? 4.252 25.777 -4.020 1.00 32.00 598 ASN A N 1
ATOM 4612 C CA . ASN A 1 598 ? 2.844 25.509 -4.318 1.00 32.00 598 ASN A CA 1
ATOM 4613 C C . ASN A 1 598 ? 2.521 26.048 -5.717 1.00 32.00 598 ASN A C 1
ATOM 4615 O O . ASN A 1 598 ? 2.578 27.262 -5.932 1.00 32.00 598 ASN A O 1
ATOM 4619 N N . ILE A 1 599 ? 2.156 25.168 -6.653 1.00 30.84 599 ILE A N 1
ATOM 4620 C CA . ILE A 1 599 ? 1.636 25.578 -7.959 1.00 30.84 599 ILE A CA 1
ATOM 4621 C C . ILE A 1 599 ? 0.207 26.079 -7.732 1.00 30.84 599 ILE A C 1
ATOM 4623 O O . ILE A 1 599 ? -0.774 25.388 -7.989 1.00 30.84 599 ILE A O 1
ATOM 4627 N N . ILE A 1 600 ? 0.091 27.320 -7.250 1.00 31.12 600 ILE A N 1
ATOM 4628 C CA . ILE A 1 600 ? -1.154 28.101 -7.254 1.00 31.12 600 ILE A CA 1
ATOM 4629 C C . ILE A 1 600 ? -1.385 28.610 -8.687 1.00 31.12 600 ILE A C 1
ATOM 4631 O O . ILE A 1 600 ? -1.519 29.802 -8.956 1.00 31.12 600 ILE A O 1
ATOM 4635 N N . GLY A 1 601 ? -1.378 27.671 -9.632 1.00 26.34 601 GLY A N 1
ATOM 4636 C CA . GLY A 1 601 ? -1.956 27.852 -10.946 1.00 26.34 601 GLY A CA 1
ATOM 4637 C C . GLY A 1 601 ? -3.444 27.604 -10.799 1.00 26.34 601 GLY A C 1
ATOM 4638 O O . GLY A 1 601 ? -3.875 26.459 -10.685 1.00 26.34 601 GLY A O 1
ATOM 4639 N N . THR A 1 602 ? -4.238 28.672 -10.781 1.00 25.91 602 THR A N 1
ATOM 4640 C CA . THR A 1 602 ? -5.686 28.545 -10.942 1.00 25.91 602 THR A CA 1
ATOM 4641 C C . THR A 1 602 ? -5.949 27.930 -12.311 1.00 25.91 602 THR A C 1
ATOM 4643 O O . THR A 1 602 ? -5.821 28.619 -13.328 1.00 25.91 602 THR A O 1
ATOM 4646 N N . LEU A 1 603 ? -6.306 26.644 -12.344 1.00 29.47 603 LEU A N 1
ATOM 4647 C CA . LEU A 1 603 ? -6.924 26.049 -13.524 1.00 29.47 603 LEU A CA 1
ATOM 4648 C C . LEU A 1 603 ? -8.113 26.947 -13.915 1.00 29.47 603 LEU A C 1
ATOM 4650 O O . LEU A 1 603 ? -8.907 27.288 -13.031 1.00 29.47 603 LEU A O 1
ATOM 4654 N N . PRO A 1 604 ? -8.226 27.383 -15.184 1.00 25.03 604 PRO A N 1
ATOM 4655 C CA . PRO A 1 604 ? -9.364 28.189 -15.615 1.00 25.03 604 PRO A CA 1
ATOM 4656 C C . PRO A 1 604 ? -10.651 27.405 -15.350 1.00 25.03 604 PRO A C 1
ATOM 4658 O O . PRO A 1 604 ? -10.652 26.188 -15.514 1.00 25.03 604 PRO A O 1
ATOM 4661 N N . GLU A 1 605 ? -11.706 28.097 -14.908 1.00 26.42 605 GLU A N 1
ATOM 4662 C CA . GLU A 1 605 ? -12.901 27.512 -14.277 1.00 26.42 605 GLU A CA 1
ATOM 4663 C C . GLU A 1 605 ? -13.490 26.319 -15.054 1.00 26.42 605 GLU A C 1
ATOM 4665 O O . GLU A 1 605 ? -14.334 26.465 -15.938 1.00 26.42 605 GLU A O 1
ATOM 4670 N N . LEU A 1 606 ? -13.053 25.111 -14.685 1.00 28.22 606 LEU A N 1
ATOM 4671 C CA . LEU A 1 606 ? -13.666 23.861 -15.108 1.00 28.22 606 LEU A CA 1
ATOM 4672 C C . LEU A 1 606 ? -14.996 23.738 -14.347 1.00 28.22 606 LEU A C 1
ATOM 4674 O O . LEU A 1 606 ? -14.970 23.694 -13.112 1.00 28.22 606 LEU A O 1
ATOM 4678 N N . PRO A 1 607 ? -16.150 23.730 -15.040 1.00 23.69 607 PRO A N 1
ATOM 4679 C CA . PRO A 1 607 ? -17.449 23.825 -14.390 1.00 23.69 607 PRO A CA 1
ATOM 4680 C C . PRO A 1 607 ? -17.719 22.587 -13.530 1.00 23.69 607 PRO A C 1
ATOM 4682 O O . PRO A 1 607 ? -17.819 21.480 -14.050 1.00 23.69 607 PRO A O 1
ATOM 4685 N N . GLU A 1 608 ? -17.855 22.816 -12.222 1.00 26.38 608 GLU A N 1
ATOM 4686 C CA . GLU A 1 608 ? -18.185 21.827 -11.187 1.00 26.38 608 GLU A CA 1
ATOM 4687 C C . GLU A 1 608 ? -17.328 20.547 -11.231 1.00 26.38 608 GLU A C 1
ATOM 4689 O O . GLU A 1 608 ? -17.752 19.496 -11.714 1.00 26.38 608 GLU A O 1
ATOM 4694 N N . TRP A 1 609 ? -16.130 20.618 -10.635 1.00 25.47 609 TRP A N 1
ATOM 4695 C CA . TRP A 1 609 ? -15.339 19.432 -10.288 1.00 25.47 609 TRP A CA 1
ATOM 4696 C C . TRP A 1 609 ? -16.165 18.465 -9.428 1.00 25.47 609 TRP A C 1
ATOM 4698 O O . TRP A 1 609 ? -16.392 18.690 -8.239 1.00 25.47 609 TRP A O 1
ATOM 4708 N N . LEU A 1 610 ? -16.602 17.370 -10.045 1.00 23.41 610 LEU A N 1
ATOM 4709 C CA . LEU A 1 610 ? -17.337 16.297 -9.392 1.00 23.41 610 LEU A CA 1
ATOM 4710 C C . LEU A 1 610 ? -16.356 15.312 -8.745 1.00 23.41 610 LEU A C 1
ATOM 4712 O O . LEU A 1 610 ? -15.612 14.652 -9.476 1.00 23.41 610 LEU A O 1
ATOM 4716 N N . PRO A 1 611 ? -16.385 15.115 -7.414 1.00 25.92 611 PRO A N 1
ATOM 4717 C CA . PRO A 1 611 ? -15.771 13.942 -6.804 1.00 25.92 611 PRO A CA 1
ATOM 4718 C C . PRO A 1 611 ? -16.597 12.704 -7.196 1.00 25.92 611 PRO A C 1
ATOM 4720 O O . PRO A 1 611 ? -17.566 12.353 -6.526 1.00 25.92 611 PRO A O 1
ATOM 4723 N N . GLY A 1 612 ? -16.274 12.086 -8.339 1.00 23.27 612 GLY A N 1
ATOM 4724 C CA . GLY A 1 612 ? -17.069 10.977 -8.876 1.00 23.27 612 GLY A CA 1
ATOM 4725 C C . GLY A 1 612 ? -16.729 10.536 -10.301 1.00 23.27 612 GLY A C 1
ATOM 4726 O O . GLY A 1 612 ? -17.574 10.653 -11.187 1.00 23.27 612 GLY A O 1
ATOM 4727 N N . VAL A 1 613 ? -15.530 9.974 -10.508 1.00 27.58 613 VAL A N 1
ATOM 4728 C CA . VAL A 1 613 ? -15.198 9.145 -11.694 1.00 27.58 613 VAL A CA 1
ATOM 4729 C C . VAL A 1 613 ? -14.535 7.818 -11.277 1.00 27.58 613 VAL A C 1
ATOM 4731 O O . VAL A 1 613 ? -13.564 7.373 -11.868 1.00 27.58 613 VAL A O 1
ATOM 4734 N N . PHE A 1 614 ? -15.073 7.197 -10.223 1.00 28.05 614 PHE A N 1
ATOM 4735 C CA . PHE A 1 614 ? -14.936 5.749 -9.963 1.00 28.05 614 PHE A CA 1
ATOM 4736 C C . PHE A 1 614 ? -16.205 5.109 -9.363 1.00 28.05 614 PHE A C 1
ATOM 4738 O O . PHE A 1 614 ? -16.321 3.892 -9.293 1.00 28.05 614 PHE A O 1
ATOM 4745 N N . LEU A 1 615 ? -17.211 5.921 -9.014 1.00 28.20 615 LEU A N 1
ATOM 4746 C CA . LEU A 1 615 ? -18.610 5.517 -8.866 1.00 28.20 615 LEU A CA 1
ATOM 4747 C C . LEU A 1 615 ? -19.468 6.555 -9.603 1.00 28.20 615 LEU A C 1
ATOM 4749 O O . LEU A 1 615 ? -19.324 7.756 -9.361 1.00 28.20 615 LEU A O 1
ATOM 4753 N N . ARG A 1 616 ? -20.337 6.125 -10.529 1.00 25.56 616 ARG A N 1
ATOM 4754 C CA . ARG A 1 616 ? -21.181 7.053 -11.304 1.00 25.56 616 ARG A CA 1
ATOM 4755 C C . ARG A 1 616 ? -22.345 7.604 -10.473 1.00 25.56 616 ARG A C 1
ATOM 4757 O O . ARG A 1 616 ? -22.930 6.924 -9.636 1.00 25.56 616 ARG A O 1
ATOM 4764 N N . ARG A 1 617 ? -22.719 8.852 -10.776 1.00 25.67 617 ARG A N 1
ATOM 4765 C CA . ARG A 1 617 ? -23.889 9.564 -10.231 1.00 25.67 617 ARG A CA 1
ATOM 4766 C C . ARG A 1 617 ? -25.175 8.721 -10.286 1.00 25.67 617 ARG A C 1
ATOM 4768 O O . ARG A 1 617 ? -25.659 8.451 -11.381 1.00 25.67 617 ARG A O 1
ATOM 4775 N N . ASN A 1 618 ? -25.801 8.483 -9.130 1.00 24.92 618 ASN A N 1
ATOM 4776 C CA . ASN A 1 618 ? -27.155 8.992 -8.837 1.00 24.92 618 ASN A CA 1
ATOM 4777 C C . ASN A 1 618 ? -27.624 8.648 -7.408 1.00 24.92 618 ASN A C 1
ATOM 4779 O O . ASN A 1 618 ? -28.151 7.566 -7.194 1.00 24.92 618 ASN A O 1
ATOM 4783 N N . THR A 1 619 ? -27.502 9.605 -6.476 1.00 26.98 619 THR A N 1
ATOM 4784 C CA . THR A 1 619 ? -28.578 10.060 -5.556 1.00 26.98 619 THR A CA 1
ATOM 4785 C C . THR A 1 619 ? -28.048 11.128 -4.594 1.00 26.98 619 THR A C 1
ATOM 4787 O O . THR A 1 619 ? -27.561 10.819 -3.510 1.00 26.98 619 THR A O 1
ATOM 4790 N N . PHE A 1 620 ? -28.242 12.403 -4.937 1.00 27.53 620 PHE A N 1
ATOM 4791 C CA . PHE A 1 620 ? -28.720 13.337 -3.913 1.00 27.53 620 PHE A CA 1
ATOM 4792 C C . PHE A 1 620 ? -30.241 13.126 -3.783 1.00 27.53 620 PHE A C 1
ATOM 4794 O O . PHE A 1 620 ? -30.889 12.779 -4.770 1.00 27.53 620 PHE A O 1
ATOM 4801 N N . ASN A 1 621 ? -30.800 13.329 -2.585 1.00 27.14 621 ASN A N 1
ATOM 4802 C CA . ASN A 1 621 ? -32.216 13.107 -2.225 1.00 27.14 621 ASN A CA 1
ATOM 4803 C C . ASN A 1 621 ? -32.689 11.639 -2.052 1.00 27.14 621 ASN A C 1
ATOM 4805 O O . ASN A 1 621 ? -33.755 11.282 -2.545 1.00 27.14 621 ASN A O 1
ATOM 4809 N N . LEU A 1 622 ? -31.977 10.817 -1.265 1.00 24.06 622 LEU A N 1
ATOM 4810 C CA . LEU A 1 622 ? -32.559 9.622 -0.612 1.00 24.06 622 LEU A CA 1
ATOM 4811 C C . LEU A 1 622 ? -32.129 9.477 0.864 1.00 24.06 622 LEU A C 1
ATOM 4813 O O . LEU A 1 622 ? -31.451 8.529 1.241 1.00 24.06 622 LEU A O 1
ATOM 4817 N N . TRP A 1 623 ? -32.568 10.412 1.714 1.00 23.83 623 TRP A N 1
ATOM 4818 C CA . TRP A 1 623 ? -32.625 10.228 3.181 1.00 23.83 623 TRP A CA 1
ATOM 4819 C C . TRP A 1 623 ? -33.943 10.743 3.795 1.00 23.83 623 TRP A C 1
ATOM 4821 O O . TRP A 1 623 ? -34.013 11.156 4.950 1.00 23.83 623 TRP A O 1
ATOM 4831 N N . THR A 1 624 ? -35.030 10.667 3.023 1.00 28.14 624 THR A N 1
ATOM 4832 C CA . THR A 1 624 ? -36.408 10.793 3.521 1.00 28.14 624 THR A CA 1
ATOM 4833 C C . THR A 1 624 ? -37.214 9.568 3.107 1.00 28.14 624 THR A C 1
ATOM 4835 O O . THR A 1 624 ? -37.175 9.179 1.946 1.00 28.14 624 THR A O 1
ATOM 4838 N N . ASP A 1 625 ? -37.945 9.012 4.073 1.00 27.92 625 ASP A N 1
ATOM 4839 C CA . ASP A 1 625 ? -38.722 7.765 4.025 1.00 27.92 625 ASP A CA 1
ATOM 4840 C C . ASP A 1 625 ? -37.960 6.454 3.736 1.00 27.92 625 ASP A C 1
ATOM 4842 O O . ASP A 1 625 ? -37.973 5.899 2.642 1.00 27.92 625 ASP A O 1
ATOM 4846 N N . VAL A 1 626 ? -37.456 5.854 4.822 1.00 24.89 626 VAL A N 1
ATOM 4847 C CA . VAL A 1 626 ? -37.498 4.391 5.009 1.00 24.89 626 VAL A CA 1
ATOM 4848 C C . VAL A 1 626 ? -38.353 4.075 6.245 1.00 24.89 626 VAL A C 1
ATOM 4850 O O . VAL A 1 626 ? -37.891 3.523 7.243 1.00 24.89 626 VAL A O 1
ATOM 4853 N N . ARG A 1 627 ? -39.639 4.454 6.208 1.00 26.33 627 ARG A N 1
ATOM 4854 C CA . ARG A 1 627 ? -40.634 3.972 7.179 1.00 26.33 627 ARG A CA 1
ATOM 4855 C C . ARG A 1 627 ? -41.315 2.698 6.682 1.00 26.33 627 ARG A C 1
ATOM 4857 O O . ARG A 1 627 ? -42.400 2.740 6.118 1.00 26.33 627 ARG A O 1
ATOM 4864 N N . GLY A 1 628 ? -40.713 1.563 7.023 1.00 29.23 628 GLY A N 1
ATOM 4865 C CA . GLY A 1 628 ? -41.434 0.305 7.201 1.00 29.23 628 GLY A CA 1
ATOM 4866 C C . GLY A 1 628 ? -41.697 -0.544 5.955 1.00 29.23 628 GLY A C 1
ATOM 4867 O O . GLY A 1 628 ? -42.740 -0.441 5.317 1.00 29.23 628 GLY A O 1
ATOM 4868 N N . THR A 1 629 ? -40.870 -1.573 5.796 1.00 23.53 629 THR A N 1
ATOM 4869 C CA . THR A 1 629 ? -41.347 -2.904 5.393 1.00 23.53 629 THR A CA 1
ATOM 4870 C C . THR A 1 629 ? -40.778 -3.943 6.353 1.00 23.53 629 THR A C 1
ATOM 4872 O O . THR A 1 629 ? -39.634 -3.846 6.790 1.00 23.53 629 THR A O 1
ATOM 4875 N N . GLN A 1 630 ? -41.606 -4.907 6.757 1.00 24.70 630 GLN A N 1
ATOM 4876 C CA . GLN A 1 630 ? -41.245 -5.883 7.784 1.00 24.70 630 GLN A CA 1
ATOM 4877 C C . GLN A 1 630 ? -40.506 -7.098 7.215 1.00 24.70 630 GLN A C 1
ATOM 4879 O O . GLN A 1 630 ? -40.832 -7.599 6.142 1.00 24.70 630 GLN A O 1
ATOM 4884 N N . ALA A 1 631 ? -39.592 -7.601 8.041 1.00 24.97 631 ALA A N 1
ATOM 4885 C CA . ALA A 1 631 ? -39.011 -8.938 8.073 1.00 24.97 631 ALA A CA 1
ATOM 4886 C C . ALA A 1 631 ? -39.650 -10.051 7.212 1.00 24.97 631 ALA A C 1
ATOM 4888 O O . ALA A 1 631 ? -40.850 -10.350 7.309 1.00 24.97 631 ALA A O 1
ATOM 4889 N N . ARG A 1 632 ? -38.767 -10.872 6.625 1.00 23.31 632 ARG A N 1
ATOM 4890 C CA . ARG A 1 632 ? -38.863 -12.321 6.848 1.00 23.31 632 ARG A CA 1
ATOM 4891 C C . ARG A 1 632 ? -37.520 -13.044 6.735 1.00 23.31 632 ARG A C 1
ATOM 4893 O O . ARG A 1 632 ? -36.847 -12.949 5.720 1.00 23.31 632 ARG A O 1
ATOM 4900 N N . TYR A 1 633 ? -37.200 -13.822 7.769 1.00 25.70 633 TYR A N 1
ATOM 4901 C CA . TYR A 1 633 ? -36.286 -14.961 7.670 1.00 25.70 633 TYR A CA 1
ATOM 4902 C C . TYR A 1 633 ? -36.783 -15.951 6.608 1.00 25.70 633 TYR A C 1
ATOM 4904 O O . TYR A 1 633 ? -37.995 -16.176 6.504 1.00 25.70 633 TYR A O 1
ATOM 4912 N N . ARG A 1 634 ? -35.849 -16.668 5.979 1.00 24.16 634 ARG A N 1
ATOM 4913 C CA . ARG A 1 634 ? -35.999 -18.107 5.738 1.00 24.16 634 ARG A CA 1
ATOM 4914 C C . ARG A 1 634 ? -34.637 -18.785 5.639 1.00 24.16 634 ARG A C 1
ATOM 4916 O O . ARG A 1 634 ? -33.719 -18.226 5.053 1.00 24.16 634 ARG A O 1
ATOM 4923 N N . ASN A 1 635 ? -34.564 -19.977 6.214 1.00 28.03 635 ASN A N 1
ATOM 4924 C CA . ASN A 1 635 ? -33.555 -20.970 5.873 1.00 28.03 635 ASN A CA 1
ATOM 4925 C C . ASN A 1 635 ? -33.940 -21.581 4.513 1.00 28.03 635 ASN A C 1
ATOM 4927 O O . ASN A 1 635 ? -35.125 -21.565 4.163 1.00 28.03 635 ASN A O 1
ATOM 4931 N N . ASP A 1 636 ? -32.976 -22.170 3.814 1.00 31.97 636 ASP A N 1
ATOM 4932 C CA . ASP A 1 636 ? -32.809 -23.633 3.809 1.00 31.97 636 ASP A CA 1
ATOM 4933 C C . ASP A 1 636 ? -31.301 -23.960 3.755 1.00 31.97 636 ASP A C 1
ATOM 4935 O O . ASP A 1 636 ? -30.538 -23.051 3.352 1.00 31.97 636 ASP A O 1
#